Protein AF-A0A3Q4M9V8-F1 (afdb_monomer_lite)

InterPro domains:
  IPR002905 tRNA methyltransferase, Trm1 [PF02005] (132-431)
  IPR002905 tRNA methyltransferase, Trm1 [PS51626] (117-529)
  IPR002905 tRNA methyltransferase, Trm1 [PTHR10631] (99-496)
  IPR013087 Zinc finger C2H2-type [PS00028] (84-104)
  IPR013087 Zinc finger C2H2-type [PS50157] (82-109)
  IPR013087 Zinc finger C2H2-type [SM00355] (17-43)
  IPR013087 Zinc finger C2H2-type [SM00355] (82-104)
  IPR029063 S-adenosyl-L-methionine-dependent methyltransferase superfamily [G3DSA:3.40.50.150] (117-262)
  IPR029063 S-adenosyl-L-methionine-dependent methyltransferase superfamily [G3DSA:3.40.50.150] (263-439)
  IPR029063 S-adenosyl-L-methionine-dependent methyltransferase superfamily [SSF53335] (128-442)

Foldseek 3Di:
DFPVVLVVQLVDDDDFAFAPQADCVVPPGHHSVVSVVVCVPQFVVDWADDPNTTWTKGQDPDDDDDDDPDDDDDPDRRAIWTADPQPRDTHRDNVVSNVVNVVCVVQVSDPPDFDWDWDADLNQTATDGPCQPPHRPQQQHDDPVCNLVLLLVLLLVVLVLVVDWQAEEEQLACRRPRSQLCNQLPVPRSYAYEYEHQDPSSLVRNVVSCVVSQAAEDDDDDDPPDDDDDDDDPPDDRHGYYYYDNDHSVVVCVVALNPLLRPDAQHKDKDKDQPCCLLQVVDQVVVCVAQVKGDDHDPVSQVSSQQSVLLSVLVRNLVNQKAWDWAAWGGDPGITMTMITIHHHNVRSVVRVQQQFKKKAFQPPRQIDTFHDDPDTPSDGPDPCPVVDPDDRIDIIGSTGNDQRHDLVSLVSSLVSCVVSVVVVNNVVSVVRNVVSVVVVVVVVVPDDDDDDDDDDDDDDDDDDDPPPPPDDDDDDDDDDDPPPDDPDDPPPPDPDDDDDDDDDDDDDDDDDDDDDDDDDDDDDDDDD

Sequence (529 aa):
TKLEGLEMLVDLSAGRKSCPLCPEEKFKACYSHKLRRHLQNLHWKVYAEFEGYRMCICHLPCRNVKPSLSGDHASGRHVAHYHCVVCSVTIARKTDMISHLKRHVNKGETEASQAYEIMKELGTNVQLLPNHTTPQKSDTYFNRKMKPNRQLVFCSLAVLAEERNPVECLDAFGATGIMGLQWAKHLLNAVRVTITDISETCVKMIKENCKLNNIRVDGSMRAPRGSDGASDEVEGVPIATVEVVKMDANVIMHLRPFDYINVRNLGIISVTSTDTSSLYAKSPNVTLRHYGCHIVRTEYYKELAARMVVATVARAAARCNKGIEVLLAVALEHFVLVVVRVLRGPVQADESAKKLRKLMHCQWCEERVFLKLGNMVDDTLPCNCHGSLPGKTAVQLGPLWSGPLFNTGFLRRMLSAAVKHSMDDIQPLVKTLIYESECNTLKSLVHGPSALTNQGTNLSSVTWENQRARTFFLSFFSLSFGRVQGCGLMLPVFYCVYECTADRCTCGDVSVPGFTAAVLPVCCINSEI

Secondary structure (DSSP, 8-state):
--HHHHHHHHHS-SS-B--TTS-TTTS--B-HHHHHHHIIIIIISSEEEETTEEEE-B-S-----PPPS------PPPPPBEE-TTT--EES-HHHHHHHHHHHHHTT---S---PEEEEETTEEEEE-TTTTS-SSS-----GGGHHHHHHHHHHHHHHHHHSSSEEEEESS-TT-HHHHHHHHHHGGGEEEEEEES-HHHHHHHHHHHHHTTPEEE-SS-------------TT----EEEEEE--HHHHHHHTTTSTTTPPTT-EEEEEE--HHHHTTS-HHHHHHHHS-B----TTHHHHHHHHHHHHHHHHHHTTTEEEEEEEEEE-SS-EEEEEEEEESHHHHHHHHTTEEEEEEETTT--EEEPPSSS------SS-HHHHSSS--EEEEEEEE-S-SB-HHHHHHHHHHHHHTT-TTTHHHHHHHHHHHHHHHHHHHTTS-------------------------------------S----S--------------------------------------

Organism: Neolamprologus brichardi (NCBI:txid32507)

Structure (mmCIF, N/CA/C/O backbone):
data_AF-A0A3Q4M9V8-F1
#
_entry.id   AF-A0A3Q4M9V8-F1
#
loop_
_atom_site.group_PDB
_atom_site.id
_atom_site.type_symbol
_atom_site.label_atom_id
_atom_site.label_alt_id
_atom_site.label_comp_id
_atom_site.label_asym_id
_atom_site.label_entity_id
_atom_site.label_seq_id
_atom_site.pdbx_PDB_ins_code
_atom_site.Cartn_x
_atom_site.Cartn_y
_atom_site.Cartn_z
_atom_site.occupancy
_atom_site.B_iso_or_equiv
_atom_site.auth_seq_id
_atom_site.auth_comp_id
_atom_site.auth_asym_id
_atom_site.auth_atom_id
_atom_site.pdbx_PDB_model_num
ATOM 1 N N . THR A 1 1 ? 4.285 12.503 47.986 1.00 51.06 1 THR A N 1
ATOM 2 C CA . THR A 1 1 ? 3.135 12.625 48.911 1.00 51.06 1 THR A CA 1
ATOM 3 C C . THR A 1 1 ? 2.125 13.575 48.302 1.00 51.06 1 THR A C 1
ATOM 5 O O . THR A 1 1 ? 2.559 14.609 47.807 1.00 51.06 1 THR A O 1
ATOM 8 N N . LYS A 1 2 ? 0.830 13.229 48.261 1.00 54.66 2 LYS A N 1
ATOM 9 C CA . LYS A 1 2 ? -0.225 14.135 47.760 1.00 54.66 2 LYS A CA 1
ATOM 10 C C . LYS A 1 2 ? -0.392 15.327 48.715 1.00 54.66 2 LYS A C 1
ATOM 12 O O . LYS A 1 2 ? -0.170 15.161 49.914 1.00 54.66 2 LYS A O 1
ATOM 17 N N . LEU A 1 3 ? -0.775 16.497 48.193 1.00 61.47 3 LEU A N 1
ATOM 18 C CA . LEU A 1 3 ? -0.976 17.713 48.996 1.00 61.47 3 LEU A CA 1
ATOM 19 C C . LEU A 1 3 ? -2.019 17.495 50.105 1.00 61.47 3 LEU A C 1
ATOM 21 O O . LEU A 1 3 ? -1.743 17.816 51.253 1.00 61.47 3 LEU A O 1
ATOM 25 N N . GLU A 1 4 ? -3.130 16.835 49.781 1.00 61.03 4 GLU A N 1
ATOM 26 C CA . GLU A 1 4 ? -4.196 16.462 50.726 1.00 61.03 4 GLU A CA 1
ATOM 27 C C . GLU A 1 4 ? -3.652 15.640 51.909 1.00 61.03 4 GLU A C 1
ATOM 29 O O . GLU A 1 4 ? -3.977 15.888 53.066 1.00 61.03 4 GLU A O 1
ATOM 34 N N . GLY A 1 5 ? -2.726 14.711 51.644 1.00 63.19 5 GLY A N 1
ATOM 35 C CA . GLY A 1 5 ? -2.061 13.930 52.690 1.00 63.19 5 GLY A CA 1
ATOM 36 C C . GLY A 1 5 ? -1.124 14.766 53.573 1.00 63.19 5 GLY A C 1
ATOM 37 O O . GLY A 1 5 ? -0.933 14.442 54.743 1.00 63.19 5 GLY A O 1
ATOM 38 N N . LEU A 1 6 ? -0.552 15.855 53.042 1.00 64.25 6 LEU A N 1
ATOM 39 C CA . LEU A 1 6 ? 0.243 16.814 53.821 1.00 64.25 6 LEU A CA 1
ATOM 40 C C . LEU A 1 6 ? -0.635 17.753 54.651 1.00 64.25 6 LEU A C 1
ATOM 42 O O . LEU A 1 6 ? -0.217 18.153 55.733 1.00 64.25 6 LEU A O 1
ATOM 46 N N . GLU A 1 7 ? -1.825 18.095 54.166 1.00 67.12 7 GLU A N 1
ATOM 47 C CA . GLU A 1 7 ? -2.810 18.903 54.890 1.00 67.12 7 GLU A CA 1
ATOM 48 C C . GLU A 1 7 ? -3.396 18.108 56.069 1.00 67.12 7 GLU A C 1
ATOM 50 O O . GLU A 1 7 ? -3.341 18.573 57.209 1.00 67.12 7 GLU A O 1
ATOM 55 N N . MET A 1 8 ? -3.782 16.845 55.846 1.00 67.44 8 MET A N 1
ATOM 56 C CA . MET A 1 8 ? -4.257 15.936 56.902 1.00 67.44 8 MET A CA 1
ATOM 57 C C . MET A 1 8 ? -3.220 15.671 58.006 1.00 67.44 8 MET A C 1
ATOM 59 O O . MET A 1 8 ? -3.572 15.523 59.179 1.00 67.44 8 MET A O 1
ATOM 63 N N . LEU A 1 9 ? -1.924 15.646 57.664 1.00 63.72 9 LEU A N 1
ATOM 64 C CA . LEU A 1 9 ? -0.831 15.478 58.634 1.00 63.72 9 LEU A CA 1
ATOM 65 C C . LEU A 1 9 ? -0.792 16.591 59.683 1.00 63.72 9 LEU A C 1
ATOM 67 O O . LEU A 1 9 ? -0.267 16.387 60.781 1.00 63.72 9 LEU A O 1
ATOM 71 N N . VAL A 1 10 ? -1.331 17.767 59.375 1.00 61.22 10 VAL A N 1
ATOM 72 C CA . VAL A 1 10 ? -1.351 18.901 60.297 1.00 61.22 10 VAL A CA 1
ATOM 73 C C . VAL A 1 10 ? -2.552 18.837 61.247 1.00 61.22 10 VAL A C 1
ATOM 75 O O . VAL A 1 10 ? -2.424 19.277 62.392 1.00 61.22 10 VAL A O 1
ATOM 78 N N . ASP A 1 11 ? -3.646 18.202 60.823 1.00 61.72 11 ASP A N 1
ATOM 79 C CA . ASP A 1 11 ? -4.955 18.260 61.490 1.00 61.72 11 ASP A CA 1
ATOM 80 C C . ASP A 1 11 ? -5.198 17.135 62.514 1.00 61.72 11 ASP A C 1
ATOM 82 O O . ASP A 1 11 ? -6.070 17.254 63.370 1.00 61.72 11 ASP A O 1
ATOM 86 N N . LEU A 1 12 ? -4.383 16.071 62.512 1.00 57.09 12 LEU A N 1
ATOM 87 C CA . LEU A 1 12 ? -4.572 14.901 63.388 1.00 57.09 12 LEU A CA 1
ATOM 88 C C . LEU A 1 12 ? -3.660 14.878 64.637 1.00 57.09 12 LEU A C 1
ATOM 90 O O . LEU A 1 12 ? -2.470 14.595 64.524 1.00 57.09 12 LEU A O 1
ATOM 94 N N . SER A 1 13 ? -4.226 15.057 65.836 1.00 53.44 13 SER A N 1
ATOM 95 C CA . SER A 1 13 ? -3.692 14.674 67.172 1.00 53.44 13 SER A CA 1
ATOM 96 C C . SER A 1 13 ? -2.402 15.339 67.718 1.00 53.44 13 SER A C 1
ATOM 98 O O . SER A 1 13 ? -1.536 15.831 66.988 1.00 53.44 13 SER A O 1
ATOM 100 N N . ALA A 1 14 ? -2.316 15.377 69.056 1.00 61.41 14 ALA A N 1
ATOM 101 C CA . ALA A 1 14 ? -1.270 16.021 69.855 1.00 61.41 14 ALA A CA 1
ATOM 102 C C . ALA A 1 14 ? 0.078 15.272 69.795 1.00 61.41 14 ALA A C 1
ATOM 104 O O . ALA A 1 14 ? 0.127 14.057 69.948 1.00 61.41 14 ALA A O 1
ATOM 105 N N . GLY A 1 15 ? 1.180 16.009 69.602 1.00 67.25 15 GLY A N 1
ATOM 106 C CA . GLY A 1 15 ? 2.546 15.467 69.563 1.00 67.25 15 GLY A CA 1
ATOM 107 C C . GLY A 1 15 ? 3.528 16.345 68.773 1.00 67.25 15 GLY A C 1
ATOM 108 O O . GLY A 1 15 ? 3.122 17.289 68.088 1.00 67.25 15 GLY A O 1
ATOM 109 N N . ARG A 1 16 ? 4.836 16.051 68.865 1.00 76.19 16 ARG A N 1
ATOM 110 C CA . ARG A 1 16 ? 5.862 16.653 67.990 1.00 76.19 16 ARG A CA 1
ATOM 111 C C . ARG A 1 16 ? 5.883 15.908 66.656 1.00 76.19 16 ARG A C 1
ATOM 113 O O . ARG A 1 16 ? 6.036 14.694 66.644 1.00 76.19 16 ARG A O 1
ATOM 120 N N . LYS A 1 17 ? 5.760 16.630 65.543 1.00 79.31 17 LYS A N 1
ATOM 121 C CA . LYS A 1 17 ? 5.708 16.079 64.182 1.00 79.31 17 LYS A CA 1
ATOM 122 C C . LYS A 1 17 ? 6.905 16.549 63.366 1.00 79.31 17 LYS A C 1
ATOM 124 O O . LYS A 1 17 ? 7.252 17.731 63.422 1.00 79.31 17 LYS A O 1
ATOM 129 N N . SER A 1 18 ? 7.527 15.642 62.619 1.00 84.69 18 SER A N 1
ATOM 130 C CA . SER A 1 18 ? 8.569 15.944 61.632 1.00 84.69 18 SER A CA 1
ATOM 131 C C . SER A 1 18 ? 7.956 16.355 60.286 1.00 84.69 18 SER A C 1
ATOM 133 O O . SER A 1 18 ? 6.763 16.168 60.040 1.00 84.69 18 SER A O 1
ATOM 135 N N . CYS A 1 19 ? 8.764 16.962 59.415 1.00 86.25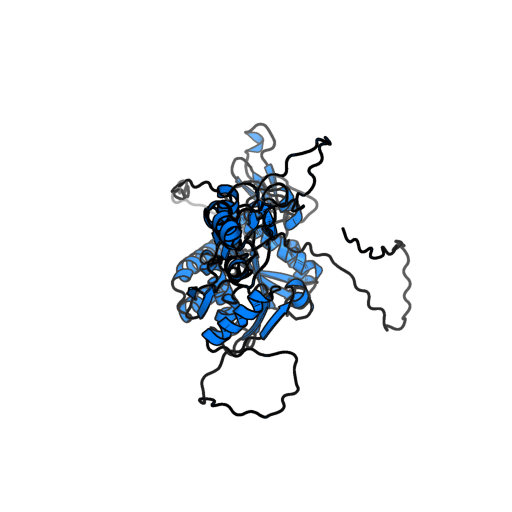 19 CYS A N 1
ATOM 136 C CA . CYS A 1 19 ? 8.356 17.272 58.049 1.00 86.25 19 CYS A CA 1
ATOM 137 C C . CYS A 1 19 ? 8.671 16.064 57.154 1.00 86.25 19 CYS A C 1
ATOM 139 O O . CYS A 1 19 ? 9.831 15.673 57.077 1.00 86.25 19 CYS A O 1
ATOM 141 N N . PRO A 1 20 ? 7.699 15.501 56.418 1.00 83.38 20 PRO A N 1
ATOM 142 C CA . PRO A 1 20 ? 7.922 14.319 55.579 1.00 83.38 20 PRO A CA 1
ATOM 143 C C . PRO A 1 20 ? 8.700 14.620 54.287 1.00 83.38 20 PRO A C 1
ATOM 145 O O . PRO A 1 20 ? 8.891 13.731 53.466 1.00 83.38 20 PRO A O 1
ATOM 148 N N . LEU A 1 21 ? 9.088 15.878 54.060 1.00 85.50 21 LEU A N 1
ATOM 149 C CA . LEU A 1 21 ? 9.797 16.334 52.862 1.00 85.50 21 LEU A CA 1
ATOM 150 C C . LEU A 1 21 ? 11.153 16.970 53.186 1.00 85.50 21 LEU A C 1
ATOM 152 O O . LEU A 1 21 ? 11.844 17.409 52.268 1.00 85.50 21 LEU A O 1
ATOM 156 N N . CYS A 1 22 ? 11.534 17.043 54.461 1.00 86.56 22 CYS A N 1
ATOM 157 C CA . CYS A 1 22 ? 12.805 17.594 54.911 1.00 86.56 22 CYS A CA 1
ATOM 158 C C . CYS A 1 22 ? 13.501 16.605 55.847 1.00 86.56 22 CYS A C 1
ATOM 160 O O . CYS A 1 22 ? 12.823 15.946 56.632 1.00 86.56 22 CYS A O 1
ATOM 162 N N . PRO A 1 23 ? 14.837 16.524 55.811 1.00 85.44 23 PRO A N 1
ATOM 163 C CA . PRO A 1 23 ? 15.577 15.766 56.803 1.00 85.44 23 PRO A CA 1
ATOM 164 C C . PRO A 1 23 ? 15.600 16.540 58.137 1.00 85.44 23 PRO A C 1
ATOM 166 O O . PRO A 1 23 ? 15.270 17.737 58.179 1.00 85.44 23 PRO A O 1
ATOM 169 N N . GLU A 1 24 ? 15.956 15.871 59.235 1.00 83.12 24 GLU A N 1
ATOM 170 C CA . GLU A 1 24 ? 15.861 16.453 60.583 1.00 83.12 24 GLU A CA 1
ATOM 171 C C . GLU A 1 24 ? 16.731 17.702 60.768 1.00 83.12 24 GLU A C 1
ATOM 173 O O . GLU A 1 24 ? 16.350 18.609 61.513 1.00 83.12 24 GLU A O 1
ATOM 178 N N . GLU A 1 25 ? 17.847 17.809 60.042 1.00 83.75 25 GLU A N 1
ATOM 179 C CA . GLU A 1 25 ? 18.736 18.976 60.092 1.00 83.75 25 GLU A CA 1
ATOM 180 C C . GLU A 1 25 ? 18.050 20.234 59.548 1.00 83.75 25 GLU A C 1
ATOM 182 O O . GLU A 1 25 ? 18.385 21.353 59.936 1.00 83.75 25 GLU A O 1
ATOM 187 N N . LYS A 1 26 ? 17.073 20.062 58.648 1.00 82.06 26 LYS A N 1
ATOM 188 C CA . LYS A 1 26 ? 16.333 21.164 58.027 1.00 82.06 26 LYS A CA 1
ATOM 189 C C . LYS A 1 26 ? 15.014 21.466 58.734 1.00 82.06 26 LYS A C 1
ATOM 191 O O . LYS A 1 26 ? 14.569 22.615 58.731 1.00 82.06 26 LYS A O 1
ATOM 196 N N . PHE A 1 27 ? 14.385 20.460 59.337 1.00 86.19 27 PHE A N 1
ATOM 197 C CA . PHE A 1 27 ? 13.200 20.647 60.165 1.00 86.19 27 PHE A CA 1
ATOM 198 C C . PHE A 1 27 ? 13.149 19.622 61.300 1.00 86.19 27 PHE A C 1
ATOM 200 O O . PHE A 1 27 ? 12.773 18.466 61.107 1.00 86.19 27 PHE A O 1
ATOM 207 N N . LYS A 1 28 ? 13.460 20.076 62.516 1.00 85.00 28 LYS A N 1
ATOM 208 C CA . LYS A 1 28 ? 13.335 19.266 63.728 1.00 85.00 28 LYS A CA 1
ATOM 209 C C . LYS A 1 28 ? 11.867 19.115 64.127 1.00 85.00 28 LYS A C 1
ATOM 211 O O . LYS A 1 28 ? 11.111 20.089 64.093 1.00 85.00 28 LYS A O 1
ATOM 216 N N . ALA A 1 29 ? 11.480 17.916 64.562 1.00 82.81 29 ALA A N 1
ATOM 217 C CA . ALA A 1 29 ? 10.105 17.623 64.951 1.00 82.81 29 ALA A CA 1
ATOM 218 C C . ALA A 1 29 ? 9.573 18.616 66.003 1.00 82.81 29 ALA A C 1
ATOM 220 O O . ALA A 1 29 ? 10.163 18.801 67.073 1.00 82.81 29 ALA A O 1
ATOM 221 N N . CYS A 1 30 ? 8.446 19.263 65.701 1.00 82.56 30 CYS A N 1
ATOM 222 C CA . CYS A 1 30 ? 7.877 20.326 66.529 1.00 82.56 30 CYS A CA 1
ATOM 223 C C . CYS A 1 30 ? 6.343 20.284 66.551 1.00 82.56 30 CYS A C 1
ATOM 225 O O . CYS A 1 30 ? 5.726 19.417 65.940 1.00 82.56 30 CYS A O 1
ATOM 227 N N . TYR A 1 31 ? 5.715 21.209 67.277 1.00 82.88 31 TYR A N 1
ATOM 228 C CA . TYR A 1 31 ? 4.257 21.309 67.358 1.00 82.88 31 TYR A CA 1
ATOM 229 C C . TYR A 1 31 ? 3.614 21.540 65.980 1.00 82.88 31 TYR A C 1
ATOM 231 O O . TYR A 1 31 ? 4.186 22.211 65.114 1.00 82.88 31 TYR A O 1
ATOM 239 N N . SER A 1 32 ? 2.391 21.033 65.811 1.00 80.06 32 SER A N 1
ATOM 240 C CA . SER A 1 32 ? 1.627 21.040 64.553 1.00 80.06 32 SER A CA 1
ATOM 241 C C . SER A 1 32 ? 1.536 22.416 63.883 1.00 80.06 32 SER A C 1
ATOM 243 O O . SER A 1 32 ? 1.726 22.515 62.674 1.00 80.06 32 SER A O 1
ATOM 245 N N . HIS A 1 33 ? 1.343 23.498 64.645 1.00 81.75 33 HIS A N 1
ATOM 246 C CA . HIS A 1 33 ? 1.273 24.859 64.096 1.00 81.75 33 HIS A CA 1
ATOM 247 C C . HIS A 1 33 ? 2.592 25.319 63.442 1.00 81.75 33 HIS A C 1
ATOM 249 O O . HIS A 1 33 ? 2.571 26.026 62.432 1.00 81.75 33 HIS A O 1
ATOM 255 N N . LYS A 1 34 ? 3.752 24.897 63.970 1.00 84.31 34 LYS A N 1
ATOM 256 C CA . LYS A 1 34 ? 5.060 25.212 63.368 1.00 84.31 34 LYS A CA 1
ATOM 257 C C . LYS A 1 34 ? 5.311 24.378 62.117 1.00 84.31 34 LYS A C 1
ATOM 259 O O . LYS A 1 34 ? 5.830 24.913 61.140 1.00 84.31 34 LYS A O 1
ATOM 264 N N . LEU A 1 35 ? 4.891 23.109 62.118 1.00 83.38 35 LEU A N 1
ATOM 265 C CA . LEU A 1 35 ? 4.915 22.268 60.919 1.00 83.38 35 LEU A CA 1
ATOM 266 C C . LEU A 1 35 ? 4.023 22.855 59.817 1.00 83.38 35 LEU A C 1
ATOM 268 O O . LEU A 1 35 ? 4.477 22.972 58.683 1.00 83.38 35 LEU A O 1
ATOM 272 N N . ARG A 1 36 ? 2.810 23.322 60.153 1.00 84.06 36 ARG A N 1
ATOM 273 C CA . ARG A 1 36 ? 1.911 24.002 59.204 1.00 84.06 36 ARG A CA 1
ATOM 274 C C . ARG A 1 36 ? 2.598 25.189 58.541 1.00 84.06 36 ARG A C 1
ATOM 276 O O . ARG A 1 36 ? 2.651 25.271 57.318 1.00 84.06 36 ARG A O 1
ATOM 283 N N . ARG A 1 37 ? 3.176 26.082 59.350 1.00 85.62 37 ARG A N 1
ATOM 284 C CA . ARG A 1 37 ? 3.877 27.273 58.856 1.00 85.62 37 ARG A CA 1
ATOM 285 C C . ARG A 1 37 ? 5.090 26.903 57.996 1.00 85.62 37 ARG A C 1
ATOM 287 O O . ARG A 1 37 ? 5.370 27.595 57.021 1.00 85.62 37 ARG A O 1
ATOM 294 N N . HIS A 1 38 ? 5.804 25.830 58.329 1.00 88.06 38 HIS A N 1
ATOM 295 C CA . HIS A 1 38 ? 6.920 25.326 57.529 1.00 88.06 38 HIS A CA 1
ATOM 296 C C . HIS A 1 38 ? 6.460 24.779 56.170 1.00 88.06 38 HIS A C 1
ATOM 298 O O . HIS A 1 38 ? 6.982 25.201 55.138 1.00 88.06 38 HIS A O 1
ATOM 304 N N . LEU A 1 39 ? 5.446 23.906 56.153 1.00 85.81 39 LEU A N 1
ATOM 305 C CA . LEU A 1 39 ? 4.875 23.353 54.923 1.00 85.81 39 LEU A CA 1
ATOM 306 C C . LEU A 1 39 ? 4.321 24.462 54.020 1.00 85.81 39 LEU A C 1
ATOM 308 O O . LEU A 1 39 ? 4.675 24.501 52.845 1.00 85.81 39 LEU A O 1
ATOM 312 N N . GLN A 1 40 ? 3.569 25.419 54.576 1.00 85.62 40 GLN A N 1
ATOM 313 C CA . GLN A 1 40 ? 3.033 26.578 53.848 1.00 85.62 40 GLN A CA 1
ATOM 314 C C . GLN A 1 40 ? 4.125 27.398 53.159 1.00 85.62 40 GLN A C 1
ATOM 316 O O . GLN A 1 40 ? 4.029 27.692 51.970 1.00 85.62 40 GLN A O 1
ATOM 321 N N . ASN A 1 41 ? 5.176 27.759 53.897 1.00 86.88 41 ASN A N 1
ATOM 322 C CA . ASN A 1 41 ? 6.169 28.714 53.408 1.00 86.88 41 ASN A CA 1
ATOM 323 C C . ASN A 1 41 ? 7.240 28.092 52.509 1.00 86.88 41 ASN A C 1
ATOM 325 O O . ASN A 1 41 ? 7.792 28.802 51.669 1.00 86.88 41 ASN A O 1
ATOM 329 N N . LEU A 1 42 ? 7.536 26.799 52.673 1.00 86.88 42 LEU A N 1
ATOM 330 C CA . LEU A 1 42 ? 8.592 26.123 51.917 1.00 86.88 42 LEU A CA 1
ATOM 331 C C . LEU A 1 42 ? 8.039 25.212 50.815 1.00 86.88 42 LEU A C 1
ATOM 333 O O . LEU A 1 42 ? 8.461 25.315 49.666 1.00 86.88 42 LEU A O 1
ATOM 337 N N . HIS A 1 43 ? 7.090 24.337 51.150 1.00 86.81 43 HIS A N 1
ATOM 338 C CA . HIS A 1 43 ? 6.654 23.252 50.268 1.00 86.81 43 HIS A CA 1
ATOM 339 C C . HIS A 1 43 ? 5.401 23.603 49.454 1.00 86.81 43 HIS A C 1
ATOM 341 O O . HIS A 1 43 ? 5.345 23.314 48.260 1.00 86.81 43 HIS A O 1
ATOM 347 N N . TRP A 1 44 ? 4.408 24.256 50.063 1.00 84.00 44 TRP A N 1
ATOM 348 C CA . TRP A 1 44 ? 3.153 24.636 49.400 1.00 84.00 44 TRP A CA 1
ATOM 349 C C . TRP A 1 44 ? 3.261 25.945 48.624 1.00 84.00 44 TRP A C 1
ATOM 351 O O . TRP A 1 44 ? 2.523 26.147 47.668 1.00 84.00 44 TRP A O 1
ATOM 361 N N . LYS A 1 45 ? 4.203 26.827 48.977 1.00 81.31 45 LYS A N 1
ATOM 362 C CA . LYS A 1 45 ? 4.495 28.021 48.172 1.00 81.31 45 LYS A CA 1
ATOM 363 C C . LYS A 1 45 ? 5.172 27.669 46.843 1.00 81.31 45 LYS A C 1
ATOM 365 O O . LYS A 1 45 ? 5.042 28.405 45.867 1.00 81.31 45 LYS A O 1
ATOM 370 N N . VAL A 1 46 ? 5.900 26.550 46.798 1.00 80.19 46 VAL A N 1
ATOM 371 C CA . VAL A 1 46 ? 6.717 26.152 45.648 1.00 80.19 46 VAL A CA 1
ATOM 372 C C . VAL A 1 46 ? 6.357 24.732 45.197 1.00 80.19 46 VAL A C 1
ATOM 374 O O . VAL A 1 46 ? 6.974 23.748 45.602 1.00 80.19 46 VAL A O 1
ATOM 377 N N . TYR A 1 47 ? 5.358 24.642 44.317 1.00 85.88 47 TYR A N 1
ATOM 378 C CA . TYR A 1 47 ? 4.938 23.401 43.658 1.00 85.88 47 TYR A CA 1
ATOM 379 C C . TYR A 1 47 ? 4.935 23.534 42.133 1.00 85.88 47 TYR A C 1
ATOM 381 O O . TYR A 1 47 ? 4.828 24.640 41.589 1.00 85.88 47 TYR A O 1
ATOM 389 N N . ALA A 1 48 ? 5.054 22.400 41.447 1.00 84.81 48 ALA A N 1
ATOM 390 C CA . ALA A 1 48 ? 4.645 22.241 40.054 1.00 84.81 48 ALA A CA 1
ATOM 391 C C . ALA A 1 48 ? 3.261 21.577 40.024 1.00 84.81 48 ALA A C 1
ATOM 393 O O . ALA A 1 48 ? 3.001 20.692 40.835 1.00 84.81 48 ALA A O 1
ATOM 394 N N . GLU A 1 49 ? 2.382 22.020 39.130 1.00 83.56 49 GLU A N 1
ATOM 395 C CA . GLU A 1 49 ? 1.018 21.500 39.012 1.00 83.56 49 GLU A CA 1
ATOM 396 C C . GLU A 1 49 ? 0.840 20.745 37.701 1.00 83.56 49 GLU A C 1
ATOM 398 O O . GLU A 1 49 ? 1.368 21.161 36.665 1.00 83.56 49 GLU A O 1
ATOM 403 N N . PHE A 1 50 ? 0.118 19.630 37.767 1.00 79.31 50 PHE A N 1
ATOM 404 C CA . PHE A 1 50 ? -0.166 18.782 36.624 1.00 79.31 50 PHE A CA 1
ATOM 405 C C . PHE A 1 50 ? -1.433 17.957 36.847 1.00 79.31 50 PHE A C 1
ATOM 407 O O . PHE A 1 50 ? -1.473 17.181 37.794 1.00 79.31 50 PHE A O 1
ATOM 414 N N . GLU A 1 51 ? -2.452 18.126 35.998 1.00 72.62 51 GLU A N 1
ATOM 415 C CA . GLU A 1 51 ? -3.716 17.360 36.050 1.00 72.62 51 GLU A CA 1
ATOM 416 C C . GLU A 1 51 ? -4.336 17.294 37.467 1.00 72.62 51 GLU A C 1
ATOM 418 O O . GLU A 1 51 ? -4.771 16.247 37.933 1.00 72.62 51 GLU A O 1
ATOM 423 N N . GLY A 1 52 ? -4.323 18.418 38.198 1.00 71.38 52 GLY A N 1
ATOM 424 C CA . GLY A 1 52 ? -4.828 18.512 39.577 1.00 71.38 52 GLY A CA 1
ATOM 425 C C . GLY A 1 52 ? -3.860 18.020 40.665 1.00 71.38 52 GLY A C 1
ATOM 426 O O . GLY A 1 52 ? -4.077 18.276 41.849 1.00 71.38 52 GLY A O 1
ATOM 427 N N . TYR A 1 53 ? -2.743 17.386 40.300 1.00 75.56 53 TYR A N 1
ATOM 428 C CA . TYR A 1 53 ? -1.680 17.018 41.233 1.00 75.56 53 TYR A CA 1
ATOM 429 C C . TYR A 1 53 ? -0.707 18.175 41.456 1.00 75.56 53 TYR A C 1
ATOM 431 O O . TYR A 1 53 ? -0.228 18.809 40.516 1.00 75.56 53 TYR A O 1
ATOM 439 N N . ARG A 1 54 ? -0.350 18.415 42.722 1.00 82.81 54 ARG A N 1
ATOM 440 C CA . ARG A 1 54 ? 0.677 19.386 43.120 1.00 82.81 54 ARG A CA 1
ATOM 441 C C . ARG A 1 54 ? 1.920 18.672 43.635 1.00 82.81 54 ARG A C 1
ATOM 443 O O . ARG A 1 54 ? 1.907 18.055 44.700 1.00 82.81 54 ARG A O 1
ATOM 450 N N . MET A 1 55 ? 3.012 18.785 42.890 1.00 85.19 55 MET A N 1
ATOM 451 C CA . MET A 1 55 ? 4.319 18.248 43.253 1.00 85.19 55 MET A CA 1
ATOM 452 C C . MET A 1 55 ? 5.105 19.304 44.023 1.00 85.19 55 MET A C 1
ATOM 454 O O . MET A 1 55 ? 5.666 20.232 43.437 1.00 85.19 55 MET A O 1
ATOM 458 N N . CYS A 1 56 ? 5.131 19.169 45.347 1.00 87.62 56 CYS A N 1
ATOM 459 C CA . CYS A 1 56 ? 5.934 20.010 46.228 1.00 87.62 56 CYS A CA 1
ATOM 460 C C . CYS A 1 56 ? 7.429 19.694 46.108 1.00 87.62 56 CYS A C 1
ATOM 462 O O . CYS A 1 56 ? 7.825 18.565 45.809 1.00 87.62 56 CYS A O 1
ATOM 464 N N . ILE A 1 57 ? 8.261 20.693 46.398 1.00 88.00 57 ILE A N 1
ATOM 465 C CA . ILE A 1 57 ? 9.709 20.510 46.511 1.00 88.00 57 ILE A CA 1
ATOM 466 C C . ILE A 1 57 ? 10.054 19.544 47.659 1.00 88.00 57 ILE A C 1
ATOM 468 O O . ILE A 1 57 ? 9.431 19.584 48.716 1.00 88.00 57 ILE A O 1
ATOM 472 N N . CYS A 1 58 ? 11.043 18.680 47.466 1.00 87.12 58 CYS A N 1
ATOM 473 C CA . CYS A 1 58 ? 11.557 17.716 48.433 1.00 87.12 58 CYS A CA 1
ATOM 474 C C . CYS A 1 58 ? 13.026 18.026 48.750 1.00 87.12 58 CYS A C 1
ATOM 476 O O . CYS A 1 58 ? 13.799 18.405 47.869 1.00 87.12 58 CYS A O 1
ATOM 478 N N . HIS A 1 59 ? 13.409 17.877 50.016 1.00 86.88 59 HIS A N 1
ATOM 479 C CA . HIS A 1 59 ? 14.772 18.059 50.521 1.00 86.88 59 HIS A CA 1
ATOM 480 C C . HIS A 1 59 ? 15.371 16.778 51.112 1.00 86.88 59 HIS A C 1
ATOM 482 O O . HIS A 1 59 ? 16.489 16.820 51.621 1.00 86.88 59 HIS A O 1
ATOM 488 N N . LEU A 1 60 ? 14.643 15.662 51.072 1.00 85.12 60 LEU A N 1
ATOM 489 C CA . LEU A 1 60 ? 15.159 14.368 51.506 1.00 85.12 60 LEU A CA 1
ATOM 490 C C . LEU A 1 60 ? 16.238 13.850 50.540 1.00 85.12 60 LEU A C 1
ATOM 492 O O . LEU A 1 60 ? 16.268 14.250 49.377 1.00 85.12 60 LEU A O 1
ATOM 496 N N . PRO A 1 61 ? 17.116 12.937 50.982 1.00 79.44 61 PRO A N 1
ATOM 497 C CA . PRO A 1 61 ? 18.096 12.282 50.121 1.00 79.44 61 PRO A CA 1
ATOM 498 C C . PRO A 1 61 ? 17.445 11.185 49.251 1.00 79.44 61 PRO A C 1
ATOM 500 O O . PRO A 1 61 ? 17.721 9.996 49.399 1.00 79.44 61 PRO A O 1
ATOM 503 N N . CYS A 1 62 ? 16.555 11.566 48.332 1.00 75.75 62 CYS A N 1
ATOM 504 C CA . CYS A 1 62 ? 15.902 10.632 47.412 1.00 75.75 62 CYS A CA 1
ATOM 505 C C . CYS A 1 62 ? 16.874 10.232 46.285 1.00 75.75 62 CYS A C 1
ATOM 507 O O . CYS A 1 62 ? 17.109 10.998 45.351 1.00 75.75 62 CYS A O 1
ATOM 509 N N . ARG A 1 63 ? 17.472 9.037 46.359 1.00 58.19 63 ARG A N 1
ATOM 510 C CA . ARG A 1 63 ? 18.328 8.495 45.288 1.00 58.19 63 ARG A CA 1
ATOM 511 C C . ARG A 1 63 ? 17.487 8.143 44.056 1.00 58.19 63 ARG A C 1
ATOM 513 O O . ARG A 1 63 ? 16.706 7.208 44.122 1.00 58.19 63 ARG A O 1
ATOM 520 N N . ASN A 1 64 ? 17.689 8.851 42.941 1.00 54.72 64 ASN A N 1
ATOM 521 C CA . ASN A 1 64 ? 17.359 8.387 41.582 1.00 54.72 64 ASN A CA 1
ATOM 522 C C . ASN A 1 64 ? 18.161 9.168 40.519 1.00 54.72 64 ASN A C 1
ATOM 524 O O . ASN A 1 64 ? 17.612 9.799 39.617 1.00 54.72 64 ASN A O 1
ATOM 528 N N . VAL A 1 65 ? 19.492 9.130 40.624 1.00 44.91 65 VAL A N 1
ATOM 529 C CA . VAL A 1 65 ? 20.392 9.593 39.557 1.00 44.91 65 VAL A CA 1
ATOM 530 C C . VAL A 1 65 ? 20.997 8.352 38.904 1.00 44.91 65 VAL A C 1
ATOM 532 O O . VAL A 1 65 ? 21.713 7.605 39.567 1.00 44.91 65 VAL A O 1
ATOM 535 N N . LYS A 1 66 ? 20.704 8.111 37.616 1.00 35.03 66 LYS A N 1
ATOM 536 C CA . LYS A 1 66 ? 21.496 7.173 36.801 1.00 35.03 66 LYS A CA 1
ATOM 537 C C . LYS A 1 66 ? 22.954 7.658 36.839 1.00 35.03 66 LYS A C 1
ATOM 539 O O . LYS A 1 66 ? 23.171 8.821 36.499 1.00 35.03 66 LYS A O 1
ATOM 544 N N . PRO A 1 67 ? 23.933 6.833 37.243 1.00 32.41 67 PRO A N 1
ATOM 545 C CA . PRO A 1 67 ? 25.317 7.276 37.319 1.00 32.41 67 PRO A CA 1
ATOM 546 C C . PRO A 1 67 ? 25.830 7.573 35.906 1.00 32.41 67 PRO A C 1
ATOM 548 O O . PRO A 1 67 ? 25.873 6.693 35.049 1.00 32.41 67 PRO A O 1
ATOM 551 N N . SER A 1 68 ? 26.195 8.827 35.649 1.00 30.36 68 SER A N 1
ATOM 552 C CA . SER A 1 68 ? 27.059 9.176 34.526 1.00 30.36 68 SER A CA 1
ATOM 553 C C . SER A 1 68 ? 28.484 8.747 34.869 1.00 30.36 68 SER A C 1
ATOM 555 O O . SER A 1 68 ? 28.993 9.095 35.933 1.00 30.36 68 SER A O 1
ATOM 557 N N . LEU A 1 69 ? 29.113 7.988 33.973 1.00 39.66 69 LEU A N 1
ATOM 558 C CA . LEU A 1 69 ? 30.521 7.595 34.033 1.00 39.66 69 LEU A CA 1
ATOM 559 C C . LEU A 1 69 ? 31.427 8.832 33.957 1.00 39.66 69 LEU A C 1
ATOM 561 O O . LEU A 1 69 ? 31.794 9.273 32.874 1.00 39.66 69 LEU A O 1
ATOM 565 N N . SER A 1 70 ? 31.772 9.385 35.114 1.00 33.72 70 SER A N 1
ATOM 566 C CA . SER A 1 70 ? 32.926 10.265 35.325 1.00 33.72 70 SER A CA 1
ATOM 567 C C . SER A 1 70 ? 33.062 10.481 36.830 1.00 33.72 70 SER A C 1
ATOM 569 O O . SER A 1 70 ? 32.159 11.038 37.456 1.00 33.72 70 SER A O 1
ATOM 571 N N . GLY A 1 71 ? 34.138 9.945 37.406 1.00 34.72 71 GLY A N 1
ATOM 572 C CA . GLY A 1 71 ? 34.390 9.941 38.841 1.00 34.72 71 GLY A CA 1
ATOM 573 C C . GLY A 1 71 ? 34.570 11.339 39.427 1.00 34.72 71 GLY A C 1
ATOM 574 O O . GLY A 1 71 ? 35.182 12.198 38.807 1.00 34.72 71 GLY A O 1
ATOM 575 N N . ASP A 1 72 ? 34.014 11.539 40.619 1.00 30.97 72 ASP A N 1
ATOM 576 C CA . ASP A 1 72 ? 34.771 11.983 41.790 1.00 30.97 72 ASP A CA 1
ATOM 577 C C . ASP A 1 72 ? 33.877 11.890 43.033 1.00 30.97 72 ASP A C 1
ATOM 579 O O . ASP A 1 72 ? 32.766 12.426 43.085 1.00 30.97 72 ASP A O 1
ATOM 583 N N . HIS A 1 73 ? 34.353 11.164 44.045 1.00 44.25 73 HIS A N 1
ATOM 584 C CA . HIS A 1 73 ? 33.713 11.074 45.353 1.00 44.25 73 HIS A CA 1
ATOM 585 C C . HIS A 1 73 ? 33.970 12.370 46.130 1.00 44.25 73 HIS A C 1
ATOM 587 O O . HIS A 1 73 ? 34.914 12.471 46.908 1.00 44.25 73 HIS A O 1
ATOM 593 N N . ALA A 1 74 ? 33.089 13.352 45.952 1.00 36.28 74 ALA A N 1
ATOM 594 C CA . ALA A 1 74 ? 32.978 14.502 46.839 1.00 36.28 74 ALA A CA 1
ATOM 595 C C . ALA A 1 74 ? 31.632 14.456 47.575 1.00 36.28 74 ALA A C 1
ATOM 597 O O . ALA A 1 74 ? 30.584 14.233 46.969 1.00 36.28 74 ALA A O 1
ATOM 598 N N . SER A 1 75 ? 31.672 14.663 48.893 1.00 44.72 75 SER A N 1
ATOM 599 C CA . SER A 1 75 ? 30.520 14.816 49.791 1.00 44.72 75 SER A CA 1
ATOM 600 C C . SER A 1 75 ? 29.582 15.929 49.289 1.00 44.72 75 SER A C 1
ATOM 602 O O . SER A 1 75 ? 29.748 17.111 49.593 1.00 44.72 75 SER A O 1
ATOM 604 N N . GLY A 1 76 ? 28.640 15.560 48.420 1.00 43.94 76 GLY A N 1
ATOM 605 C CA . GLY A 1 76 ? 27.770 16.485 47.703 1.00 43.94 76 GLY A CA 1
ATOM 606 C C . GLY A 1 76 ? 26.569 16.894 48.547 1.00 43.94 76 GLY A C 1
ATOM 607 O O . GLY A 1 76 ? 25.775 16.053 48.966 1.00 43.94 76 GLY A O 1
ATOM 608 N N . ARG A 1 77 ? 26.398 18.202 48.773 1.00 53.28 77 ARG A N 1
ATOM 609 C CA . ARG A 1 77 ? 25.172 18.765 49.359 1.00 53.28 77 ARG A CA 1
ATOM 610 C C . ARG A 1 77 ? 23.956 18.293 48.556 1.00 53.28 77 ARG A C 1
ATOM 612 O O . ARG A 1 77 ? 23.842 18.600 47.372 1.00 53.28 77 ARG A O 1
ATOM 619 N N . HIS A 1 78 ? 23.038 17.586 49.211 1.00 63.91 78 HIS A N 1
ATOM 620 C CA . HIS A 1 78 ? 21.777 17.154 48.611 1.00 63.91 78 HIS A CA 1
ATOM 621 C C . HIS A 1 78 ? 20.983 18.370 48.112 1.00 63.91 78 HIS A C 1
ATOM 623 O O . HIS A 1 78 ? 20.649 19.276 48.880 1.00 63.91 78 HIS A O 1
ATOM 629 N N . VAL A 1 79 ? 20.698 18.398 46.809 1.00 78.12 79 VAL A N 1
ATOM 630 C CA . VAL A 1 79 ? 19.948 19.483 46.171 1.00 78.12 79 VAL A CA 1
ATOM 631 C C . VAL A 1 79 ? 18.454 19.172 46.234 1.00 78.12 79 VAL A C 1
ATOM 633 O O . VAL A 1 79 ? 18.014 18.041 46.018 1.00 78.12 79 VAL A O 1
ATOM 636 N N . ALA A 1 80 ? 17.671 20.203 46.539 1.00 86.25 80 ALA A N 1
ATOM 637 C CA . ALA A 1 80 ? 16.220 20.136 46.529 1.00 86.25 80 ALA A CA 1
ATOM 638 C C . ALA A 1 80 ? 15.686 19.718 45.151 1.00 86.25 80 ALA A C 1
ATOM 640 O O . ALA A 1 80 ? 16.206 20.171 44.132 1.00 86.25 80 ALA A O 1
ATOM 641 N N . HIS A 1 81 ? 14.644 18.893 45.108 1.00 89.12 81 HIS A N 1
ATOM 642 C CA . HIS A 1 81 ? 14.110 18.360 43.854 1.00 89.12 81 HIS A CA 1
ATOM 643 C C . HIS A 1 81 ? 12.598 18.125 43.905 1.00 89.12 81 HIS A C 1
ATOM 645 O O . HIS A 1 81 ? 11.980 18.132 44.961 1.00 89.12 81 HIS A O 1
ATOM 651 N N . TYR A 1 82 ? 11.997 17.908 42.742 1.00 88.75 82 TYR A N 1
ATOM 652 C CA . TYR A 1 82 ? 10.600 17.543 42.539 1.00 88.75 82 TYR A CA 1
ATOM 653 C C . TYR A 1 82 ? 10.530 16.103 42.052 1.00 88.75 82 TYR A C 1
ATOM 655 O O . TYR A 1 82 ? 11.360 15.697 41.241 1.00 88.75 82 TYR A O 1
ATOM 663 N N . HIS A 1 83 ? 9.516 15.361 42.480 1.00 85.12 83 HIS A N 1
ATOM 664 C CA . HIS A 1 83 ? 9.228 14.028 41.958 1.00 85.12 83 HIS A CA 1
ATOM 665 C C . HIS A 1 83 ? 8.172 14.128 40.864 1.00 85.12 83 HIS A C 1
ATOM 667 O O . HIS A 1 83 ? 7.112 14.715 41.087 1.00 85.12 83 HIS A O 1
ATOM 673 N N . CYS A 1 84 ? 8.452 13.569 39.690 1.00 82.06 84 CYS A N 1
ATOM 674 C CA . CYS A 1 84 ? 7.445 13.467 38.644 1.00 82.06 84 CYS A CA 1
ATOM 675 C C . CYS A 1 84 ? 6.411 12.404 39.030 1.00 82.06 84 CYS A C 1
ATOM 677 O O . CYS A 1 84 ? 6.781 11.278 39.344 1.00 82.06 84 CYS A O 1
ATOM 679 N N . VAL A 1 85 ? 5.122 12.744 38.979 1.00 77.44 85 VAL A N 1
ATOM 680 C CA . VAL A 1 85 ? 4.032 11.793 39.267 1.00 77.44 85 VAL A CA 1
ATOM 681 C C . VAL A 1 85 ? 3.838 10.750 38.166 1.00 77.44 85 VAL A C 1
ATOM 683 O O . VAL A 1 85 ? 3.299 9.689 38.442 1.00 77.44 85 VAL A O 1
ATOM 686 N N . VAL A 1 86 ? 4.305 11.035 36.944 1.00 75.88 86 VAL A N 1
ATOM 687 C CA . VAL A 1 86 ? 4.130 10.155 35.778 1.00 75.88 86 VAL A CA 1
ATOM 688 C C . VAL A 1 86 ? 5.248 9.112 35.680 1.00 75.88 86 VAL A C 1
ATOM 690 O O . VAL A 1 86 ? 4.977 7.944 35.440 1.00 75.88 86 VAL A O 1
ATOM 693 N N . CYS A 1 87 ? 6.513 9.504 35.882 1.00 76.94 87 CYS A N 1
ATOM 694 C CA . CYS A 1 87 ? 7.660 8.594 35.716 1.00 76.94 87 CYS A CA 1
ATOM 695 C C . CYS A 1 87 ? 8.600 8.488 36.926 1.00 76.94 87 CYS A C 1
ATOM 697 O O . CYS A 1 87 ? 9.669 7.890 36.819 1.00 76.94 87 CYS A O 1
ATOM 699 N N . SER A 1 88 ? 8.247 9.085 38.067 1.00 78.81 88 SER A N 1
ATOM 700 C CA . SER A 1 88 ? 9.004 9.009 39.330 1.00 78.81 88 SER A CA 1
ATOM 701 C C . SER A 1 88 ? 10.431 9.584 39.309 1.00 78.81 88 SER A C 1
ATOM 703 O O . SER A 1 88 ? 11.142 9.494 40.314 1.00 78.81 88 SER A O 1
ATOM 705 N N . VAL A 1 89 ? 10.861 10.223 38.212 1.00 80.75 89 VAL A N 1
ATOM 706 C CA . VAL A 1 89 ? 12.171 10.888 38.134 1.00 80.75 89 VAL A CA 1
ATOM 707 C C . VAL A 1 89 ? 12.228 12.112 39.051 1.00 80.75 89 VAL A C 1
ATOM 709 O O . VAL A 1 89 ? 11.237 12.829 39.227 1.00 80.75 89 VAL A O 1
ATOM 712 N N . THR A 1 90 ? 13.408 12.376 39.609 1.00 83.31 90 THR A N 1
ATOM 713 C CA . THR A 1 90 ? 13.685 13.567 40.417 1.00 83.31 90 THR A CA 1
ATOM 714 C C . THR A 1 90 ? 14.282 14.683 39.562 1.00 83.31 90 THR A C 1
ATOM 716 O O . THR A 1 90 ? 15.259 14.458 38.850 1.00 83.31 90 THR A O 1
ATOM 719 N N . ILE A 1 91 ? 13.739 15.899 39.647 1.00 86.31 91 ILE A N 1
ATOM 720 C CA . ILE A 1 91 ? 14.204 17.066 38.874 1.00 86.31 91 ILE A CA 1
ATOM 721 C C . ILE A 1 91 ? 14.466 18.234 39.819 1.00 86.31 91 ILE A C 1
ATOM 723 O O . ILE A 1 91 ? 13.607 18.572 40.620 1.00 86.31 91 ILE A O 1
ATOM 727 N N . ALA A 1 92 ? 15.624 18.885 39.723 1.00 86.94 92 ALA A N 1
ATOM 728 C CA . ALA A 1 92 ? 16.018 19.928 40.676 1.00 86.94 92 ALA A CA 1
ATOM 729 C C . ALA A 1 92 ? 15.232 21.249 40.526 1.00 86.94 92 ALA A C 1
ATOM 731 O O . ALA A 1 92 ? 14.910 21.908 41.513 1.00 86.94 92 ALA A O 1
ATOM 732 N N . ARG A 1 93 ? 14.916 21.663 39.290 1.00 88.62 93 ARG A N 1
ATOM 733 C CA . ARG A 1 93 ? 14.307 22.974 39.002 1.00 88.62 93 ARG A CA 1
ATOM 734 C C . ARG A 1 93 ? 12.838 22.850 38.601 1.00 88.62 93 ARG A C 1
ATOM 736 O O . ARG A 1 93 ? 12.464 21.975 37.824 1.00 88.62 93 ARG A O 1
ATOM 743 N N . LYS A 1 94 ? 12.009 23.796 39.061 1.00 88.06 94 LYS A N 1
ATOM 744 C CA . LYS A 1 94 ? 10.571 23.856 38.732 1.00 88.06 94 LYS A CA 1
ATOM 745 C C . LYS A 1 94 ? 10.324 24.030 37.230 1.00 88.06 94 LYS A C 1
ATOM 747 O O . LYS A 1 94 ? 9.444 23.375 36.685 1.00 88.06 94 LYS A O 1
ATOM 752 N N . THR A 1 95 ? 11.098 24.883 36.558 1.00 89.56 95 THR A N 1
ATOM 753 C CA . THR A 1 95 ? 11.002 25.108 35.103 1.00 89.56 95 THR A CA 1
ATOM 754 C C . THR A 1 95 ? 11.227 23.821 34.317 1.00 89.56 95 THR A C 1
ATOM 756 O O . THR A 1 95 ? 10.484 23.521 33.383 1.00 89.56 95 THR A O 1
ATOM 759 N N . ASP A 1 96 ? 12.204 23.025 34.745 1.00 88.75 96 ASP A N 1
ATOM 760 C CA . ASP A 1 96 ? 12.576 21.772 34.094 1.00 88.75 96 ASP A CA 1
ATOM 761 C C . ASP A 1 96 ? 11.523 20.696 34.360 1.00 88.75 96 ASP A C 1
ATOM 763 O O . ASP A 1 96 ? 11.204 19.925 33.459 1.00 88.75 96 ASP A O 1
ATOM 767 N N . MET A 1 97 ? 10.923 20.692 35.558 1.00 88.50 97 MET A N 1
ATOM 768 C CA . MET A 1 97 ? 9.775 19.844 35.879 1.00 88.50 97 MET A CA 1
ATOM 769 C C . MET A 1 97 ? 8.563 20.206 35.010 1.00 88.50 97 MET A C 1
ATOM 771 O O . MET A 1 97 ? 7.975 19.323 34.400 1.00 88.50 97 MET A O 1
ATOM 775 N N . ILE A 1 98 ? 8.237 21.491 34.841 1.00 87.69 98 ILE A N 1
ATOM 776 C CA . ILE A 1 98 ? 7.152 21.929 33.942 1.00 87.69 98 ILE A CA 1
ATOM 777 C C . ILE A 1 98 ? 7.431 21.501 32.492 1.00 87.69 98 ILE A C 1
ATOM 779 O O . ILE A 1 98 ? 6.554 20.956 31.826 1.00 87.69 98 ILE A O 1
ATOM 783 N N . SER A 1 99 ? 8.657 21.698 31.999 1.00 85.81 99 SER A N 1
ATOM 784 C CA . SER A 1 99 ? 9.065 21.242 30.661 1.00 85.81 99 SER A CA 1
ATOM 785 C C . SER A 1 99 ? 9.002 19.713 30.522 1.00 85.81 99 SER A C 1
ATOM 787 O O . SER A 1 99 ? 8.578 19.175 29.501 1.00 85.81 99 SER A O 1
ATOM 789 N N . HIS A 1 100 ? 9.375 18.981 31.568 1.00 85.06 100 HIS A N 1
ATOM 790 C CA . HIS A 1 100 ? 9.275 17.529 31.631 1.00 85.06 100 HIS A CA 1
ATOM 791 C C . HIS A 1 100 ? 7.825 17.025 31.614 1.00 85.06 100 HIS A C 1
ATOM 793 O O . HIS A 1 100 ? 7.524 16.105 30.863 1.00 85.06 100 HIS A O 1
ATOM 799 N N . LEU A 1 101 ? 6.913 17.678 32.329 1.00 83.25 101 LEU A N 1
ATOM 800 C CA . LEU A 1 101 ? 5.482 17.357 32.305 1.00 83.25 101 LEU A CA 1
ATOM 801 C C . LEU A 1 101 ? 4.857 17.657 30.943 1.00 83.25 101 LEU A C 1
ATOM 803 O O . LEU A 1 101 ? 4.122 16.833 30.413 1.00 83.25 101 LEU A O 1
ATOM 807 N N . LYS A 1 102 ? 5.238 18.770 30.300 1.00 81.38 102 LYS A N 1
ATOM 808 C CA . LYS A 1 102 ? 4.862 19.028 28.899 1.00 81.38 102 LYS A CA 1
ATOM 809 C C . LYS A 1 102 ? 5.337 17.911 27.969 1.00 81.38 102 LYS A C 1
ATOM 811 O O . LYS A 1 102 ? 4.633 17.565 27.028 1.00 81.38 102 LYS A O 1
ATOM 816 N N . ARG A 1 103 ? 6.502 17.308 28.238 1.00 78.75 103 ARG A N 1
ATOM 817 C CA . ARG A 1 103 ? 6.951 16.118 27.499 1.00 78.75 103 ARG A CA 1
ATOM 818 C C . ARG A 1 103 ? 6.078 14.895 27.784 1.00 78.75 103 ARG A C 1
ATOM 820 O O . ARG A 1 103 ? 5.878 14.147 26.844 1.00 78.75 103 ARG A O 1
ATOM 827 N N . HIS A 1 104 ? 5.547 14.701 28.991 1.00 72.38 104 HIS A N 1
ATOM 828 C CA . HIS A 1 104 ? 4.579 13.628 29.266 1.00 72.38 104 HIS A CA 1
ATOM 829 C C . HIS A 1 104 ? 3.269 13.816 28.492 1.00 72.38 104 HIS A C 1
ATOM 831 O O . HIS A 1 104 ? 2.819 12.875 27.847 1.00 72.38 104 HIS A O 1
ATOM 837 N N . VAL A 1 105 ? 2.731 15.041 28.458 1.00 67.44 105 VAL A N 1
ATOM 838 C CA . VAL A 1 105 ? 1.525 15.382 27.673 1.00 67.44 105 VAL A CA 1
ATOM 839 C C . VAL A 1 105 ? 1.762 15.159 26.184 1.00 67.44 105 VAL A C 1
ATOM 841 O O . VAL A 1 105 ? 1.008 14.454 25.523 1.00 67.44 105 VAL A O 1
ATOM 844 N N . ASN A 1 106 ? 2.862 15.695 25.653 1.00 60.75 106 ASN A N 1
ATOM 845 C CA . ASN A 1 106 ? 3.190 15.566 24.232 1.00 60.75 106 ASN A CA 1
ATOM 846 C C . ASN A 1 106 ? 3.520 14.120 23.823 1.00 60.75 106 ASN A C 1
ATOM 848 O O . ASN A 1 106 ? 3.455 13.795 22.641 1.00 60.75 106 ASN A O 1
ATOM 852 N N . LYS A 1 107 ? 3.900 13.266 24.781 1.00 54.53 107 LYS A N 1
ATOM 853 C CA . LYS A 1 107 ? 4.173 11.838 24.576 1.00 54.53 107 LYS A CA 1
ATOM 854 C C . LYS A 1 107 ? 2.980 10.936 24.912 1.00 54.53 107 LYS A C 1
ATOM 856 O O . LYS A 1 107 ? 3.148 9.725 24.868 1.00 54.53 107 LYS A O 1
ATOM 861 N N . GLY A 1 108 ? 1.819 11.493 25.273 1.00 53.28 108 GLY A N 1
ATOM 862 C CA . GLY A 1 108 ? 0.617 10.713 25.590 1.00 53.28 108 GLY A CA 1
ATOM 863 C C . GLY A 1 108 ? 0.775 9.766 26.784 1.00 53.28 108 GLY A C 1
ATOM 864 O O . GLY A 1 108 ? 0.108 8.742 26.837 1.00 53.28 108 GLY A O 1
ATOM 865 N N . GLU A 1 109 ? 1.672 10.074 27.726 1.00 47.41 109 GLU A N 1
ATOM 866 C CA . GLU A 1 109 ? 1.984 9.212 28.880 1.00 47.41 109 GLU A CA 1
ATOM 867 C C . GLU A 1 109 ? 1.009 9.412 30.062 1.00 47.41 109 GLU A C 1
ATOM 869 O O . GLU A 1 109 ? 1.299 8.966 31.169 1.00 47.41 109 GLU A O 1
ATOM 874 N N . THR A 1 110 ? -0.129 10.090 29.855 1.00 47.44 110 THR A N 1
ATOM 875 C CA . THR A 1 110 ? -1.169 10.291 30.877 1.00 47.44 110 THR A CA 1
ATOM 876 C C . THR A 1 110 ? -2.488 9.616 30.515 1.00 47.44 110 THR A C 1
ATOM 878 O O . THR A 1 110 ? -2.988 9.735 29.397 1.00 47.44 110 THR A O 1
ATOM 881 N N . GLU A 1 111 ? -3.071 8.917 31.494 1.00 43.00 111 GLU A N 1
ATOM 882 C CA . GLU A 1 111 ? -4.365 8.221 31.405 1.00 43.00 111 GLU A CA 1
ATOM 883 C C . GLU A 1 111 ? -5.573 9.143 31.692 1.00 43.00 111 GLU A C 1
ATOM 885 O O . GLU A 1 111 ? -6.630 8.690 32.127 1.00 43.00 111 GLU A O 1
ATOM 890 N N . ALA A 1 112 ? -5.454 10.455 31.473 1.00 38.09 112 ALA A N 1
ATOM 891 C CA . ALA A 1 112 ? -6.558 11.384 31.700 1.00 38.09 112 ALA A CA 1
ATOM 892 C C . ALA A 1 112 ? -7.472 11.459 30.462 1.00 38.09 112 ALA A C 1
ATOM 894 O O . ALA A 1 112 ? -7.059 11.947 29.412 1.00 38.09 112 ALA A O 1
ATOM 895 N N . SER A 1 113 ? -8.706 10.948 30.603 1.00 44.56 113 SER A N 1
ATOM 896 C CA . SER A 1 113 ? -9.905 11.190 29.772 1.00 44.56 113 SER A CA 1
ATOM 897 C C . SER A 1 113 ? -9.639 11.846 28.405 1.00 44.56 113 SER A C 1
ATOM 899 O O . SER A 1 113 ? -9.850 13.047 28.222 1.00 44.56 113 SER A O 1
ATOM 901 N N . GLN A 1 114 ? -9.147 11.063 27.445 1.00 54.31 114 GLN A N 1
ATOM 902 C CA . GLN A 1 114 ? -8.805 11.569 26.118 1.00 54.31 114 GLN A CA 1
ATOM 903 C C . GLN A 1 114 ? -10.092 11.889 25.347 1.00 54.31 114 GLN A C 1
ATOM 905 O O . GLN A 1 114 ? -10.894 11.004 25.055 1.00 54.31 114 GLN A O 1
ATOM 910 N N . ALA A 1 115 ? -10.313 13.168 25.037 1.00 60.97 115 ALA A N 1
ATOM 911 C CA . ALA A 1 115 ? -11.393 13.581 24.149 1.00 60.97 115 ALA A CA 1
ATOM 912 C C . ALA A 1 115 ? -11.117 13.032 22.739 1.00 60.97 115 ALA A C 1
ATOM 914 O O . ALA A 1 115 ? -10.118 13.392 22.114 1.00 60.97 115 ALA A O 1
ATOM 915 N N . TYR A 1 116 ? -11.986 12.146 22.254 1.00 75.75 116 TYR A N 1
ATOM 916 C CA . TYR A 1 116 ? -11.904 11.596 20.903 1.00 75.75 116 TYR A CA 1
ATOM 917 C C . TYR A 1 116 ? -12.442 12.600 19.878 1.00 75.75 116 TYR A C 1
ATOM 919 O O . TYR A 1 116 ? -13.508 13.184 20.074 1.00 75.75 116 TYR A O 1
ATOM 927 N N . GLU A 1 117 ? -11.745 12.760 18.752 1.00 85.94 117 GLU A N 1
ATOM 928 C CA . GLU A 1 117 ? -12.296 13.421 17.562 1.00 85.94 117 GLU A CA 1
ATOM 929 C C . GLU A 1 117 ? -12.980 12.362 16.687 1.00 85.94 117 GLU A C 1
ATOM 931 O O . GLU A 1 117 ? -12.386 11.325 16.396 1.00 85.94 117 GLU A O 1
ATOM 936 N N . ILE A 1 118 ? -14.216 12.604 16.240 1.00 90.62 118 ILE A N 1
ATOM 937 C CA . ILE A 1 118 ? -14.863 11.745 15.240 1.00 90.62 118 ILE A CA 1
ATOM 938 C C . ILE A 1 118 ? -14.541 12.287 13.852 1.00 90.62 118 ILE A C 1
ATOM 940 O O . ILE A 1 118 ? -14.917 13.404 13.499 1.00 90.62 118 ILE A O 1
ATOM 944 N N . MET A 1 119 ? -13.889 11.462 13.041 1.00 91.88 119 MET A N 1
ATOM 945 C CA . MET A 1 119 ? -13.598 11.749 11.642 1.00 91.88 119 MET A CA 1
ATOM 946 C C . MET A 1 119 ? -14.501 10.907 10.747 1.00 91.88 119 MET A C 1
ATOM 948 O O . MET A 1 119 ? -14.681 9.713 10.984 1.00 91.88 119 MET A O 1
ATOM 952 N N . LYS A 1 120 ? -15.062 11.524 9.705 1.00 94.38 120 LYS A N 1
ATOM 953 C CA . LYS A 1 120 ? -15.926 10.857 8.728 1.00 94.38 120 LYS A CA 1
ATOM 954 C C . LYS A 1 120 ? -15.254 10.817 7.361 1.00 94.38 120 LYS A C 1
ATOM 956 O O . LYS A 1 120 ? -14.965 11.861 6.780 1.00 94.38 120 LYS A O 1
ATOM 961 N N . GLU A 1 121 ? -15.085 9.620 6.810 1.00 93.56 121 GLU A N 1
ATOM 962 C CA . GLU A 1 121 ? -14.572 9.413 5.455 1.00 93.56 121 GLU A CA 1
ATOM 963 C C . GLU A 1 121 ? -15.413 8.373 4.717 1.00 93.56 121 GLU A C 1
ATOM 965 O O . GLU A 1 121 ? -15.626 7.271 5.219 1.00 93.56 121 GLU A O 1
ATOM 970 N N . LEU A 1 122 ? -15.902 8.731 3.524 1.00 92.12 122 LEU A N 1
ATOM 971 C CA . LEU A 1 122 ? -16.812 7.900 2.724 1.00 92.12 122 LEU A CA 1
ATOM 972 C C . LEU A 1 122 ? -18.063 7.469 3.515 1.00 92.12 122 LEU A C 1
ATOM 974 O O . LEU A 1 122 ? -18.552 6.361 3.403 1.00 92.12 122 LEU A O 1
ATOM 978 N N . GLY A 1 123 ? -18.573 8.316 4.409 1.00 91.75 123 GLY A N 1
ATOM 979 C CA . GLY A 1 123 ? -19.699 7.925 5.260 1.00 91.75 123 GLY A CA 1
ATOM 980 C C . GLY A 1 123 ? -19.348 6.951 6.391 1.00 91.75 123 GLY A C 1
ATOM 981 O O . GLY A 1 123 ? -20.249 6.583 7.142 1.00 91.75 123 GLY A O 1
ATOM 982 N N . THR A 1 124 ? -18.081 6.562 6.554 1.00 95.81 124 THR A N 1
ATOM 983 C CA . THR A 1 124 ? -17.580 5.745 7.669 1.00 95.81 124 THR A CA 1
ATOM 984 C C . THR A 1 124 ? -17.006 6.651 8.756 1.00 95.81 124 THR A C 1
ATOM 986 O O . THR A 1 124 ? -16.164 7.500 8.467 1.00 95.81 124 THR A O 1
ATOM 989 N N . ASN A 1 125 ? -17.470 6.488 9.994 1.00 95.88 125 ASN A N 1
ATOM 990 C CA . ASN A 1 125 ? -17.024 7.277 11.144 1.00 95.88 125 ASN A CA 1
ATOM 991 C C . ASN A 1 125 ? -15.930 6.525 11.909 1.00 95.88 125 ASN A C 1
ATOM 993 O O . ASN A 1 125 ? -16.107 5.351 12.212 1.00 95.88 125 ASN A O 1
ATOM 997 N N . VAL A 1 126 ? -14.834 7.178 12.276 1.00 94.31 126 VAL A N 1
ATOM 998 C CA . VAL A 1 126 ? -13.822 6.600 13.172 1.00 94.31 126 VAL A CA 1
ATOM 999 C C . VAL A 1 126 ? -13.439 7.597 14.252 1.00 94.31 126 VAL A C 1
ATOM 1001 O O . VAL A 1 126 ? -13.312 8.794 13.992 1.00 94.31 126 VAL A O 1
ATOM 1004 N N . GLN A 1 127 ? -13.263 7.098 15.469 1.00 90.81 127 GLN A N 1
ATOM 1005 C CA . GLN A 1 127 ? -12.670 7.839 16.570 1.00 90.81 127 GLN A CA 1
ATOM 1006 C C . GLN A 1 127 ? -11.164 7.952 16.372 1.00 90.81 127 GLN A C 1
ATOM 1008 O O . GLN A 1 127 ? -10.495 6.981 16.017 1.00 90.81 127 GLN A O 1
ATOM 1013 N N . LEU A 1 128 ? -10.643 9.146 16.626 1.00 86.50 128 LEU A N 1
ATOM 1014 C CA . LEU A 1 128 ? -9.231 9.473 16.566 1.00 86.50 128 LEU A CA 1
ATOM 1015 C C . LEU A 1 128 ? -8.768 9.991 17.922 1.00 86.50 128 LEU A C 1
ATOM 1017 O O . LEU A 1 128 ? -9.440 10.817 18.547 1.00 86.50 128 LEU A O 1
ATOM 1021 N N . LEU A 1 129 ? -7.584 9.550 18.344 1.00 79.38 129 LEU A N 1
ATOM 1022 C CA . LEU A 1 129 ? -6.888 10.177 19.460 1.00 79.38 129 LEU A CA 1
ATOM 1023 C C . LEU A 1 129 ? -6.319 11.546 19.048 1.00 79.38 129 LEU A C 1
ATOM 1025 O O . LEU A 1 129 ? -5.970 11.743 17.876 1.00 79.38 129 LEU A O 1
ATOM 1029 N N . PRO A 1 130 ? -6.154 12.491 19.993 1.00 74.38 130 PRO A N 1
ATOM 1030 C CA . PRO A 1 130 ? -5.609 13.819 19.702 1.00 74.38 130 PRO A CA 1
ATOM 1031 C C . PRO A 1 130 ? -4.251 13.814 18.981 1.00 74.38 130 PRO A C 1
ATOM 1033 O O . PRO A 1 130 ? -3.944 14.734 18.230 1.00 74.38 130 PRO A O 1
ATOM 1036 N N . ASN A 1 131 ? -3.436 12.772 19.163 1.00 69.69 131 ASN A N 1
ATOM 1037 C CA . ASN A 1 131 ? -2.104 12.641 18.569 1.00 69.69 131 ASN A CA 1
ATOM 1038 C C . ASN A 1 131 ? -2.045 11.722 17.331 1.00 69.69 131 ASN A C 1
ATOM 1040 O O . ASN A 1 131 ? -0.953 11.324 16.922 1.00 69.69 131 ASN A O 1
ATOM 1044 N N . HIS A 1 132 ? -3.187 11.418 16.705 1.00 72.12 132 HIS A N 1
ATOM 1045 C CA . HIS A 1 132 ? -3.290 10.479 15.580 1.00 72.12 132 HIS A CA 1
ATOM 1046 C C . HIS A 1 132 ? -2.343 10.768 14.395 1.00 72.12 132 HIS A C 1
ATOM 1048 O O . HIS A 1 132 ? -1.983 9.846 13.661 1.00 72.12 132 HIS A O 1
ATOM 1054 N N . THR A 1 133 ? -1.913 12.023 14.203 1.00 65.31 133 THR A N 1
ATOM 1055 C CA . THR A 1 133 ? -0.987 12.439 13.130 1.00 65.31 133 THR A CA 1
ATOM 1056 C C . THR A 1 133 ? 0.488 12.176 13.429 1.00 65.31 133 THR A C 1
ATOM 1058 O O . THR A 1 133 ? 1.296 12.055 12.508 1.00 65.31 133 THR A O 1
ATOM 1061 N N . THR A 1 134 ? 0.858 12.127 14.705 1.00 65.00 134 THR A N 1
ATOM 1062 C CA . THR A 1 134 ? 2.234 11.951 15.184 1.00 65.00 134 THR A CA 1
ATOM 1063 C C . THR A 1 134 ? 2.202 10.998 16.373 1.00 65.00 134 THR A C 1
ATOM 1065 O O . THR A 1 134 ? 2.386 11.448 17.507 1.00 65.00 134 THR A O 1
ATOM 1068 N N . PRO A 1 135 ? 1.932 9.700 16.140 1.00 55.69 135 PRO A N 1
ATOM 1069 C CA . PRO A 1 135 ? 1.855 8.724 17.2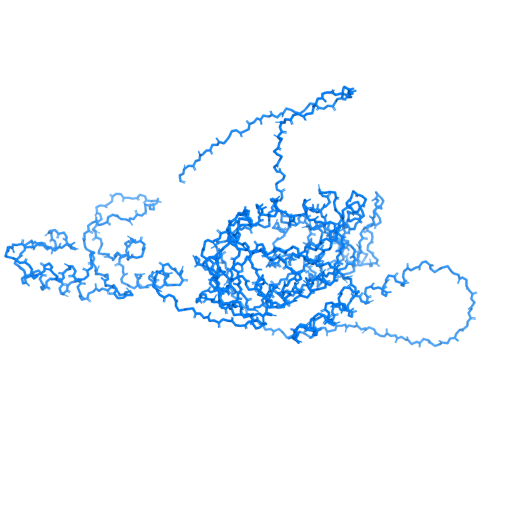12 1.00 55.69 135 PRO A CA 1
ATOM 1070 C C . PRO A 1 135 ? 3.248 8.596 17.826 1.00 55.69 135 PRO A C 1
ATOM 1072 O O . PRO A 1 135 ? 4.148 7.956 17.288 1.00 55.69 135 PRO A O 1
ATOM 1075 N N . GLN A 1 136 ? 3.460 9.277 18.943 1.00 48.84 136 GLN A N 1
ATOM 1076 C CA . GLN A 1 136 ? 4.538 8.958 19.856 1.00 48.84 136 GLN A CA 1
ATOM 1077 C C . GLN A 1 136 ? 3.853 8.335 21.065 1.00 48.84 136 GLN A C 1
ATOM 1079 O O . GLN A 1 136 ? 3.249 9.044 21.860 1.00 48.84 136 GLN A O 1
ATOM 1084 N N . LYS A 1 137 ? 3.936 7.000 21.141 1.00 44.03 137 LYS A N 1
ATOM 1085 C CA . LYS A 1 137 ? 3.520 6.121 22.249 1.00 44.03 137 LYS A CA 1
ATOM 1086 C C . LYS A 1 137 ? 2.034 5.789 22.462 1.00 44.03 137 LYS A C 1
ATOM 1088 O O . LYS A 1 137 ? 1.795 4.887 23.254 1.00 44.03 137 LYS A O 1
ATOM 1093 N N . SER A 1 138 ? 1.060 6.405 21.787 1.00 47.00 138 SER A N 1
ATOM 1094 C CA . SER A 1 138 ? -0.312 5.856 21.751 1.00 47.00 138 SER A CA 1
ATOM 1095 C C . SER A 1 138 ? -0.640 5.344 20.352 1.00 47.00 138 SER A C 1
ATOM 1097 O O . SER A 1 138 ? -0.430 6.032 19.353 1.00 47.00 138 SER A O 1
ATOM 1099 N N . ASP A 1 139 ? -1.112 4.105 20.291 1.00 61.38 139 ASP A N 1
ATOM 1100 C CA . ASP A 1 139 ? -0.957 3.244 19.116 1.00 61.38 139 ASP A CA 1
ATOM 1101 C C . ASP A 1 139 ? -1.894 3.553 17.938 1.00 61.38 139 ASP A C 1
ATOM 1103 O O . ASP A 1 139 ? -1.799 2.928 16.889 1.00 61.38 139 ASP A O 1
ATOM 1107 N N . THR A 1 140 ? -2.788 4.533 18.044 1.00 68.00 140 THR A N 1
ATOM 1108 C CA . THR A 1 140 ? -3.831 4.737 17.030 1.00 68.00 140 THR A CA 1
ATOM 1109 C C . THR A 1 140 ? -3.382 5.746 15.970 1.00 68.00 140 THR A C 1
ATOM 1111 O O . THR A 1 140 ? -3.549 6.959 16.127 1.00 68.00 140 THR A O 1
ATOM 1114 N N . TYR A 1 141 ? -2.794 5.252 14.878 1.00 80.25 141 TYR A N 1
ATOM 1115 C CA . TYR A 1 141 ? -2.349 6.081 13.753 1.00 80.25 141 TYR A CA 1
ATOM 1116 C C . TYR A 1 141 ? -3.483 6.392 12.769 1.00 80.25 141 TYR A C 1
ATOM 1118 O O . TYR A 1 141 ? -4.205 5.500 12.319 1.00 80.25 141 TYR A O 1
ATOM 1126 N N . PHE A 1 142 ? -3.594 7.654 12.351 1.00 85.69 142 PHE A N 1
ATOM 1127 C CA . PHE A 1 142 ? -4.448 8.037 11.231 1.00 85.69 142 PHE A CA 1
ATOM 1128 C C . PHE A 1 142 ? -3.839 9.186 10.432 1.00 85.69 142 PHE A C 1
ATOM 1130 O O . PHE A 1 142 ? -3.431 10.210 10.974 1.00 85.69 142 PHE A O 1
ATOM 1137 N N . ASN A 1 143 ? -3.831 9.045 9.107 1.00 86.12 143 ASN A N 1
ATOM 1138 C CA . ASN A 1 143 ? -3.328 10.075 8.210 1.00 86.12 143 ASN A CA 1
ATOM 1139 C C . ASN A 1 143 ? -4.367 10.432 7.141 1.00 86.12 143 ASN A C 1
ATOM 1141 O O . ASN A 1 143 ? -4.698 9.621 6.267 1.00 86.12 143 ASN A O 1
ATOM 1145 N N . ARG A 1 144 ? -4.845 11.684 7.183 1.00 89.44 144 ARG A N 1
ATOM 1146 C CA . ARG A 1 144 ? -5.794 12.253 6.206 1.00 89.44 144 ARG A CA 1
ATOM 1147 C C . ARG A 1 144 ? -5.224 12.256 4.787 1.00 89.44 144 ARG A C 1
ATOM 1149 O O . ARG A 1 144 ? -5.956 12.024 3.832 1.00 89.44 144 ARG A O 1
ATOM 1156 N N . LYS A 1 145 ? -3.905 12.417 4.642 1.00 88.88 145 LYS A N 1
ATOM 1157 C CA . LYS A 1 145 ? -3.217 12.428 3.341 1.00 88.88 145 LYS A CA 1
ATOM 1158 C C . LYS A 1 145 ? -3.223 11.067 2.632 1.00 88.88 145 LYS A C 1
ATOM 1160 O O . LYS A 1 145 ? -2.953 11.003 1.439 1.00 88.88 145 LYS A O 1
ATOM 1165 N N . MET A 1 146 ? -3.556 9.987 3.346 1.00 90.06 146 MET A N 1
ATOM 1166 C CA . MET A 1 146 ? -3.690 8.636 2.787 1.00 90.06 146 MET A CA 1
ATOM 1167 C C . MET A 1 146 ? -5.086 8.357 2.206 1.00 90.06 146 MET A C 1
ATOM 1169 O O . MET A 1 146 ? -5.336 7.244 1.752 1.00 90.06 146 MET A O 1
ATOM 1173 N N . LYS A 1 147 ? -5.994 9.344 2.171 1.00 94.38 147 LYS A N 1
ATOM 1174 C CA . LYS A 1 147 ? -7.326 9.185 1.565 1.00 94.38 147 LYS A CA 1
ATOM 1175 C C . LYS A 1 147 ? -7.270 8.678 0.109 1.00 94.38 147 LYS A C 1
ATOM 1177 O O . LYS A 1 147 ? -7.925 7.672 -0.160 1.00 94.38 147 LYS A O 1
ATOM 1182 N N . PRO A 1 148 ? -6.432 9.232 -0.799 1.00 96.06 148 PRO A N 1
ATOM 1183 C CA . PRO A 1 148 ? -6.321 8.701 -2.160 1.00 96.06 148 PRO A CA 1
ATOM 1184 C C . PRO A 1 148 ? -5.843 7.244 -2.202 1.00 96.06 148 PRO A C 1
ATOM 1186 O O . PRO A 1 148 ? -6.292 6.475 -3.043 1.00 96.06 148 PRO A O 1
ATOM 1189 N N . ASN A 1 149 ? -4.961 6.840 -1.277 1.00 95.69 149 ASN A N 1
ATOM 1190 C CA . ASN A 1 149 ? -4.518 5.449 -1.160 1.00 95.69 149 ASN A CA 1
ATOM 1191 C C . ASN A 1 149 ? -5.704 4.532 -0.838 1.00 95.69 149 ASN A C 1
ATOM 1193 O O . ASN A 1 149 ? -5.974 3.601 -1.592 1.00 95.69 149 ASN A O 1
ATOM 1197 N N . ARG A 1 150 ? -6.453 4.848 0.229 1.00 95.56 150 ARG A N 1
ATOM 1198 C CA . ARG A 1 150 ? -7.618 4.063 0.664 1.00 95.56 150 ARG A CA 1
ATOM 1199 C C . ARG A 1 150 ? -8.672 3.946 -0.435 1.00 95.56 150 ARG A C 1
ATOM 1201 O O . ARG A 1 150 ? -9.186 2.856 -0.661 1.00 95.56 150 ARG A O 1
ATOM 1208 N N . GLN A 1 151 ? -8.933 5.026 -1.171 1.00 97.19 151 GLN A N 1
ATOM 1209 C CA . GLN A 1 151 ? -9.888 5.025 -2.284 1.00 97.19 151 GLN A CA 1
ATOM 1210 C C . GLN A 1 151 ? -9.427 4.173 -3.474 1.00 97.19 151 GLN A C 1
ATOM 1212 O O . GLN A 1 151 ? -10.230 3.430 -4.034 1.00 97.19 151 GLN A O 1
ATOM 1217 N N . LEU A 1 152 ? -8.143 4.220 -3.847 1.00 97.31 152 LEU A N 1
ATOM 1218 C CA . LEU A 1 152 ? -7.600 3.365 -4.913 1.00 97.31 152 LEU A CA 1
ATOM 1219 C C . LEU A 1 152 ? -7.647 1.879 -4.533 1.00 97.31 152 LEU A C 1
ATOM 1221 O O . LEU A 1 152 ? -8.002 1.041 -5.368 1.00 97.31 152 LEU A O 1
ATOM 1225 N N . VAL A 1 153 ? -7.334 1.552 -3.276 1.00 97.06 153 VAL A N 1
ATOM 1226 C CA . VAL A 1 153 ? -7.434 0.182 -2.752 1.00 97.06 153 VAL A CA 1
ATOM 1227 C C . VAL A 1 153 ? -8.890 -0.278 -2.715 1.00 97.06 153 VAL A C 1
ATOM 1229 O O . VAL A 1 153 ? -9.189 -1.369 -3.197 1.00 97.06 153 VAL A O 1
ATOM 1232 N N . PHE A 1 154 ? -9.808 0.569 -2.238 1.00 97.50 154 PHE A N 1
ATOM 1233 C CA . PHE A 1 154 ? -11.244 0.297 -2.265 1.00 97.50 154 PHE A CA 1
ATOM 1234 C C . PHE A 1 154 ? -11.733 0.003 -3.687 1.00 97.50 154 PHE A C 1
ATOM 1236 O O . PHE A 1 154 ? -12.371 -1.020 -3.912 1.00 97.50 154 PHE A O 1
ATOM 1243 N N . CYS A 1 155 ? -11.408 0.863 -4.658 1.00 98.06 155 CYS A N 1
ATOM 1244 C CA . CYS A 1 155 ? -11.828 0.674 -6.048 1.00 98.06 155 CYS A CA 1
ATOM 1245 C C . CYS A 1 155 ? -11.257 -0.623 -6.632 1.00 98.06 155 CYS A C 1
ATOM 1247 O O . CYS A 1 155 ? -11.962 -1.338 -7.336 1.00 98.06 155 CYS A O 1
ATOM 1249 N N . SER A 1 156 ? -10.009 -0.966 -6.304 1.00 96.75 156 SER A N 1
ATOM 1250 C CA . SER A 1 156 ? -9.396 -2.231 -6.730 1.00 96.75 156 SER A CA 1
ATOM 1251 C C . SER A 1 156 ? -10.132 -3.447 -6.157 1.00 96.75 156 SER A C 1
ATOM 1253 O O . SER A 1 156 ? -10.381 -4.416 -6.874 1.00 96.75 156 SER A O 1
ATOM 1255 N N . LEU A 1 157 ? -10.510 -3.390 -4.876 1.00 95.94 157 LEU A N 1
ATOM 1256 C CA . LEU A 1 157 ? -11.280 -4.445 -4.222 1.00 95.94 157 LEU A CA 1
ATOM 1257 C C . LEU A 1 157 ? -12.701 -4.549 -4.788 1.00 95.94 157 LEU A C 1
ATOM 1259 O O . LEU A 1 157 ? -13.167 -5.656 -5.034 1.00 95.94 157 LEU A O 1
ATOM 1263 N N . ALA A 1 158 ? -13.366 -3.420 -5.041 1.00 96.25 158 ALA A N 1
ATOM 1264 C CA . ALA A 1 158 ? -14.697 -3.388 -5.641 1.00 96.25 158 ALA A CA 1
ATOM 1265 C C . ALA A 1 158 ? -14.711 -4.077 -7.016 1.00 96.25 158 ALA A C 1
ATOM 1267 O O . ALA A 1 158 ? -15.591 -4.891 -7.279 1.00 96.25 158 ALA A O 1
ATOM 1268 N N . VAL A 1 159 ? -13.692 -3.835 -7.852 1.00 96.19 159 VAL A N 1
ATOM 1269 C CA . VAL A 1 159 ? -13.544 -4.531 -9.142 1.00 96.19 159 VAL A CA 1
ATOM 1270 C C . VAL A 1 159 ? -13.352 -6.040 -8.952 1.00 96.19 159 VAL A C 1
ATOM 1272 O O . VAL A 1 159 ? -13.951 -6.828 -9.678 1.00 96.19 159 VAL A O 1
ATOM 1275 N N . LEU A 1 160 ? -12.549 -6.471 -7.973 1.00 92.75 160 LEU A N 1
ATOM 1276 C CA . LEU A 1 160 ? -12.369 -7.900 -7.688 1.00 92.75 160 LEU A CA 1
ATOM 1277 C C . LEU A 1 160 ? -13.650 -8.559 -7.158 1.00 92.75 160 LEU A C 1
ATOM 1279 O O . LEU A 1 160 ? -13.923 -9.712 -7.487 1.00 92.75 160 LEU A O 1
ATOM 1283 N N . ALA A 1 161 ? -14.431 -7.834 -6.359 1.00 92.00 161 ALA A N 1
ATOM 1284 C CA . ALA A 1 161 ? -15.692 -8.305 -5.797 1.00 92.00 161 ALA A CA 1
ATOM 1285 C C . ALA A 1 161 ? -16.788 -8.503 -6.863 1.00 92.00 161 ALA A C 1
ATOM 1287 O O . ALA A 1 161 ? -17.697 -9.310 -6.674 1.00 92.00 161 ALA A O 1
ATOM 1288 N N . GLU A 1 162 ? -16.688 -7.812 -8.002 1.00 91.56 162 GLU A N 1
ATOM 1289 C CA . GLU A 1 162 ? -17.533 -8.061 -9.180 1.00 91.56 162 GLU A CA 1
ATOM 1290 C C . GLU A 1 162 ? -17.098 -9.320 -9.950 1.00 91.56 162 GLU A C 1
ATOM 1292 O O . GLU A 1 162 ? -17.929 -9.994 -10.552 1.00 91.56 162 GLU A O 1
ATOM 1297 N N . GLU A 1 163 ? -15.810 -9.679 -9.903 1.00 87.94 163 GLU A N 1
ATOM 1298 C CA . GLU A 1 163 ? -15.289 -10.907 -10.519 1.00 87.94 163 GLU A CA 1
ATOM 1299 C C . GLU A 1 163 ? -15.566 -12.153 -9.656 1.00 87.94 163 GLU A C 1
ATOM 1301 O O . GLU A 1 163 ? -15.691 -13.262 -10.184 1.00 87.94 163 GLU A O 1
ATOM 1306 N N . ARG A 1 164 ? -15.618 -11.999 -8.324 1.00 84.88 164 ARG A N 1
ATOM 1307 C CA . ARG A 1 164 ? -15.797 -13.088 -7.350 1.00 84.88 164 ARG A CA 1
ATOM 1308 C C . ARG A 1 164 ? -16.533 -12.598 -6.109 1.00 84.88 164 ARG A C 1
ATOM 1310 O O . ARG A 1 164 ? -16.137 -11.601 -5.529 1.00 84.88 164 ARG A O 1
ATOM 1317 N N . ASN A 1 165 ? -17.517 -13.355 -5.630 1.00 84.44 165 ASN A N 1
ATOM 1318 C CA . ASN A 1 165 ? -18.262 -13.023 -4.416 1.00 84.44 165 ASN A CA 1
ATOM 1319 C C . ASN A 1 165 ? -18.606 -14.304 -3.616 1.00 84.44 165 ASN A C 1
ATOM 1321 O O . ASN A 1 165 ? -19.178 -15.223 -4.208 1.00 84.44 165 ASN A O 1
ATOM 1325 N N . PRO A 1 166 ? -18.279 -14.395 -2.306 1.00 83.75 166 PRO A N 1
ATOM 1326 C CA . PRO A 1 166 ? -17.602 -13.377 -1.492 1.00 83.75 166 PRO A CA 1
ATOM 1327 C C . PRO A 1 166 ? -16.071 -13.429 -1.608 1.00 83.75 166 PRO A C 1
ATOM 1329 O O . PRO A 1 166 ? -15.471 -14.508 -1.659 1.00 83.75 166 PRO A O 1
ATOM 1332 N N . VAL A 1 167 ? -15.424 -12.260 -1.587 1.00 88.12 167 VAL A N 1
ATOM 1333 C CA . VAL A 1 167 ? -13.957 -12.131 -1.501 1.00 88.12 167 VAL A CA 1
ATOM 1334 C C . VAL A 1 167 ? -13.519 -12.154 -0.038 1.00 88.12 167 VAL A C 1
ATOM 1336 O O . VAL A 1 167 ? -14.064 -11.428 0.784 1.00 88.12 167 VAL A O 1
ATOM 1339 N N . GLU A 1 168 ? -12.523 -12.968 0.308 1.00 89.31 168 GLU A N 1
ATOM 1340 C CA . GLU A 1 168 ? -11.861 -12.888 1.618 1.00 89.31 168 GLU A CA 1
ATOM 1341 C C . GLU A 1 168 ? -10.819 -11.765 1.600 1.00 89.31 168 GLU A C 1
ATOM 1343 O O . GLU A 1 168 ? -9.905 -11.783 0.774 1.00 89.31 168 GLU A O 1
ATOM 1348 N N . CYS A 1 169 ? -10.956 -10.805 2.512 1.00 90.69 169 CYS A N 1
ATOM 1349 C CA . CYS A 1 169 ? -10.166 -9.579 2.554 1.00 90.69 169 CYS A CA 1
ATOM 1350 C C . CYS A 1 169 ? -9.457 -9.444 3.900 1.00 90.69 169 CYS A C 1
ATOM 1352 O O . CYS A 1 169 ? -10.078 -9.625 4.947 1.00 90.69 169 CYS A O 1
ATOM 1354 N N . LEU A 1 170 ? -8.187 -9.044 3.870 1.00 91.75 170 LEU A N 1
ATOM 1355 C CA . LEU A 1 170 ? -7.401 -8.738 5.060 1.00 91.75 170 LEU A CA 1
ATOM 1356 C C . LEU A 1 170 ? -6.961 -7.273 5.036 1.00 91.75 170 LEU A C 1
ATOM 1358 O O . LEU A 1 170 ? -6.238 -6.853 4.132 1.00 91.75 170 LEU A O 1
ATOM 1362 N N . ASP A 1 171 ? -7.354 -6.520 6.060 1.00 93.19 171 ASP A N 1
ATOM 1363 C CA . ASP A 1 171 ? -6.702 -5.268 6.434 1.00 93.19 171 ASP A CA 1
ATOM 1364 C C . ASP A 1 171 ? -5.596 -5.602 7.444 1.00 93.19 171 ASP A C 1
ATOM 1366 O O . ASP A 1 171 ? -5.853 -5.817 8.631 1.00 93.19 171 ASP A O 1
ATOM 1370 N N . ALA A 1 172 ? -4.372 -5.750 6.931 1.00 88.25 172 ALA A N 1
ATOM 1371 C CA . ALA A 1 172 ? -3.233 -6.298 7.668 1.00 88.25 172 ALA A CA 1
ATOM 1372 C C . ALA A 1 172 ? -2.658 -5.344 8.734 1.00 88.25 172 ALA A C 1
ATOM 1374 O O . ALA A 1 172 ? -1.928 -5.788 9.615 1.00 88.25 172 ALA A O 1
ATOM 1375 N N . PHE A 1 173 ? -2.962 -4.047 8.643 1.00 88.00 173 PHE A N 1
ATOM 1376 C CA . PHE A 1 173 ? -2.476 -3.014 9.559 1.00 88.00 173 PHE A CA 1
ATOM 1377 C C . PHE A 1 173 ? -3.611 -2.030 9.850 1.00 88.00 173 PHE A C 1
ATOM 1379 O O . PHE A 1 173 ? -3.646 -0.922 9.312 1.00 88.00 173 PHE A O 1
ATOM 1386 N N . GLY A 1 174 ? -4.563 -2.462 10.677 1.00 87.88 174 GLY A N 1
ATOM 1387 C CA . GLY A 1 174 ? -5.831 -1.768 10.864 1.00 87.88 174 GLY A CA 1
ATOM 1388 C C . GLY A 1 174 ? -5.695 -0.367 11.458 1.00 87.88 174 GLY A C 1
ATOM 1389 O O . GLY A 1 174 ? -6.352 0.559 10.981 1.00 87.88 174 GLY A O 1
ATOM 1390 N N . ALA A 1 175 ? -4.863 -0.177 12.485 1.00 90.62 175 ALA A N 1
ATOM 1391 C CA . ALA A 1 175 ? -4.798 1.035 13.301 1.00 90.62 175 ALA A CA 1
ATOM 1392 C C . ALA A 1 175 ? -6.190 1.484 13.800 1.00 90.62 175 ALA A C 1
ATOM 1394 O O . ALA A 1 175 ? -6.709 0.959 14.779 1.00 90.62 175 ALA A O 1
ATOM 1395 N N . THR A 1 176 ? -6.833 2.429 13.108 1.00 92.94 176 THR A N 1
ATOM 1396 C CA . THR A 1 176 ? -8.222 2.859 13.392 1.00 92.94 176 THR A CA 1
ATOM 1397 C C . THR A 1 176 ? -9.290 1.953 12.768 1.00 92.94 176 THR A C 1
ATOM 1399 O O . THR A 1 176 ? -10.467 2.047 13.114 1.00 92.94 176 THR A O 1
ATOM 1402 N N . GLY A 1 177 ? -8.905 1.096 11.823 1.00 94.38 177 GLY A N 1
ATOM 1403 C CA . GLY A 1 177 ? -9.771 0.199 11.059 1.00 94.38 177 GLY A CA 1
ATOM 1404 C C . GLY A 1 177 ? -10.463 0.852 9.865 1.00 94.38 177 GLY A C 1
ATOM 1405 O O . GLY A 1 177 ? -11.246 0.190 9.193 1.00 94.38 177 GLY A O 1
ATOM 1406 N N . ILE A 1 178 ? -10.208 2.136 9.577 1.00 95.81 178 ILE A N 1
ATOM 1407 C CA . ILE A 1 178 ? -10.963 2.911 8.576 1.00 95.81 178 ILE A CA 1
ATOM 1408 C C . ILE A 1 178 ? -11.080 2.212 7.212 1.00 95.81 178 ILE A C 1
ATOM 1410 O O . ILE A 1 178 ? -12.139 2.264 6.592 1.00 95.81 178 ILE A O 1
ATOM 1414 N N . MET A 1 179 ? -10.021 1.543 6.753 1.00 94.75 179 MET A N 1
ATOM 1415 C CA . MET A 1 179 ? -9.985 0.912 5.437 1.00 94.75 179 MET A CA 1
ATOM 1416 C C . MET A 1 179 ? -10.853 -0.355 5.406 1.00 94.75 179 MET A C 1
ATOM 1418 O O . MET A 1 179 ? -11.786 -0.428 4.604 1.00 94.75 179 MET A O 1
ATOM 1422 N N . GLY A 1 180 ? -10.628 -1.304 6.321 1.00 95.00 180 GLY A N 1
ATOM 1423 C CA . GLY A 1 180 ? -11.478 -2.491 6.445 1.00 95.00 180 GLY A CA 1
ATOM 1424 C C . GLY A 1 180 ? -12.951 -2.177 6.745 1.00 95.00 180 GLY A C 1
ATOM 1425 O O . GLY A 1 180 ? -13.845 -2.814 6.184 1.00 95.00 180 GLY A O 1
ATOM 1426 N N . LEU A 1 181 ? -13.227 -1.153 7.560 1.00 97.19 181 LEU A N 1
ATOM 1427 C CA . LEU A 1 181 ? -14.596 -0.708 7.854 1.00 97.19 181 LEU A CA 1
ATOM 1428 C C . LEU A 1 181 ? -15.305 -0.174 6.602 1.00 97.19 181 LEU A C 1
ATOM 1430 O O . LEU A 1 181 ? -16.464 -0.516 6.376 1.00 97.19 181 LEU A O 1
ATOM 1434 N N . GLN A 1 182 ? -14.616 0.611 5.764 1.00 96.69 182 GLN A N 1
ATOM 1435 C CA . GLN A 1 182 ? -15.158 1.065 4.479 1.00 96.69 182 GLN A CA 1
ATOM 1436 C C . GLN A 1 182 ? -15.477 -0.123 3.562 1.00 96.69 182 GLN A C 1
ATOM 1438 O O . GLN A 1 182 ? -16.551 -0.160 2.959 1.00 96.69 182 GLN A O 1
ATOM 1443 N N . TRP A 1 183 ? -14.592 -1.122 3.475 1.00 96.50 183 TRP A N 1
ATOM 1444 C CA . TRP A 1 183 ? -14.851 -2.321 2.671 1.00 96.50 183 TRP A CA 1
ATOM 1445 C C . TRP A 1 183 ? -16.121 -3.036 3.129 1.00 96.50 183 TRP A C 1
ATOM 1447 O O . TRP A 1 183 ? -17.020 -3.258 2.321 1.00 96.50 183 TRP A O 1
ATOM 1457 N N . ALA A 1 184 ? -16.231 -3.333 4.425 1.00 95.56 184 ALA A N 1
ATOM 1458 C CA . ALA A 1 184 ? -17.384 -4.034 4.980 1.00 95.56 184 ALA A CA 1
ATOM 1459 C C . ALA A 1 184 ? -18.684 -3.239 4.788 1.00 95.56 184 ALA A C 1
ATOM 1461 O O . ALA A 1 184 ? -19.698 -3.791 4.366 1.00 95.56 184 ALA A O 1
ATOM 1462 N N . LYS A 1 185 ? -18.646 -1.926 5.041 1.00 95.38 185 LYS A N 1
ATOM 1463 C CA . LYS A 1 185 ? -19.819 -1.048 4.967 1.00 95.38 185 LYS A CA 1
ATOM 1464 C C . LYS A 1 185 ? -20.374 -0.892 3.554 1.00 95.38 185 LYS A C 1
ATOM 1466 O O . LYS A 1 185 ? -21.588 -0.859 3.384 1.00 95.38 185 LYS A O 1
ATOM 1471 N N . HIS A 1 186 ? -19.508 -0.749 2.553 1.00 95.38 186 HIS A N 1
ATOM 1472 C CA . HIS A 1 186 ? -19.941 -0.401 1.195 1.00 95.38 186 HIS A CA 1
ATOM 1473 C C . HIS A 1 186 ? -20.003 -1.588 0.237 1.00 95.38 186 HIS A C 1
ATOM 1475 O O . HIS A 1 186 ? -20.692 -1.492 -0.777 1.00 95.38 186 HIS A O 1
ATOM 1481 N N . LEU A 1 187 ? -19.292 -2.680 0.530 1.00 94.00 187 LEU A N 1
ATOM 1482 C CA . LEU A 1 187 ? -19.315 -3.896 -0.287 1.00 94.00 187 LEU A CA 1
ATOM 1483 C C . LEU A 1 187 ? -20.165 -5.013 0.343 1.00 94.00 187 LEU A C 1
ATOM 1485 O O . LEU A 1 187 ? -20.529 -5.953 -0.361 1.00 94.00 187 LEU A O 1
ATOM 1489 N N . LEU A 1 188 ? -20.554 -4.885 1.620 1.00 93.06 188 LEU A N 1
ATOM 1490 C CA . LEU A 1 188 ? -21.492 -5.777 2.315 1.00 93.06 188 LEU A CA 1
ATOM 1491 C C . LEU A 1 188 ? -21.134 -7.260 2.094 1.00 93.06 188 LEU A C 1
ATOM 1493 O O . LEU A 1 188 ? -19.982 -7.658 2.251 1.00 93.06 188 LEU A O 1
ATOM 1497 N N . ASN A 1 189 ? -22.107 -8.070 1.672 1.00 91.00 189 ASN A N 1
ATOM 1498 C CA . ASN A 1 189 ? -21.963 -9.509 1.454 1.00 91.00 189 ASN A CA 1
ATOM 1499 C C . ASN A 1 189 ? -20.969 -9.875 0.339 1.00 91.00 189 ASN A C 1
ATOM 1501 O O . ASN A 1 189 ? -20.624 -11.047 0.220 1.00 91.00 189 ASN A O 1
ATOM 1505 N N . ALA A 1 190 ? -20.502 -8.908 -0.464 1.00 91.81 190 ALA A N 1
ATOM 1506 C CA . ALA A 1 190 ? -19.494 -9.154 -1.491 1.00 91.81 190 ALA A CA 1
ATOM 1507 C C . ALA A 1 190 ? -18.099 -9.442 -0.913 1.00 91.81 190 ALA A C 1
ATOM 1509 O O . ALA A 1 190 ? -17.236 -9.980 -1.611 1.00 91.81 190 ALA A O 1
ATOM 1510 N N . VAL A 1 191 ? -17.872 -9.108 0.363 1.00 91.38 191 VAL A N 1
ATOM 1511 C CA . VAL A 1 191 ? -16.585 -9.268 1.042 1.00 91.38 191 VAL A CA 1
ATOM 1512 C C . VAL A 1 191 ? -16.742 -9.888 2.429 1.00 91.38 191 VAL A C 1
ATOM 1514 O O . VAL A 1 191 ? -17.714 -9.659 3.141 1.00 91.38 191 VAL A O 1
ATOM 1517 N N . ARG A 1 192 ? -15.735 -10.652 2.847 1.00 90.94 192 ARG A N 1
ATOM 1518 C CA . ARG A 1 192 ? -15.522 -11.084 4.230 1.00 90.94 192 ARG A CA 1
ATOM 1519 C C . ARG A 1 192 ? -14.260 -10.413 4.734 1.00 90.94 192 ARG A C 1
ATOM 1521 O O . ARG A 1 192 ? -13.174 -10.752 4.272 1.00 90.94 192 ARG A O 1
ATOM 1528 N N . VAL A 1 193 ? -14.409 -9.445 5.631 1.00 92.81 193 VAL A N 1
ATOM 1529 C CA . VAL A 1 193 ? -13.305 -8.589 6.074 1.00 92.81 193 VAL A CA 1
ATOM 1530 C C . VAL A 1 193 ? -12.757 -9.066 7.413 1.00 92.81 193 VAL A C 1
ATOM 1532 O O . VAL A 1 193 ? -13.489 -9.134 8.399 1.00 92.81 193 VAL A O 1
ATOM 1535 N N . THR A 1 194 ? -11.453 -9.315 7.448 1.00 93.06 194 THR A N 1
ATOM 1536 C CA . THR A 1 194 ? -10.667 -9.444 8.674 1.00 93.06 194 THR A CA 1
ATOM 1537 C C . THR A 1 194 ? -9.806 -8.190 8.829 1.00 93.06 194 THR A C 1
ATOM 1539 O O . THR A 1 194 ? -9.054 -7.846 7.919 1.00 93.06 194 THR A O 1
ATOM 1542 N N . ILE A 1 195 ? -9.899 -7.504 9.967 1.00 93.94 195 ILE A N 1
ATOM 1543 C CA . ILE A 1 195 ? -9.019 -6.386 10.337 1.00 93.94 195 ILE A CA 1
ATOM 1544 C C . ILE A 1 195 ? -8.111 -6.860 11.465 1.00 93.94 195 ILE A C 1
ATOM 1546 O O . ILE A 1 195 ? -8.596 -7.378 12.473 1.00 93.94 195 ILE A O 1
ATOM 1550 N N . THR A 1 196 ? -6.803 -6.679 11.309 1.00 89.94 196 THR A N 1
ATOM 1551 C CA . THR A 1 196 ? -5.826 -7.064 12.331 1.00 89.94 196 THR A CA 1
ATOM 1552 C C . THR A 1 196 ? -4.959 -5.893 12.762 1.00 89.94 196 THR A C 1
ATOM 1554 O O . THR A 1 196 ? -4.668 -4.990 11.980 1.00 89.94 196 THR A O 1
ATOM 1557 N N . ASP A 1 197 ? -4.529 -5.925 14.017 1.00 88.38 197 ASP A N 1
ATOM 1558 C CA . ASP A 1 197 ? -3.483 -5.051 14.536 1.00 88.38 197 ASP A CA 1
ATOM 1559 C C . ASP A 1 197 ? -2.729 -5.765 15.667 1.00 88.38 197 ASP A C 1
ATOM 1561 O O . ASP A 1 197 ? -3.278 -6.648 16.332 1.00 88.38 197 ASP A O 1
ATOM 1565 N N . ILE A 1 198 ? -1.467 -5.401 15.891 1.00 86.69 198 ILE A N 1
ATOM 1566 C CA . ILE A 1 198 ? -0.667 -5.955 16.990 1.00 86.69 198 ILE A CA 1
ATOM 1567 C C . ILE A 1 198 ? -0.971 -5.245 18.317 1.00 86.69 198 ILE A C 1
ATOM 1569 O O . ILE A 1 198 ? -0.862 -5.852 19.388 1.00 86.69 198 ILE A O 1
ATOM 1573 N N . SER A 1 199 ? -1.381 -3.972 18.260 1.00 85.62 199 SER A N 1
ATOM 1574 C CA . SER A 1 199 ? -1.724 -3.188 19.442 1.00 85.62 199 SER A CA 1
ATOM 1575 C C . SER A 1 199 ? -3.126 -3.525 19.948 1.00 85.62 199 SER A C 1
ATOM 1577 O O . SER A 1 199 ? -4.120 -3.441 19.226 1.00 85.62 199 SER A O 1
ATOM 1579 N N . GLU A 1 200 ? -3.218 -3.819 21.247 1.00 88.81 200 GLU A N 1
ATOM 1580 C CA . GLU A 1 200 ? -4.501 -3.976 21.941 1.00 88.81 200 GLU A CA 1
ATOM 1581 C C . GLU A 1 200 ? -5.344 -2.693 21.876 1.00 88.81 200 GLU A C 1
ATOM 1583 O O . GLU A 1 200 ? -6.563 -2.752 21.720 1.00 88.81 200 GLU A O 1
ATOM 1588 N N . THR A 1 201 ? -4.694 -1.528 21.944 1.00 86.81 201 THR A N 1
ATOM 1589 C CA . THR A 1 201 ? -5.352 -0.218 21.870 1.00 86.81 201 THR A CA 1
ATOM 1590 C C . THR A 1 201 ? -6.039 -0.036 20.517 1.00 86.81 201 THR A C 1
ATOM 1592 O O . THR A 1 201 ? -7.208 0.351 20.470 1.00 86.81 201 THR A O 1
ATOM 1595 N N . CYS A 1 202 ? -5.353 -0.382 19.422 1.00 89.56 202 CYS A N 1
ATOM 1596 C CA . CYS A 1 202 ? -5.929 -0.378 18.076 1.00 89.56 202 CYS A CA 1
ATOM 1597 C C . CYS A 1 202 ? -7.089 -1.363 17.961 1.00 89.56 202 CYS A C 1
ATOM 1599 O O . CYS A 1 202 ? -8.165 -0.991 17.508 1.00 89.56 202 CYS A O 1
ATOM 1601 N N . VAL A 1 203 ? -6.918 -2.604 18.424 1.00 92.12 203 VAL A N 1
ATOM 1602 C CA . VAL A 1 203 ? -7.968 -3.637 18.373 1.00 92.12 203 VAL A CA 1
ATOM 1603 C C . VAL A 1 203 ? -9.228 -3.196 19.123 1.00 92.12 203 VAL A C 1
ATOM 1605 O O . VAL A 1 203 ? -10.341 -3.368 18.616 1.00 92.12 203 VAL A O 1
ATOM 1608 N N . LYS A 1 204 ? -9.076 -2.593 20.307 1.00 91.88 204 LYS A N 1
ATOM 1609 C CA . LYS A 1 204 ? -10.195 -2.028 21.071 1.00 91.88 204 LYS A CA 1
ATOM 1610 C C . LYS A 1 204 ? -10.877 -0.894 20.301 1.00 91.88 204 LYS A C 1
ATOM 1612 O O . LYS A 1 204 ? -12.096 -0.931 20.135 1.00 91.88 204 LYS A O 1
ATOM 1617 N N . MET A 1 205 ? -10.099 0.045 19.764 1.00 91.69 205 MET A N 1
ATOM 1618 C CA . MET A 1 205 ? -10.615 1.153 18.956 1.00 91.69 205 MET A CA 1
ATOM 1619 C C . MET A 1 205 ? -11.335 0.668 17.690 1.00 91.69 205 MET A C 1
ATOM 1621 O O . MET A 1 205 ? -12.395 1.183 17.354 1.00 91.69 205 MET A O 1
ATOM 1625 N N . ILE A 1 206 ? -10.816 -0.346 16.996 1.00 94.69 206 ILE A N 1
ATOM 1626 C CA . ILE A 1 206 ? -11.459 -0.932 15.813 1.00 94.69 206 ILE A CA 1
ATOM 1627 C C . ILE A 1 206 ? -12.832 -1.497 16.192 1.00 94.69 206 ILE A C 1
ATOM 1629 O O . ILE A 1 206 ? -13.810 -1.247 15.489 1.00 94.69 206 ILE A O 1
ATOM 1633 N N . LYS A 1 207 ? -12.942 -2.206 17.324 1.00 95.44 207 LYS A N 1
ATOM 1634 C CA . LYS A 1 207 ? -14.228 -2.728 17.826 1.00 95.44 207 LYS A CA 1
ATOM 1635 C C . LYS A 1 207 ? -15.206 -1.605 18.186 1.00 95.44 207 LYS A C 1
ATOM 1637 O O . LYS A 1 207 ? -16.399 -1.727 17.914 1.00 95.44 207 LYS A O 1
ATOM 1642 N N . GLU A 1 208 ? -14.727 -0.513 18.775 1.00 94.31 208 GLU A N 1
ATOM 1643 C CA . GLU A 1 208 ? -15.539 0.682 19.051 1.00 94.31 208 GLU A CA 1
ATOM 1644 C C . GLU A 1 208 ? -16.000 1.354 17.748 1.00 94.31 208 GLU A C 1
ATOM 1646 O O . GLU A 1 208 ? -17.190 1.623 17.579 1.00 94.31 208 GLU A O 1
ATOM 1651 N N . ASN A 1 209 ? -15.111 1.499 16.765 1.00 95.88 209 ASN A N 1
ATOM 1652 C CA . ASN A 1 209 ? -15.433 2.024 15.439 1.00 95.88 209 ASN A CA 1
ATOM 1653 C C . ASN A 1 209 ? -16.402 1.123 14.659 1.00 95.88 209 ASN A C 1
ATOM 1655 O O . ASN A 1 209 ? -17.233 1.637 13.909 1.00 95.88 209 ASN A O 1
ATOM 1659 N N . CYS A 1 210 ? -16.377 -0.199 14.861 1.00 96.12 210 CYS A N 1
ATOM 1660 C CA . CYS A 1 210 ? -17.403 -1.096 14.319 1.00 96.12 210 CYS A CA 1
ATOM 1661 C C . CYS A 1 210 ? -18.791 -0.714 14.856 1.00 96.12 210 CYS A C 1
ATOM 1663 O O . CYS A 1 210 ? -19.720 -0.511 14.071 1.00 96.12 210 CYS A O 1
ATOM 1665 N N . LYS A 1 211 ? -18.916 -0.515 16.178 1.00 94.69 211 LYS A N 1
ATOM 1666 C CA . LYS A 1 211 ? -20.176 -0.097 16.820 1.00 94.69 211 LYS A CA 1
ATOM 1667 C C . LYS A 1 211 ? -20.662 1.255 16.291 1.00 94.69 211 LYS A C 1
ATOM 1669 O O . LYS A 1 211 ? -21.833 1.382 15.957 1.00 94.69 211 LYS A O 1
ATOM 1674 N N . LEU A 1 212 ? -19.764 2.233 16.121 1.00 94.75 212 LEU A N 1
ATOM 1675 C CA . LEU A 1 212 ? -20.098 3.560 15.567 1.00 94.75 212 LEU A CA 1
ATOM 1676 C C . LEU A 1 212 ? -20.648 3.528 14.134 1.00 94.75 212 LEU A C 1
ATOM 1678 O O . LEU A 1 212 ? -21.253 4.502 13.683 1.00 94.75 212 LEU A O 1
ATOM 1682 N N . ASN A 1 213 ? -20.401 2.444 13.399 1.00 95.44 213 ASN A N 1
ATOM 1683 C CA . ASN A 1 213 ? -20.855 2.267 12.023 1.00 95.44 213 ASN A CA 1
ATOM 1684 C C . ASN A 1 213 ? -21.955 1.215 11.875 1.00 95.44 213 ASN A C 1
ATOM 1686 O O . ASN A 1 213 ? -22.303 0.904 10.737 1.00 95.44 213 ASN A O 1
ATOM 1690 N N . ASN A 1 214 ? -22.499 0.693 12.980 1.00 94.38 214 ASN A N 1
ATOM 1691 C CA . ASN A 1 214 ? -23.467 -0.408 12.984 1.00 94.38 214 ASN A CA 1
ATOM 1692 C C . ASN A 1 214 ? -22.939 -1.670 12.269 1.00 94.38 214 ASN A C 1
ATOM 1694 O O . ASN A 1 214 ? -23.664 -2.331 11.530 1.00 94.38 214 ASN A O 1
ATOM 1698 N N . ILE A 1 215 ? -21.657 -1.990 12.473 1.00 95.25 215 ILE A N 1
ATOM 1699 C CA . ILE A 1 215 ? -20.992 -3.181 11.931 1.00 95.25 215 ILE A CA 1
ATOM 1700 C C . ILE A 1 215 ? -20.887 -4.230 13.043 1.00 95.25 215 ILE A C 1
ATOM 1702 O O . ILE A 1 215 ? -20.367 -3.945 14.126 1.00 95.25 215 ILE A O 1
ATOM 1706 N N . ARG A 1 216 ? -21.366 -5.452 12.779 1.00 93.81 216 ARG A N 1
ATOM 1707 C CA . ARG A 1 216 ? -21.273 -6.587 13.714 1.00 93.81 216 ARG A CA 1
ATOM 1708 C C . ARG A 1 216 ? -19.829 -7.107 13.744 1.00 93.81 216 ARG A C 1
ATOM 1710 O O . ARG A 1 216 ? -19.233 -7.343 12.695 1.00 93.81 216 ARG A O 1
ATOM 1717 N N . VAL A 1 217 ? -19.271 -7.294 14.940 1.00 90.44 217 VAL A N 1
ATOM 1718 C CA . VAL A 1 217 ? -17.942 -7.902 15.120 1.00 90.44 217 VAL A CA 1
ATOM 1719 C C . VAL A 1 217 ? -18.112 -9.400 15.334 1.00 90.44 217 VAL A C 1
ATOM 1721 O O . VAL A 1 217 ? -18.778 -9.794 16.289 1.00 90.44 217 VAL A O 1
ATOM 1724 N N . ASP A 1 218 ? -17.510 -10.220 14.473 1.00 84.00 218 ASP A N 1
ATOM 1725 C CA . ASP A 1 218 ? -17.512 -11.675 14.643 1.00 84.00 218 ASP A CA 1
ATOM 1726 C C . ASP A 1 218 ? -16.482 -12.065 15.716 1.00 84.00 218 ASP A C 1
ATOM 1728 O O . ASP A 1 218 ? -15.297 -11.719 15.631 1.00 84.00 218 ASP A O 1
ATOM 1732 N N . GLY A 1 219 ? -16.952 -12.692 16.792 1.00 54.50 219 GLY A N 1
ATOM 1733 C CA . GLY A 1 219 ? -16.165 -12.968 17.989 1.00 54.50 219 GLY A CA 1
ATOM 1734 C C . GLY A 1 219 ? -15.648 -14.402 18.017 1.00 54.50 219 GLY A C 1
ATOM 1735 O O . GLY A 1 219 ? -16.430 -15.312 18.226 1.00 54.50 219 GLY A O 1
ATOM 1736 N N . SER A 1 220 ? -14.326 -14.569 17.895 1.00 38.72 220 SER A N 1
ATOM 1737 C CA . SER A 1 220 ? -13.513 -15.687 18.414 1.00 38.72 220 SER A CA 1
ATOM 1738 C C . SER A 1 220 ? -13.991 -17.125 18.144 1.00 38.72 220 SER A C 1
ATOM 1740 O O . SER A 1 220 ? -14.883 -17.615 18.818 1.00 38.72 220 SER A O 1
ATOM 1742 N N . MET A 1 221 ? -13.240 -17.836 17.284 1.00 35.44 221 MET A N 1
ATOM 1743 C CA . MET A 1 221 ? -13.279 -19.288 17.019 1.00 35.44 221 MET A CA 1
ATOM 1744 C C . MET A 1 221 ? -14.665 -19.861 16.724 1.00 35.44 221 MET A C 1
ATOM 1746 O O . MET A 1 221 ? -15.476 -19.979 17.625 1.00 35.44 221 MET A O 1
ATOM 1750 N N . ARG A 1 222 ? -14.871 -20.331 15.483 1.00 36.47 222 ARG A N 1
ATOM 1751 C CA . ARG A 1 222 ? -15.992 -21.187 15.044 1.00 36.47 222 ARG A CA 1
ATOM 1752 C C . ARG A 1 222 ? -16.530 -22.087 16.173 1.00 36.47 222 ARG A C 1
ATOM 1754 O O . ARG A 1 222 ? -16.129 -23.243 16.289 1.00 36.47 222 ARG A O 1
ATOM 1761 N N . ALA A 1 223 ? -17.468 -21.578 16.964 1.00 27.61 223 ALA A N 1
ATOM 1762 C CA . ALA A 1 223 ? -18.399 -22.414 17.681 1.00 27.61 223 ALA A CA 1
ATOM 1763 C C . ALA A 1 223 ? -19.302 -23.028 16.600 1.00 27.61 223 ALA A C 1
ATOM 1765 O O . ALA A 1 223 ? -19.641 -22.338 15.626 1.00 27.61 223 ALA A O 1
ATOM 1766 N N . PRO A 1 224 ? -19.656 -24.321 16.693 1.00 35.34 224 PRO A N 1
ATOM 1767 C CA . PRO A 1 224 ? -20.672 -24.888 15.820 1.00 35.34 224 PRO A CA 1
ATOM 1768 C C . PRO A 1 224 ? -21.905 -23.994 15.914 1.00 35.34 224 PRO A C 1
ATOM 1770 O O . PRO A 1 224 ? -22.254 -23.568 17.012 1.00 35.34 224 PRO A O 1
ATOM 1773 N N . ARG A 1 225 ? -22.524 -23.675 14.773 1.00 38.47 225 ARG A N 1
ATOM 1774 C CA . ARG A 1 225 ? -23.778 -22.918 14.713 1.00 38.47 225 ARG A CA 1
ATOM 1775 C C . ARG A 1 225 ? -24.839 -23.638 15.555 1.00 38.47 225 ARG A C 1
ATOM 1777 O O . ARG A 1 225 ? -25.532 -24.511 15.047 1.00 38.47 225 ARG A O 1
ATOM 1784 N N . GLY A 1 226 ? -24.916 -23.297 16.834 1.00 33.22 226 GLY A N 1
ATOM 1785 C CA . GLY A 1 226 ? -26.029 -23.582 17.718 1.00 33.22 226 GLY A CA 1
ATOM 1786 C C . GLY A 1 226 ? -26.930 -22.364 17.682 1.00 33.22 226 GLY A C 1
ATOM 1787 O O . GLY A 1 226 ? -26.485 -21.256 17.981 1.00 33.22 226 GLY A O 1
ATOM 1788 N N . SER A 1 227 ? -28.158 -22.569 17.223 1.00 42.81 227 SER A N 1
ATOM 1789 C CA . SER A 1 227 ? -29.246 -21.624 17.417 1.00 42.81 227 SER A CA 1
ATOM 1790 C C . SER A 1 227 ? -29.363 -21.313 18.904 1.00 42.81 227 SER A C 1
ATOM 1792 O O . SER A 1 227 ? -29.389 -22.247 19.699 1.00 42.81 227 SER A O 1
ATOM 1794 N N . ASP A 1 228 ? -29.368 -20.033 19.263 1.00 39.09 228 ASP A N 1
ATOM 1795 C CA . ASP A 1 228 ? -30.371 -19.430 20.149 1.00 39.09 228 ASP A CA 1
ATOM 1796 C C . ASP A 1 228 ? -29.938 -18.018 20.557 1.00 39.09 228 ASP A C 1
ATOM 1798 O O . ASP A 1 228 ? -28.809 -17.789 20.990 1.00 39.09 228 ASP A O 1
ATOM 1802 N N . GLY A 1 229 ? -30.861 -17.061 20.431 1.00 34.56 229 GLY A N 1
ATOM 1803 C CA . GLY A 1 229 ? -30.702 -15.726 21.006 1.00 34.56 229 GLY A CA 1
ATOM 1804 C C . GLY A 1 229 ? -31.310 -14.612 20.167 1.00 34.56 229 GLY A C 1
ATOM 1805 O O . GLY A 1 229 ? -30.600 -13.906 19.458 1.00 34.56 229 GLY A O 1
ATOM 1806 N N . ALA A 1 230 ? -32.628 -14.456 20.270 1.00 44.84 230 ALA A N 1
ATOM 1807 C CA . ALA A 1 230 ? -33.406 -13.374 19.687 1.00 44.84 230 ALA A CA 1
ATOM 1808 C C . ALA A 1 230 ? -32.891 -11.977 20.090 1.00 44.84 230 ALA A C 1
ATOM 1810 O O . ALA A 1 230 ? -32.726 -11.678 21.272 1.00 44.84 230 ALA A O 1
ATOM 1811 N N . SER A 1 231 ? -32.714 -11.101 19.102 1.00 37.88 231 SER A N 1
ATOM 1812 C CA . SER A 1 231 ? -32.760 -9.647 19.280 1.00 37.88 231 SER A CA 1
ATOM 1813 C C . SER A 1 231 ? -33.244 -9.027 17.973 1.00 37.88 231 SER A C 1
ATOM 1815 O O . SER A 1 231 ? -32.750 -9.419 16.920 1.00 37.88 231 SER A O 1
ATOM 1817 N N . ASP A 1 232 ? -34.237 -8.140 18.075 1.00 40.72 232 ASP A N 1
ATOM 1818 C CA . ASP A 1 232 ? -34.926 -7.391 17.013 1.00 40.72 232 ASP A CA 1
ATOM 1819 C C . ASP A 1 232 ? -34.142 -7.266 15.696 1.00 40.72 232 ASP A C 1
ATOM 1821 O O . ASP A 1 232 ? -33.399 -6.307 15.463 1.00 40.72 232 ASP A O 1
ATOM 1825 N N . GLU A 1 233 ? -34.325 -8.236 14.801 1.00 44.38 233 GLU A N 1
ATOM 1826 C CA . GLU A 1 233 ? -33.915 -8.092 13.413 1.00 44.38 233 GLU A CA 1
ATOM 1827 C C . GLU A 1 233 ? -35.050 -7.375 12.691 1.00 44.38 233 GLU A C 1
ATOM 1829 O O . GLU A 1 233 ? -36.083 -7.957 12.370 1.00 44.38 233 GLU A O 1
ATOM 1834 N N . VAL A 1 234 ? -34.861 -6.076 12.456 1.00 46.97 234 VAL A N 1
ATOM 1835 C CA . VAL A 1 234 ? -35.602 -5.368 11.413 1.00 46.97 234 VAL A CA 1
ATOM 1836 C C . VAL A 1 234 ? -35.317 -6.117 10.113 1.00 46.97 234 VAL A C 1
ATOM 1838 O O . VAL A 1 234 ? -34.209 -6.039 9.574 1.00 46.97 234 VAL A O 1
ATOM 1841 N N . GLU A 1 235 ? -36.289 -6.909 9.665 1.00 42.53 235 GLU A N 1
ATOM 1842 C CA . GLU A 1 235 ? -36.190 -7.732 8.465 1.00 42.53 235 GLU A CA 1
ATOM 1843 C C . GLU A 1 235 ? -35.710 -6.887 7.272 1.00 42.53 235 GLU A C 1
ATOM 1845 O O . GLU A 1 235 ? -36.321 -5.883 6.904 1.00 42.53 235 GLU A O 1
ATOM 1850 N N . GLY A 1 236 ? -34.601 -7.304 6.651 1.00 54.59 236 GLY A N 1
ATOM 1851 C CA . GLY A 1 236 ? -34.252 -6.908 5.283 1.00 54.59 236 GLY A CA 1
ATOM 1852 C C . GLY A 1 236 ? -33.037 -5.996 5.074 1.00 54.59 236 GLY A C 1
ATOM 1853 O O . GLY A 1 236 ? -32.655 -5.811 3.919 1.00 54.59 236 GLY A O 1
ATOM 1854 N N . VAL A 1 237 ? -32.377 -5.458 6.110 1.00 59.91 237 VAL A N 1
ATOM 1855 C CA . VAL A 1 237 ? -31.137 -4.668 5.913 1.00 59.91 237 VAL A CA 1
ATOM 1856 C C . VAL A 1 237 ? -29.900 -5.560 6.090 1.00 59.91 237 VAL A C 1
ATOM 1858 O O . VAL A 1 237 ? -29.693 -6.083 7.184 1.00 59.91 237 VAL A O 1
ATOM 1861 N N . PRO A 1 238 ? -29.038 -5.735 5.065 1.00 68.62 238 PRO A N 1
ATOM 1862 C CA . PRO A 1 238 ? -27.799 -6.492 5.216 1.00 68.62 238 PRO A CA 1
ATOM 1863 C C . PRO A 1 238 ? -26.889 -5.802 6.235 1.00 68.62 238 PRO A C 1
ATOM 1865 O O . PRO A 1 238 ? -26.426 -4.682 6.008 1.00 68.62 238 PRO A O 1
ATOM 1868 N N . ILE A 1 239 ? -26.622 -6.466 7.357 1.00 81.12 239 ILE A N 1
ATOM 1869 C CA . ILE A 1 239 ? -25.707 -5.949 8.373 1.00 81.12 239 ILE A CA 1
ATOM 1870 C C . ILE A 1 239 ? -24.292 -6.395 8.018 1.00 81.12 239 ILE A C 1
ATOM 1872 O O . ILE A 1 239 ? -24.006 -7.588 7.929 1.00 81.12 239 ILE A O 1
ATOM 1876 N N . ALA A 1 240 ? -23.397 -5.427 7.824 1.00 88.38 240 ALA A N 1
ATOM 1877 C CA . ALA A 1 240 ? -21.990 -5.699 7.573 1.00 88.38 240 ALA A CA 1
ATOM 1878 C C . ALA A 1 240 ? -21.339 -6.390 8.783 1.00 88.38 240 ALA A C 1
ATOM 1880 O O . ALA A 1 240 ? -21.571 -6.009 9.935 1.00 88.38 240 ALA A O 1
ATOM 1881 N N . THR A 1 241 ? -20.485 -7.376 8.511 1.00 90.19 241 THR A N 1
ATOM 1882 C CA . THR A 1 241 ? -19.748 -8.141 9.524 1.00 90.19 241 THR A CA 1
ATOM 1883 C C . THR A 1 241 ? -18.244 -7.999 9.325 1.00 90.19 241 THR A C 1
ATOM 1885 O O . THR A 1 241 ? -17.764 -8.086 8.192 1.00 90.19 241 THR A O 1
ATOM 1888 N N . VAL A 1 242 ? -17.498 -7.836 10.417 1.00 92.31 242 VAL A N 1
ATOM 1889 C CA . VAL A 1 242 ? -16.030 -7.760 10.414 1.00 92.31 242 VAL A CA 1
ATOM 1890 C C . VAL A 1 242 ? -15.461 -8.672 11.494 1.00 92.31 242 VAL A C 1
ATOM 1892 O O . VAL A 1 242 ? -15.901 -8.639 12.640 1.00 92.31 242 VAL A O 1
ATOM 1895 N N . GLU A 1 243 ? -14.439 -9.448 11.154 1.00 93.62 243 GLU A N 1
ATOM 1896 C CA . GLU A 1 243 ? -13.617 -10.146 12.140 1.00 93.62 243 GLU A CA 1
ATOM 1897 C C . GLU A 1 243 ? -12.472 -9.226 12.579 1.00 93.62 243 GLU A C 1
ATOM 1899 O O . GLU A 1 243 ? -11.738 -8.703 11.740 1.00 93.62 243 GLU A O 1
ATOM 1904 N N . VAL A 1 244 ? -12.299 -9.028 13.887 1.00 93.19 244 VAL A N 1
ATOM 1905 C CA . VAL A 1 244 ? -11.211 -8.202 14.433 1.00 93.19 244 VAL A CA 1
ATOM 1906 C C . VAL A 1 244 ? -10.257 -9.082 15.228 1.00 93.19 244 VAL A C 1
ATOM 1908 O O . VAL A 1 244 ? -10.647 -9.657 16.247 1.00 93.19 244 VAL A O 1
ATOM 1911 N N . VAL A 1 245 ? -9.004 -9.162 14.783 1.00 89.94 245 VAL A N 1
ATOM 1912 C CA . VAL A 1 245 ? -7.993 -10.068 15.343 1.00 89.94 245 VAL A CA 1
ATOM 1913 C C . VAL A 1 245 ? -6.819 -9.271 15.901 1.00 89.94 245 VAL A C 1
ATOM 1915 O O . VAL A 1 245 ? -6.334 -8.337 15.272 1.00 89.94 245 VAL A O 1
ATOM 1918 N N . LYS A 1 246 ? -6.333 -9.653 17.085 1.00 91.50 246 LYS A N 1
ATOM 1919 C CA . LYS A 1 246 ? -5.041 -9.178 17.581 1.00 91.50 246 LYS A CA 1
ATOM 1920 C C . LYS A 1 246 ? -3.949 -10.129 17.118 1.00 91.50 246 LYS A C 1
ATOM 1922 O O . LYS A 1 246 ? -3.807 -11.212 17.684 1.00 91.50 246 LYS A O 1
ATOM 1927 N N . MET A 1 247 ? -3.200 -9.748 16.094 1.00 85.31 247 MET A N 1
ATOM 1928 C CA . MET A 1 247 ? -2.122 -10.576 15.564 1.00 85.31 247 MET A CA 1
ATOM 1929 C C . MET A 1 247 ? -1.138 -9.730 14.760 1.00 85.31 247 MET A C 1
ATOM 1931 O O . MET A 1 247 ? -1.519 -8.751 14.116 1.00 85.31 247 MET A O 1
ATOM 1935 N N . ASP A 1 248 ? 0.134 -10.126 14.783 1.00 84.00 248 ASP A N 1
ATOM 1936 C CA . ASP A 1 248 ? 1.125 -9.564 13.872 1.00 84.00 248 ASP A CA 1
ATOM 1937 C C . ASP A 1 248 ? 0.745 -9.889 12.421 1.00 84.00 248 ASP A C 1
ATOM 1939 O O . ASP A 1 248 ? 0.347 -11.015 12.099 1.00 84.00 248 ASP A O 1
ATOM 1943 N N . ALA A 1 249 ? 0.882 -8.898 11.542 1.00 77.88 249 ALA A N 1
ATOM 1944 C CA . ALA A 1 249 ? 0.525 -9.025 10.138 1.00 77.88 249 ALA A CA 1
ATOM 1945 C C . ALA A 1 249 ? 1.252 -10.204 9.470 1.00 77.88 249 ALA A C 1
ATOM 1947 O O . ALA A 1 249 ? 0.632 -10.958 8.722 1.00 77.88 249 ALA A O 1
ATOM 1948 N N . ASN A 1 250 ? 2.541 -10.411 9.764 1.00 76.75 250 ASN A N 1
ATOM 1949 C CA . ASN A 1 250 ? 3.314 -11.504 9.174 1.00 76.75 250 ASN A CA 1
ATOM 1950 C C . ASN A 1 250 ? 2.740 -12.859 9.590 1.00 76.75 250 ASN A C 1
ATOM 1952 O O . ASN A 1 250 ? 2.601 -13.756 8.764 1.00 76.75 250 ASN A O 1
ATOM 1956 N N . VAL A 1 251 ? 2.320 -12.990 10.850 1.00 79.44 251 VAL A N 1
ATOM 1957 C CA . VAL A 1 251 ? 1.742 -14.234 11.366 1.00 79.44 251 VAL A CA 1
ATOM 1958 C C . VAL A 1 251 ? 0.405 -14.538 10.687 1.00 79.44 251 VAL A C 1
ATOM 1960 O O . VAL A 1 251 ? 0.237 -15.621 10.127 1.00 79.44 251 VAL A O 1
ATOM 1963 N N . ILE A 1 252 ? -0.544 -13.593 10.666 1.00 74.44 252 ILE A N 1
ATOM 1964 C CA . ILE A 1 252 ? -1.866 -13.858 10.070 1.00 74.44 252 ILE A CA 1
ATOM 1965 C C . ILE A 1 252 ? -1.786 -14.090 8.558 1.00 74.44 252 ILE A C 1
ATOM 1967 O O . ILE A 1 252 ? -2.535 -14.911 8.023 1.00 74.44 252 ILE A O 1
ATOM 1971 N N . MET A 1 253 ? -0.863 -13.406 7.873 1.00 71.00 253 MET A N 1
ATOM 1972 C CA . MET A 1 253 ? -0.647 -13.592 6.442 1.00 71.00 253 MET A CA 1
ATOM 1973 C C . MET A 1 253 ? -0.207 -15.036 6.138 1.00 71.00 253 MET A C 1
ATOM 1975 O O . MET A 1 253 ? -0.698 -15.622 5.172 1.00 71.00 253 MET A O 1
ATOM 1979 N N . HIS A 1 254 ? 0.615 -15.659 6.991 1.00 69.81 254 HIS A N 1
ATOM 1980 C CA . HIS A 1 254 ? 1.029 -17.061 6.840 1.00 69.81 254 HIS A CA 1
ATOM 1981 C C . HIS A 1 254 ? -0.013 -18.091 7.312 1.00 69.81 254 HIS A C 1
ATOM 1983 O O . HIS A 1 254 ? -0.078 -19.184 6.751 1.00 69.81 254 HIS A O 1
ATOM 1989 N N . LEU A 1 255 ? -0.844 -17.773 8.311 1.00 68.56 255 LEU A N 1
ATOM 1990 C CA . LEU A 1 255 ? -1.853 -18.708 8.844 1.00 68.56 255 LEU A CA 1
ATOM 1991 C C . LEU A 1 255 ? -3.112 -18.831 7.974 1.00 68.56 255 LEU A C 1
ATOM 1993 O O . LEU A 1 255 ? -3.864 -19.800 8.084 1.00 68.56 255 LEU A O 1
ATOM 1997 N N . ARG A 1 256 ? -3.386 -17.825 7.143 1.00 66.50 256 ARG A N 1
ATOM 1998 C CA . ARG A 1 256 ? -4.614 -17.694 6.346 1.00 66.50 256 ARG A CA 1
ATOM 1999 C C . ARG A 1 256 ? -4.280 -17.408 4.876 1.00 66.50 256 ARG A C 1
ATOM 2001 O O . ARG A 1 256 ? -3.110 -17.198 4.556 1.00 66.50 256 ARG A O 1
ATOM 2008 N N . PRO A 1 257 ? -5.254 -17.419 3.942 1.00 58.47 257 PRO A N 1
ATOM 2009 C CA . PRO A 1 257 ? -5.000 -17.213 2.511 1.00 58.47 257 PRO A CA 1
ATOM 2010 C C . PRO A 1 257 ? -4.637 -15.769 2.110 1.00 58.47 257 PRO A C 1
ATOM 2012 O O . PRO A 1 257 ? -5.171 -15.254 1.130 1.00 58.47 257 PRO A O 1
ATOM 2015 N N . PHE A 1 258 ? -3.725 -15.120 2.844 1.00 55.00 258 PHE A N 1
ATOM 2016 C CA . PHE A 1 258 ? -3.406 -13.696 2.697 1.00 55.00 258 PHE A CA 1
ATOM 2017 C C . PHE A 1 258 ? -1.929 -13.384 2.389 1.00 55.00 258 PHE A C 1
ATOM 2019 O O . PHE A 1 258 ? -1.655 -12.310 1.863 1.00 55.00 258 PHE A O 1
ATOM 2026 N N . ASP A 1 259 ? -0.986 -14.302 2.629 1.00 57.25 259 ASP A N 1
ATOM 2027 C CA . ASP A 1 259 ? 0.395 -14.193 2.122 1.00 57.25 259 ASP A CA 1
ATOM 2028 C C . ASP A 1 259 ? 0.528 -14.754 0.699 1.00 57.25 259 ASP A C 1
ATOM 2030 O O . ASP A 1 259 ? -0.239 -15.626 0.302 1.00 57.25 259 ASP A O 1
ATOM 2034 N N . TYR A 1 260 ? 1.561 -14.359 -0.051 1.00 51.56 260 TYR A N 1
ATOM 2035 C CA . TYR A 1 260 ? 1.929 -14.959 -1.335 1.00 51.56 260 TYR A CA 1
ATOM 2036 C C . TYR A 1 260 ? 1.959 -16.483 -1.290 1.00 51.56 260 TYR A C 1
ATOM 2038 O O . TYR A 1 260 ? 1.669 -17.102 -2.307 1.00 51.56 260 TYR A O 1
ATOM 2046 N N . ILE A 1 261 ? 2.279 -17.118 -0.159 1.00 56.62 261 ILE A N 1
ATOM 2047 C CA . ILE A 1 261 ? 2.212 -18.578 -0.010 1.00 56.62 261 ILE A CA 1
ATOM 2048 C C . ILE A 1 261 ? 0.779 -19.089 -0.231 1.00 56.62 261 ILE A C 1
ATOM 2050 O O . ILE A 1 261 ? 0.581 -20.010 -1.031 1.00 56.62 261 ILE A O 1
ATOM 2054 N N . ASN A 1 262 ? -0.212 -18.432 0.374 1.00 59.16 262 ASN A N 1
ATOM 2055 C CA . ASN A 1 262 ? -1.585 -18.920 0.491 1.00 59.16 262 ASN A CA 1
ATOM 2056 C C . ASN A 1 262 ? -2.627 -18.123 -0.320 1.00 59.16 262 ASN A C 1
ATOM 2058 O O . ASN A 1 262 ? -3.778 -18.557 -0.422 1.00 59.16 262 ASN A O 1
ATOM 2062 N N . VAL A 1 263 ? -2.258 -16.981 -0.910 1.00 70.06 263 VAL A N 1
ATOM 2063 C CA . VAL A 1 263 ? -3.146 -16.178 -1.760 1.00 70.06 263 VAL A CA 1
ATOM 2064 C C . VAL A 1 263 ? -3.607 -17.042 -2.924 1.00 70.06 263 VAL A C 1
ATOM 2066 O O . VAL A 1 263 ? -2.814 -17.647 -3.658 1.00 70.06 263 VAL A O 1
ATOM 2069 N N . ARG A 1 264 ? -4.932 -17.121 -3.073 1.00 75.44 264 ARG A N 1
ATOM 2070 C CA . ARG A 1 264 ? -5.578 -17.916 -4.118 1.00 75.44 264 ARG A CA 1
ATOM 2071 C C . ARG A 1 264 ? -5.173 -17.404 -5.498 1.00 75.44 264 ARG A C 1
ATOM 2073 O O . ARG A 1 264 ? -4.890 -16.223 -5.687 1.00 75.44 264 ARG A O 1
ATOM 2080 N N . ASN A 1 265 ? -5.198 -18.291 -6.491 1.00 85.69 265 ASN A N 1
ATOM 2081 C CA . ASN A 1 265 ? -4.934 -17.900 -7.874 1.00 85.69 265 ASN A CA 1
ATOM 2082 C C . ASN A 1 265 ? -5.899 -16.783 -8.311 1.00 85.69 265 ASN A C 1
ATOM 2084 O O . ASN A 1 265 ? -7.109 -16.885 -8.075 1.00 85.69 265 ASN A O 1
ATOM 2088 N N . LEU A 1 266 ? -5.367 -15.748 -8.963 1.00 89.38 266 LEU A N 1
ATOM 2089 C CA . LEU A 1 266 ? -6.064 -14.515 -9.348 1.00 89.38 266 LEU A CA 1
ATOM 2090 C C . LEU A 1 266 ? -6.535 -13.644 -8.166 1.00 89.38 266 LEU A C 1
ATOM 2092 O O . LEU A 1 266 ? -7.358 -12.753 -8.356 1.00 89.38 266 LEU A O 1
ATOM 2096 N N . GLY A 1 267 ? -6.034 -13.886 -6.951 1.00 89.00 267 GLY A N 1
ATOM 2097 C CA . GLY A 1 267 ? -6.169 -12.945 -5.838 1.00 89.00 267 GLY A CA 1
ATOM 2098 C C . GLY A 1 267 ? -5.357 -11.671 -6.081 1.00 89.00 267 GLY A C 1
ATOM 2099 O O . GLY A 1 267 ? -4.427 -11.670 -6.891 1.00 89.00 267 GLY A O 1
ATOM 2100 N N . ILE A 1 268 ? -5.706 -10.589 -5.385 1.00 91.75 268 ILE A N 1
ATOM 2101 C CA . ILE A 1 268 ? -5.011 -9.302 -5.484 1.00 91.75 268 ILE A CA 1
ATOM 2102 C C . ILE A 1 268 ? -4.247 -9.021 -4.193 1.00 91.75 268 ILE A C 1
ATOM 2104 O O . ILE A 1 268 ? -4.756 -9.264 -3.103 1.00 91.75 268 ILE A O 1
ATOM 2108 N N . ILE A 1 269 ? -3.044 -8.466 -4.332 1.00 91.81 269 ILE A N 1
ATOM 2109 C CA . ILE A 1 269 ? -2.248 -7.927 -3.231 1.00 91.81 269 ILE A CA 1
ATOM 2110 C C . ILE A 1 269 ? -2.011 -6.443 -3.500 1.00 91.81 269 ILE A C 1
ATOM 2112 O O . ILE A 1 269 ? -1.579 -6.056 -4.587 1.00 91.81 269 ILE A O 1
ATOM 2116 N N . SER A 1 270 ? -2.291 -5.620 -2.493 1.00 92.94 270 SER A N 1
ATOM 2117 C CA . SER A 1 270 ? -2.044 -4.182 -2.504 1.00 92.94 270 SER A CA 1
ATOM 2118 C C . SER A 1 270 ? -0.914 -3.850 -1.535 1.00 92.94 270 SER A C 1
ATOM 2120 O O . SER A 1 270 ? -1.050 -4.053 -0.331 1.00 92.94 270 SER A O 1
ATOM 2122 N N . VAL A 1 271 ? 0.195 -3.325 -2.052 1.00 92.31 271 VAL A N 1
ATOM 2123 C CA . VAL A 1 271 ? 1.383 -2.951 -1.277 1.00 92.31 271 VAL A CA 1
ATOM 2124 C C . VAL A 1 271 ? 1.560 -1.441 -1.317 1.00 92.31 271 VAL A C 1
ATOM 2126 O O . VAL A 1 271 ? 1.721 -0.853 -2.386 1.00 92.31 271 VAL A O 1
ATOM 2129 N N . THR A 1 272 ? 1.588 -0.821 -0.141 1.00 92.06 272 THR A N 1
ATOM 2130 C CA . THR A 1 272 ? 1.852 0.610 0.023 1.00 92.06 272 THR A CA 1
ATOM 2131 C C . THR A 1 272 ? 3.195 0.801 0.713 1.00 92.06 272 THR A C 1
ATOM 2133 O O . THR A 1 272 ? 3.402 0.290 1.810 1.00 92.06 272 THR A O 1
ATOM 2136 N N . SER A 1 273 ? 4.096 1.570 0.104 1.00 90.94 273 SER A N 1
ATOM 2137 C CA . SER A 1 273 ? 5.349 1.992 0.731 1.00 90.94 273 SER A CA 1
ATOM 2138 C C . SER A 1 273 ? 5.374 3.503 0.943 1.00 90.94 273 SER A C 1
ATOM 2140 O O . SER A 1 273 ? 5.143 4.281 0.017 1.00 90.94 273 SER A O 1
ATOM 2142 N N . THR A 1 274 ? 5.678 3.915 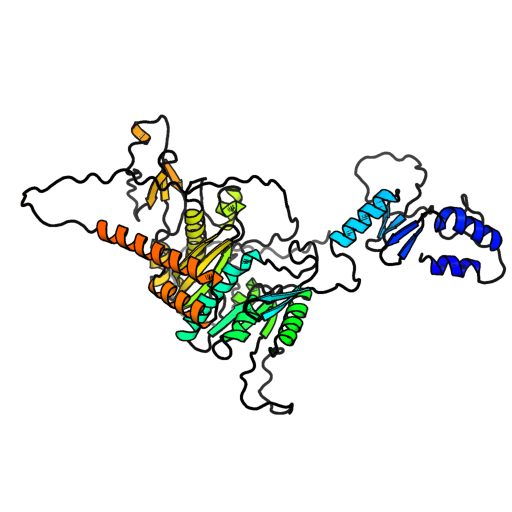2.172 1.00 86.81 274 THR A N 1
ATOM 2143 C CA . THR A 1 274 ? 5.855 5.316 2.590 1.00 86.81 274 THR A CA 1
ATOM 2144 C C . THR A 1 274 ? 7.329 5.675 2.820 1.00 86.81 274 THR A C 1
ATOM 2146 O O . THR A 1 274 ? 7.644 6.807 3.193 1.00 86.81 274 THR A O 1
ATOM 2149 N N . ASP A 1 275 ? 8.258 4.746 2.553 1.00 85.00 275 ASP A N 1
ATOM 2150 C CA . ASP A 1 275 ? 9.709 4.933 2.701 1.00 85.00 275 ASP A CA 1
ATOM 2151 C C . ASP A 1 275 ? 10.291 5.761 1.541 1.00 85.00 275 ASP A C 1
ATOM 2153 O O . ASP A 1 275 ? 11.110 5.306 0.740 1.00 85.00 275 ASP A O 1
ATOM 2157 N N . THR A 1 276 ? 9.858 7.018 1.436 1.00 83.31 276 THR A N 1
ATOM 2158 C CA . THR A 1 276 ? 10.315 7.950 0.391 1.00 83.31 276 THR A CA 1
ATOM 2159 C C . THR A 1 276 ? 11.822 8.215 0.448 1.00 83.31 276 THR A C 1
ATOM 2161 O O . THR A 1 276 ? 12.413 8.611 -0.556 1.00 83.31 276 THR A O 1
ATOM 2164 N N . SER A 1 277 ? 12.475 7.978 1.592 1.00 86.31 277 SER A N 1
ATOM 2165 C CA . SER A 1 277 ? 13.928 8.123 1.719 1.00 86.31 277 SER A CA 1
ATOM 2166 C C . SER A 1 277 ? 14.672 7.071 0.901 1.00 86.31 277 SER A C 1
ATOM 2168 O O . SER A 1 277 ? 15.573 7.411 0.127 1.00 86.31 277 SER A O 1
ATOM 2170 N N . SER A 1 278 ? 14.283 5.803 1.032 1.00 89.12 278 SER A N 1
ATOM 2171 C CA . SER A 1 278 ? 14.865 4.734 0.220 1.00 89.12 278 SER A CA 1
ATOM 2172 C C . SER A 1 278 ? 14.379 4.816 -1.223 1.00 89.12 278 SER A C 1
ATOM 2174 O O . SER A 1 278 ? 15.183 4.831 -2.149 1.00 89.12 278 SER A O 1
ATOM 2176 N N . LEU A 1 279 ? 13.067 4.959 -1.427 1.00 89.12 279 LEU A N 1
ATOM 2177 C CA . LEU A 1 279 ? 12.461 4.961 -2.761 1.00 89.12 279 LEU A CA 1
ATOM 2178 C C . LEU A 1 279 ? 13.020 6.052 -3.688 1.00 89.12 279 LEU A C 1
ATOM 2180 O O . LEU A 1 279 ? 13.147 5.818 -4.886 1.00 89.12 279 LEU A O 1
ATOM 2184 N N . TYR A 1 280 ? 13.379 7.224 -3.151 1.00 91.94 280 TYR A N 1
ATOM 2185 C CA . TYR A 1 280 ? 13.861 8.373 -3.932 1.00 91.94 280 TYR A CA 1
ATOM 2186 C C . TYR A 1 280 ? 15.378 8.592 -3.806 1.00 91.94 280 TYR A C 1
ATOM 2188 O O . TYR A 1 280 ? 15.863 9.724 -3.870 1.00 91.94 280 TYR A O 1
ATOM 2196 N N . ALA A 1 281 ? 16.132 7.506 -3.596 1.00 89.75 281 ALA A N 1
ATOM 2197 C CA . ALA A 1 281 ? 17.598 7.483 -3.584 1.00 89.75 281 ALA A CA 1
ATOM 2198 C C . ALA A 1 281 ? 18.261 8.437 -2.563 1.00 89.75 281 ALA A C 1
ATOM 2200 O O . ALA A 1 281 ? 19.407 8.853 -2.745 1.00 89.75 281 ALA A O 1
ATOM 2201 N N . LYS A 1 282 ? 17.577 8.795 -1.463 1.00 90.12 282 LYS A N 1
ATOM 2202 C CA . LYS A 1 282 ? 18.187 9.573 -0.364 1.00 90.12 282 LYS A CA 1
ATOM 2203 C C . LYS A 1 282 ? 19.052 8.693 0.536 1.00 90.12 282 LYS A C 1
ATOM 2205 O O . LYS A 1 282 ? 20.011 9.180 1.127 1.00 90.12 282 LYS A O 1
ATOM 2210 N N . SER A 1 283 ? 18.732 7.403 0.640 1.00 91.06 283 SER A N 1
ATOM 2211 C CA . SER A 1 283 ? 19.483 6.429 1.444 1.00 91.06 283 SER A CA 1
ATOM 2212 C C . SER A 1 283 ? 19.784 5.149 0.645 1.00 91.06 283 SER A C 1
ATOM 2214 O O . SER A 1 283 ? 19.126 4.126 0.850 1.00 91.06 283 SER A O 1
ATOM 2216 N N . PRO A 1 284 ? 20.787 5.160 -0.257 1.00 89.69 284 PRO A N 1
ATOM 2217 C CA . PRO A 1 284 ? 21.076 4.033 -1.153 1.00 89.69 284 PRO A CA 1
ATOM 2218 C C . PRO A 1 284 ? 21.356 2.711 -0.425 1.00 89.69 284 PRO A C 1
ATOM 2220 O O . PRO A 1 284 ? 20.860 1.666 -0.831 1.00 89.69 284 PRO A O 1
ATOM 2223 N N . ASN A 1 285 ? 22.061 2.753 0.710 1.00 91.62 285 ASN A N 1
ATOM 2224 C CA . ASN A 1 285 ? 22.335 1.555 1.515 1.00 91.62 285 ASN A CA 1
ATOM 2225 C C . ASN A 1 285 ? 21.057 0.931 2.100 1.00 91.62 285 ASN A C 1
ATOM 2227 O O . ASN A 1 285 ? 20.948 -0.288 2.185 1.00 91.62 285 ASN A O 1
ATOM 2231 N N . VAL A 1 286 ? 20.081 1.756 2.498 1.00 89.50 286 VAL A N 1
ATOM 2232 C CA . VAL A 1 286 ? 18.773 1.270 2.973 1.00 89.50 286 VAL A CA 1
ATOM 2233 C C . VAL A 1 286 ? 17.982 0.701 1.799 1.00 89.50 286 VAL A C 1
ATOM 2235 O O . VAL A 1 286 ? 17.409 -0.377 1.909 1.00 89.50 286 VAL A O 1
ATOM 2238 N N . THR A 1 287 ? 18.044 1.370 0.649 1.00 90.44 287 THR A N 1
ATOM 2239 C CA . THR A 1 287 ? 17.397 0.927 -0.592 1.00 90.44 287 THR A CA 1
ATOM 2240 C C . THR A 1 287 ? 17.873 -0.458 -1.016 1.00 90.44 287 THR A C 1
ATOM 2242 O O . THR A 1 287 ? 17.055 -1.337 -1.283 1.00 90.44 287 THR A O 1
ATOM 2245 N N . LEU A 1 288 ? 19.189 -0.686 -0.991 1.00 90.69 288 LEU A N 1
ATOM 2246 C CA . LEU A 1 288 ? 19.776 -1.983 -1.303 1.00 90.69 288 LEU A CA 1
ATOM 2247 C C . LEU A 1 288 ? 19.324 -3.064 -0.311 1.00 90.69 288 LEU A C 1
ATOM 2249 O O . LEU A 1 288 ? 18.954 -4.152 -0.737 1.00 90.69 288 LEU A O 1
ATOM 2253 N N . ARG A 1 289 ? 19.300 -2.772 0.996 1.00 87.62 289 ARG A N 1
ATOM 2254 C CA . ARG A 1 289 ? 18.869 -3.746 2.015 1.00 87.62 289 ARG A CA 1
ATOM 2255 C C . ARG A 1 289 ? 17.381 -4.086 1.935 1.00 87.62 289 ARG A C 1
ATOM 2257 O O . ARG A 1 289 ? 17.025 -5.250 2.053 1.00 87.62 289 ARG A O 1
ATOM 2264 N N . HIS A 1 290 ? 16.520 -3.086 1.757 1.00 84.94 290 HIS A N 1
ATOM 2265 C CA . HIS A 1 290 ? 15.065 -3.260 1.797 1.00 84.94 290 HIS A CA 1
ATOM 2266 C C . HIS A 1 290 ? 14.490 -3.754 0.465 1.00 84.94 290 HIS A C 1
ATOM 2268 O O . HIS A 1 290 ? 13.556 -4.551 0.448 1.00 84.94 290 HIS A O 1
ATOM 2274 N N . TYR A 1 291 ? 15.042 -3.289 -0.659 1.00 89.62 291 TYR A N 1
ATOM 2275 C CA . TYR A 1 291 ? 14.500 -3.552 -1.992 1.00 89.62 291 TYR A CA 1
ATOM 2276 C C . TYR A 1 291 ? 15.466 -4.308 -2.904 1.00 89.62 291 TYR A C 1
ATOM 2278 O O . TYR A 1 291 ? 15.114 -4.554 -4.053 1.00 89.62 291 TYR A O 1
ATOM 2286 N N . GLY A 1 292 ? 16.674 -4.669 -2.457 1.00 90.31 292 GLY A N 1
ATOM 2287 C CA . GLY A 1 292 ? 17.637 -5.412 -3.280 1.00 90.31 292 GLY A CA 1
ATOM 2288 C C . GLY A 1 292 ? 17.991 -4.708 -4.593 1.00 90.31 292 GLY A C 1
ATOM 2289 O O . GLY A 1 292 ? 18.241 -5.376 -5.592 1.00 90.31 292 GLY A O 1
ATOM 2290 N N . CYS A 1 293 ? 17.924 -3.374 -4.620 1.00 90.75 293 CYS A N 1
ATOM 2291 C CA . CYS A 1 293 ? 17.989 -2.579 -5.839 1.00 90.75 293 CYS A CA 1
ATOM 2292 C C . CYS A 1 293 ? 18.996 -1.437 -5.691 1.00 90.75 293 CYS A C 1
ATOM 2294 O O . CYS A 1 293 ? 19.026 -0.750 -4.668 1.00 90.75 293 CYS A O 1
ATOM 2296 N N . HIS A 1 294 ? 19.793 -1.214 -6.736 1.00 93.88 294 HIS A N 1
ATOM 2297 C CA . HIS A 1 294 ? 20.665 -0.051 -6.849 1.00 93.88 294 HIS A CA 1
ATOM 2298 C C . HIS A 1 294 ? 19.977 1.034 -7.685 1.00 93.88 294 HIS A C 1
ATOM 2300 O O . HIS A 1 294 ? 19.556 0.774 -8.812 1.00 93.88 294 HIS A O 1
ATOM 2306 N N . ILE A 1 295 ? 19.846 2.240 -7.136 1.00 93.94 295 ILE A N 1
ATOM 2307 C CA . ILE A 1 295 ? 19.240 3.392 -7.812 1.00 93.94 295 ILE A CA 1
ATOM 2308 C C . ILE A 1 295 ? 20.060 4.656 -7.561 1.00 93.94 295 ILE A C 1
ATOM 2310 O O . ILE A 1 295 ? 20.768 4.765 -6.558 1.00 93.94 295 ILE A O 1
ATOM 2314 N N . VAL A 1 296 ? 19.905 5.631 -8.453 1.00 92.62 296 VAL A N 1
ATOM 2315 C CA . VAL A 1 296 ? 20.477 6.978 -8.343 1.00 92.62 296 VAL A CA 1
ATOM 2316 C C . VAL A 1 296 ? 19.365 8.021 -8.462 1.00 92.62 296 VAL A C 1
ATOM 2318 O O . VAL A 1 296 ? 18.223 7.689 -8.788 1.00 92.62 296 VAL A O 1
ATOM 2321 N N . ARG A 1 297 ? 19.683 9.289 -8.185 1.00 91.19 297 ARG A N 1
ATOM 2322 C CA . ARG A 1 297 ? 18.746 10.395 -8.428 1.00 91.19 297 ARG A CA 1
ATOM 2323 C C . ARG A 1 297 ? 18.552 10.584 -9.930 1.00 91.19 297 ARG A C 1
ATOM 2325 O O . ARG A 1 297 ? 19.530 10.621 -10.665 1.00 91.19 297 ARG A O 1
ATOM 2332 N N . THR A 1 298 ? 17.297 10.682 -10.342 1.00 91.75 298 THR A N 1
ATOM 2333 C CA . THR A 1 298 ? 16.839 10.818 -11.732 1.00 91.75 298 THR A CA 1
ATOM 2334 C C . THR A 1 298 ? 15.595 11.704 -11.740 1.00 91.75 298 THR A C 1
ATOM 2336 O O . THR A 1 298 ? 14.915 11.768 -10.713 1.00 91.75 298 THR A O 1
ATOM 2339 N N . GLU A 1 299 ? 15.242 12.346 -12.853 1.00 92.19 299 GLU A N 1
ATOM 2340 C CA . GLU A 1 299 ? 14.001 13.140 -12.923 1.00 92.19 299 GLU A CA 1
ATOM 2341 C C . GLU A 1 299 ? 12.743 12.252 -12.865 1.00 92.19 299 GLU A C 1
ATOM 2343 O O . GLU A 1 299 ? 11.699 12.640 -12.340 1.00 92.19 299 GLU A O 1
ATOM 2348 N N . TYR A 1 300 ? 12.851 11.000 -13.313 1.00 92.94 300 TYR A N 1
ATOM 2349 C CA . TYR A 1 300 ? 11.777 9.997 -13.309 1.00 92.94 300 TYR A CA 1
ATOM 2350 C C . TYR A 1 300 ? 11.775 9.110 -12.048 1.00 92.94 300 TYR A C 1
ATOM 2352 O O . TYR A 1 300 ? 11.261 7.986 -12.053 1.00 92.94 300 TYR A O 1
ATOM 2360 N N . TYR A 1 301 ? 12.318 9.608 -10.932 1.00 93.62 301 TYR A N 1
ATOM 2361 C CA . TYR A 1 301 ? 12.480 8.850 -9.684 1.00 93.62 301 TYR A CA 1
ATOM 2362 C C . TYR A 1 301 ? 11.173 8.240 -9.137 1.00 93.62 301 TYR A C 1
ATOM 2364 O O . TYR A 1 301 ? 11.209 7.202 -8.478 1.00 93.62 301 TYR A O 1
ATOM 2372 N N . LYS A 1 302 ? 10.013 8.853 -9.414 1.00 94.44 302 LYS A N 1
ATOM 2373 C CA . LYS A 1 302 ? 8.692 8.323 -9.028 1.00 94.44 302 LYS A CA 1
ATOM 2374 C C . LYS A 1 302 ? 8.361 7.015 -9.751 1.00 94.44 302 LYS A C 1
ATOM 2376 O O . LYS A 1 302 ? 7.926 6.055 -9.117 1.00 94.44 302 LYS A O 1
ATOM 2381 N N . GLU A 1 303 ? 8.619 6.952 -11.057 1.00 94.81 303 GLU A N 1
ATOM 2382 C CA . GLU A 1 303 ? 8.454 5.728 -11.850 1.00 94.81 303 GLU A CA 1
ATOM 2383 C C . GLU A 1 303 ? 9.483 4.673 -11.426 1.00 94.81 303 GLU A C 1
ATOM 2385 O O . GLU A 1 303 ? 9.146 3.501 -11.244 1.00 94.81 303 GLU A O 1
ATOM 2390 N N . LEU A 1 304 ? 10.732 5.097 -11.199 1.00 95.25 304 LEU A N 1
ATOM 2391 C CA . LEU A 1 304 ? 11.805 4.227 -10.721 1.00 95.25 304 LEU A CA 1
ATOM 2392 C C . LEU A 1 304 ? 11.432 3.552 -9.390 1.00 95.25 304 LEU A C 1
ATOM 2394 O O . LEU A 1 304 ? 11.594 2.339 -9.243 1.00 95.25 304 LEU A O 1
ATOM 2398 N N . ALA A 1 305 ? 10.858 4.316 -8.455 1.00 95.62 305 ALA A N 1
ATOM 2399 C CA . ALA A 1 305 ? 10.346 3.812 -7.186 1.00 95.62 305 ALA A CA 1
ATOM 2400 C C . ALA A 1 305 ? 9.218 2.787 -7.377 1.00 95.62 305 ALA A C 1
ATOM 2402 O O . ALA A 1 305 ? 9.270 1.709 -6.784 1.00 95.62 305 ALA A O 1
ATOM 2403 N N . ALA A 1 306 ? 8.234 3.077 -8.236 1.00 96.44 306 ALA A N 1
ATOM 2404 C CA . ALA A 1 306 ? 7.148 2.144 -8.542 1.00 96.44 306 ALA A CA 1
ATOM 2405 C C . ALA A 1 306 ? 7.683 0.819 -9.110 1.00 96.44 306 ALA A C 1
ATOM 2407 O O . ALA A 1 306 ? 7.363 -0.256 -8.599 1.00 96.44 306 ALA A O 1
ATOM 2408 N N . ARG A 1 307 ? 8.579 0.881 -10.104 1.00 97.62 307 ARG A N 1
ATOM 2409 C CA . ARG A 1 307 ? 9.207 -0.308 -10.706 1.00 97.62 307 ARG A CA 1
ATOM 2410 C C . ARG A 1 307 ? 10.049 -1.105 -9.715 1.00 97.62 307 ARG A C 1
ATOM 2412 O O . ARG A 1 307 ? 10.109 -2.328 -9.825 1.00 97.62 307 ARG A O 1
ATOM 2419 N N . MET A 1 308 ? 10.694 -0.438 -8.761 1.00 95.75 308 MET A N 1
ATOM 2420 C CA . MET A 1 308 ? 11.464 -1.086 -7.701 1.00 95.75 308 MET A CA 1
ATOM 2421 C C . MET A 1 308 ? 10.559 -1.840 -6.720 1.00 95.75 308 MET A C 1
ATOM 2423 O O . MET A 1 308 ? 10.850 -2.990 -6.393 1.00 95.75 308 MET A O 1
ATOM 2427 N N . VAL A 1 309 ? 9.440 -1.240 -6.297 1.00 95.69 309 VAL A N 1
ATOM 2428 C CA . VAL A 1 309 ? 8.453 -1.915 -5.434 1.00 95.69 309 VAL A CA 1
ATOM 2429 C C . VAL A 1 309 ? 7.869 -3.136 -6.147 1.00 95.69 309 VAL A C 1
ATOM 2431 O O . VAL A 1 309 ? 7.862 -4.226 -5.575 1.00 95.69 309 VAL A O 1
ATOM 2434 N N . VAL A 1 310 ? 7.471 -2.996 -7.419 1.00 97.62 310 VAL A N 1
ATOM 2435 C CA . VAL A 1 310 ? 6.984 -4.127 -8.230 1.00 97.62 310 VAL A CA 1
ATOM 2436 C C . VAL A 1 310 ? 8.049 -5.221 -8.352 1.00 97.62 310 VAL A C 1
ATOM 2438 O O . VAL A 1 310 ? 7.732 -6.399 -8.215 1.00 97.62 310 VAL A O 1
ATOM 2441 N N . ALA A 1 311 ? 9.320 -4.862 -8.563 1.00 96.94 311 ALA A N 1
ATOM 2442 C CA . ALA A 1 311 ? 10.410 -5.834 -8.654 1.00 96.94 311 ALA A CA 1
ATOM 2443 C C . ALA A 1 311 ? 10.588 -6.636 -7.357 1.00 96.94 311 ALA A C 1
ATOM 2445 O O . ALA A 1 311 ? 10.798 -7.849 -7.403 1.00 96.94 311 ALA A O 1
ATOM 2446 N N . THR A 1 312 ? 10.479 -5.977 -6.202 1.00 94.69 312 THR A N 1
ATOM 2447 C CA . THR A 1 312 ? 10.516 -6.643 -4.894 1.00 94.69 312 THR A CA 1
ATOM 2448 C C . THR A 1 312 ? 9.348 -7.609 -4.727 1.00 94.69 312 THR A C 1
ATOM 2450 O O . THR A 1 312 ? 9.569 -8.755 -4.338 1.00 94.69 312 THR A O 1
ATOM 2453 N N . VAL A 1 313 ? 8.138 -7.189 -5.099 1.00 93.69 313 VAL A N 1
ATOM 2454 C CA . VAL A 1 313 ? 6.930 -8.028 -5.067 1.00 93.69 313 VAL A CA 1
ATOM 2455 C C . VAL A 1 313 ? 7.057 -9.244 -5.993 1.00 93.69 313 VAL A C 1
ATOM 2457 O O . VAL A 1 313 ? 6.813 -10.368 -5.562 1.00 93.69 313 VAL A O 1
ATOM 2460 N N . ALA A 1 314 ? 7.518 -9.056 -7.232 1.00 95.19 314 ALA A N 1
ATOM 2461 C CA . ALA A 1 314 ? 7.750 -10.146 -8.182 1.00 95.19 314 ALA A CA 1
ATOM 2462 C C . ALA A 1 314 ? 8.768 -11.170 -7.660 1.00 95.19 314 ALA A C 1
ATOM 2464 O O . ALA A 1 314 ? 8.533 -12.372 -7.768 1.00 95.19 314 ALA A O 1
ATOM 2465 N N . ARG A 1 315 ? 9.883 -10.719 -7.065 1.00 93.00 315 ARG A N 1
ATOM 2466 C CA . ARG A 1 315 ? 10.877 -11.630 -6.469 1.00 93.00 315 ARG A CA 1
ATOM 2467 C C . ARG A 1 315 ? 10.312 -12.412 -5.290 1.00 93.00 315 ARG A C 1
ATOM 2469 O O . ARG A 1 315 ? 10.623 -13.592 -5.160 1.00 93.00 315 ARG A O 1
ATOM 2476 N N . ALA A 1 316 ? 9.510 -11.770 -4.442 1.00 89.25 316 ALA A N 1
ATOM 2477 C CA . ALA A 1 316 ? 8.857 -12.438 -3.322 1.00 89.25 316 ALA A CA 1
ATOM 2478 C C . ALA A 1 316 ? 7.874 -13.513 -3.815 1.00 89.25 316 ALA A C 1
ATOM 2480 O O . ALA A 1 316 ? 7.975 -14.663 -3.400 1.00 89.25 316 ALA A O 1
ATOM 2481 N N . ALA A 1 317 ? 7.004 -13.175 -4.773 1.00 89.00 317 ALA A N 1
ATOM 2482 C CA . ALA A 1 317 ? 6.049 -14.113 -5.361 1.00 89.00 317 ALA A CA 1
ATOM 2483 C C . ALA A 1 317 ? 6.736 -15.311 -6.046 1.00 89.00 317 ALA A C 1
ATOM 2485 O O . ALA A 1 317 ? 6.304 -16.456 -5.875 1.00 89.00 317 ALA A O 1
ATOM 2486 N N . ALA A 1 318 ? 7.835 -15.065 -6.768 1.00 91.38 318 ALA A N 1
ATOM 2487 C CA . ALA A 1 318 ? 8.562 -16.100 -7.500 1.00 91.38 318 ALA A CA 1
ATOM 2488 C C . ALA A 1 318 ? 9.126 -17.195 -6.581 1.00 91.38 318 ALA A C 1
ATOM 2490 O O . ALA A 1 318 ? 9.057 -18.371 -6.930 1.00 91.38 318 ALA A O 1
ATOM 2491 N N . ARG A 1 319 ? 9.585 -16.841 -5.368 1.00 90.00 319 ARG A N 1
ATOM 2492 C CA . ARG A 1 319 ? 10.039 -17.818 -4.353 1.00 90.00 319 ARG A CA 1
ATOM 2493 C C . ARG A 1 319 ? 8.947 -18.808 -3.943 1.00 90.00 319 ARG A C 1
ATOM 2495 O O . ARG A 1 319 ? 9.256 -19.886 -3.452 1.00 90.00 319 ARG A O 1
ATOM 2502 N N . CYS A 1 320 ? 7.682 -18.458 -4.160 1.00 88.12 320 CYS A N 1
ATOM 2503 C CA . CYS A 1 320 ? 6.523 -19.285 -3.843 1.00 88.12 320 CYS A CA 1
ATOM 2504 C C . CYS A 1 320 ? 5.903 -19.959 -5.083 1.00 88.12 320 CYS A C 1
ATOM 2506 O O . CYS A 1 320 ? 4.735 -20.361 -5.020 1.00 88.12 320 CYS A O 1
ATOM 2508 N N . ASN A 1 321 ? 6.639 -20.053 -6.203 1.00 91.94 321 ASN A N 1
ATOM 2509 C CA . ASN A 1 321 ? 6.153 -20.531 -7.507 1.00 91.94 321 ASN A CA 1
ATOM 2510 C C . ASN A 1 321 ? 4.910 -19.765 -7.996 1.00 91.94 321 ASN A C 1
ATOM 2512 O O . ASN A 1 321 ? 3.930 -20.362 -8.460 1.00 91.94 321 ASN A O 1
ATOM 2516 N N . LYS A 1 322 ? 4.923 -18.434 -7.845 1.00 92.56 322 LYS A N 1
ATOM 2517 C CA . LYS A 1 322 ? 3.859 -17.547 -8.328 1.00 92.56 322 LYS A CA 1
ATOM 2518 C C . LYS A 1 322 ? 4.424 -16.387 -9.143 1.00 92.56 322 LYS A C 1
ATOM 2520 O O . LYS A 1 322 ? 5.461 -15.818 -8.817 1.00 92.56 322 LYS A O 1
ATOM 2525 N N . GLY A 1 323 ? 3.708 -16.036 -10.200 1.00 95.88 323 GLY A N 1
ATOM 2526 C CA . GLY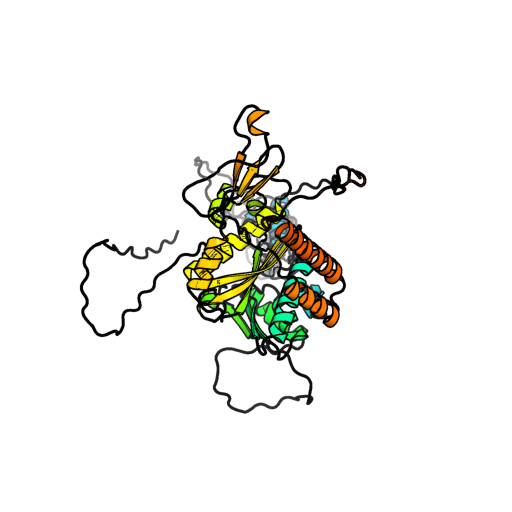 A 1 323 ? 3.898 -14.815 -10.965 1.00 95.88 323 GLY A CA 1
ATOM 2527 C C . GLY A 1 323 ? 3.002 -13.678 -10.492 1.00 95.88 323 GLY A C 1
ATOM 2528 O O . GLY A 1 323 ? 2.118 -13.863 -9.650 1.00 95.88 323 GLY A O 1
ATOM 2529 N N . ILE A 1 324 ? 3.214 -12.505 -11.084 1.00 96.75 324 ILE A N 1
ATOM 2530 C CA . ILE A 1 324 ? 2.386 -11.321 -10.872 1.00 96.75 324 ILE A CA 1
ATOM 2531 C C . ILE A 1 324 ? 1.957 -10.689 -12.199 1.00 96.75 324 ILE A C 1
ATOM 2533 O O . ILE A 1 324 ? 2.717 -10.619 -13.167 1.00 96.75 324 ILE A O 1
ATOM 2537 N N . GLU A 1 325 ? 0.745 -10.153 -12.207 1.00 97.44 325 GLU A N 1
ATOM 2538 C CA . GLU A 1 325 ? 0.261 -9.193 -13.193 1.00 97.44 325 GLU A CA 1
ATOM 2539 C C . GLU A 1 325 ? 0.050 -7.851 -12.484 1.00 97.44 325 GLU A C 1
ATOM 2541 O O . GLU A 1 325 ? -0.657 -7.781 -11.479 1.00 97.44 325 GLU A O 1
ATOM 2546 N N . VAL A 1 326 ? 0.671 -6.779 -12.976 1.00 97.94 326 VAL A N 1
ATOM 2547 C CA . VAL A 1 326 ? 0.489 -5.441 -12.396 1.00 97.94 326 VAL A CA 1
ATOM 2548 C C . VAL A 1 326 ? -0.836 -4.864 -12.879 1.00 97.94 326 VAL A C 1
ATOM 2550 O O . VAL A 1 326 ? -1.037 -4.694 -14.079 1.00 97.94 326 VAL A O 1
ATOM 2553 N N . LEU A 1 327 ? -1.726 -4.544 -11.941 1.00 97.56 327 LEU A N 1
ATOM 2554 C CA . LEU A 1 327 ? -3.016 -3.920 -12.236 1.00 97.56 327 LEU A CA 1
ATOM 2555 C C . LEU A 1 327 ? -2.908 -2.392 -12.194 1.00 97.56 327 LEU A C 1
ATOM 2557 O O . LEU A 1 327 ? -3.424 -1.702 -13.074 1.00 97.56 327 LEU A O 1
ATOM 2561 N N . LEU A 1 328 ? -2.197 -1.878 -11.190 1.00 96.56 328 LEU A N 1
ATOM 2562 C CA . LEU A 1 328 ? -1.948 -0.456 -10.977 1.00 96.56 328 LEU A CA 1
ATOM 2563 C C . LEU A 1 328 ? -0.643 -0.270 -10.195 1.00 96.56 328 LEU A C 1
ATOM 2565 O O . LEU A 1 328 ? -0.444 -0.913 -9.167 1.00 96.56 328 LEU A O 1
ATOM 2569 N N . ALA A 1 329 ? 0.199 0.668 -10.615 1.00 97.06 329 ALA A N 1
ATOM 2570 C CA . ALA A 1 329 ? 1.283 1.204 -9.804 1.00 97.06 329 ALA A CA 1
ATOM 2571 C C . ALA A 1 329 ? 1.264 2.736 -9.863 1.00 97.06 329 ALA A C 1
ATOM 2573 O O . ALA A 1 329 ? 1.312 3.313 -10.942 1.00 97.06 329 ALA A O 1
ATOM 2574 N N . VAL A 1 330 ? 1.199 3.406 -8.713 1.00 95.94 330 VAL A N 1
ATOM 2575 C CA . VAL A 1 330 ? 1.136 4.872 -8.638 1.00 95.94 330 VAL A CA 1
ATOM 2576 C C . VAL A 1 330 ? 2.067 5.403 -7.557 1.00 95.94 330 VAL A C 1
ATOM 2578 O O . VAL A 1 330 ? 2.138 4.865 -6.453 1.00 95.94 330 VAL A O 1
ATOM 2581 N N . ALA A 1 331 ? 2.777 6.481 -7.875 1.00 94.62 331 ALA A N 1
ATOM 2582 C CA . ALA A 1 331 ? 3.670 7.180 -6.963 1.00 94.62 331 ALA A CA 1
ATOM 2583 C C . ALA A 1 331 ? 3.163 8.610 -6.735 1.00 94.62 331 ALA A C 1
ATOM 2585 O O . ALA A 1 331 ? 3.281 9.476 -7.605 1.00 94.62 331 ALA A O 1
ATOM 2586 N N . LEU A 1 332 ? 2.597 8.853 -5.554 1.00 91.62 332 LEU A N 1
ATOM 2587 C CA . LEU A 1 332 ? 2.154 10.173 -5.107 1.00 91.62 332 LEU A CA 1
ATOM 2588 C C . LEU A 1 332 ? 3.153 10.756 -4.098 1.00 91.62 332 LEU A C 1
ATOM 2590 O O . LEU A 1 332 ? 4.147 10.129 -3.736 1.00 91.62 332 LEU A O 1
ATOM 2594 N N . GLU A 1 333 ? 2.909 11.984 -3.641 1.00 84.25 333 GLU A N 1
ATOM 2595 C CA . GLU A 1 333 ? 3.817 12.702 -2.735 1.00 84.25 333 GLU A CA 1
ATOM 2596 C C . GLU A 1 333 ? 4.146 11.910 -1.456 1.00 84.25 333 GLU A C 1
ATOM 2598 O O . GLU A 1 333 ? 5.282 11.929 -0.985 1.00 84.25 333 GLU A O 1
ATOM 2603 N N . HIS A 1 334 ? 3.167 11.184 -0.910 1.00 81.31 334 HIS A N 1
ATOM 2604 C CA . HIS A 1 334 ? 3.275 10.549 0.407 1.00 81.31 334 HIS A CA 1
ATOM 2605 C C . HIS A 1 334 ? 3.484 9.033 0.374 1.00 81.31 334 HIS A C 1
ATOM 2607 O O . HIS A 1 334 ? 3.870 8.459 1.391 1.00 81.31 334 HIS A O 1
ATOM 2613 N N . PHE A 1 335 ? 3.220 8.378 -0.757 1.00 90.25 335 PHE A N 1
ATOM 2614 C CA . PHE A 1 335 ? 3.294 6.925 -0.859 1.00 90.25 335 PHE A CA 1
ATOM 2615 C C . PHE A 1 335 ? 3.490 6.456 -2.301 1.00 90.25 335 PHE A C 1
ATOM 2617 O O . PHE A 1 335 ? 3.102 7.128 -3.258 1.00 90.25 335 PHE A O 1
ATOM 2624 N N . VAL A 1 336 ? 4.017 5.243 -2.429 1.00 94.75 336 VAL A N 1
ATOM 2625 C CA . VAL A 1 336 ? 3.961 4.434 -3.647 1.00 94.75 336 VAL A CA 1
ATOM 2626 C C . VAL A 1 336 ? 3.030 3.257 -3.387 1.00 94.75 336 VAL A C 1
ATOM 2628 O O . VAL A 1 336 ? 3.232 2.517 -2.427 1.00 94.75 336 VAL A O 1
ATOM 2631 N N . LEU A 1 337 ? 1.999 3.105 -4.215 1.00 96.19 337 LEU A N 1
ATOM 2632 C CA . LEU A 1 337 ? 1.020 2.022 -4.155 1.00 96.19 337 LEU A CA 1
ATOM 2633 C C . LEU A 1 337 ? 1.193 1.125 -5.375 1.00 96.19 337 LEU A C 1
ATOM 2635 O O . LEU A 1 337 ? 1.207 1.609 -6.504 1.00 96.19 337 LEU A O 1
ATOM 2639 N N . VAL A 1 338 ? 1.283 -0.178 -5.140 1.00 96.69 338 VAL A N 1
ATOM 2640 C CA . VAL A 1 338 ? 1.335 -1.212 -6.169 1.00 96.69 338 VAL A CA 1
ATOM 2641 C C . VAL A 1 338 ? 0.240 -2.232 -5.887 1.00 96.69 338 VAL A C 1
ATOM 2643 O O . VAL A 1 338 ? 0.202 -2.825 -4.814 1.00 96.69 338 VAL A O 1
ATOM 2646 N N . VAL A 1 339 ? -0.629 -2.454 -6.866 1.00 97.31 339 VAL A N 1
ATOM 2647 C CA . VAL A 1 339 ? -1.699 -3.451 -6.842 1.00 97.31 339 VAL A CA 1
ATOM 2648 C C . VAL A 1 339 ? -1.388 -4.500 -7.902 1.00 97.31 339 VAL A C 1
ATOM 2650 O O . VAL A 1 339 ? -1.297 -4.190 -9.094 1.00 97.31 339 VAL A O 1
ATOM 2653 N N . VAL A 1 340 ? -1.210 -5.746 -7.470 1.00 96.19 340 VAL A N 1
ATOM 2654 C CA . VAL A 1 340 ? -0.869 -6.876 -8.343 1.00 96.19 340 VAL A CA 1
ATOM 2655 C C . VAL A 1 340 ? -1.875 -8.000 -8.201 1.00 96.19 340 VAL A C 1
ATOM 2657 O O . VAL A 1 340 ? -2.388 -8.259 -7.116 1.00 96.19 340 VAL A O 1
ATOM 2660 N N . ARG A 1 341 ? -2.113 -8.713 -9.295 1.00 95.25 341 ARG A N 1
ATOM 2661 C CA . ARG A 1 341 ? -2.823 -9.985 -9.318 1.00 95.25 341 ARG A CA 1
ATOM 2662 C C . ARG A 1 341 ? -1.817 -11.128 -9.275 1.00 95.25 341 ARG A C 1
ATOM 2664 O O . ARG A 1 341 ? -0.853 -11.139 -10.036 1.00 95.25 341 ARG A O 1
ATOM 2671 N N . VAL A 1 342 ? -2.051 -12.093 -8.397 1.00 93.38 342 VAL A N 1
ATOM 2672 C CA . VAL A 1 342 ? -1.187 -13.262 -8.219 1.00 93.38 342 VAL A CA 1
ATOM 2673 C C . VAL A 1 342 ? -1.568 -14.352 -9.216 1.00 93.38 342 VAL A C 1
ATOM 2675 O O . VAL A 1 342 ? -2.725 -14.768 -9.286 1.00 93.38 342 VAL A O 1
ATOM 2678 N N . LEU A 1 343 ? -0.581 -14.848 -9.959 1.00 94.81 343 LEU A N 1
ATOM 2679 C CA . LEU A 1 343 ? -0.730 -15.918 -10.944 1.00 94.81 343 LEU A CA 1
ATOM 2680 C C . LEU A 1 343 ? -0.024 -17.175 -10.429 1.00 94.81 343 LEU A C 1
ATOM 2682 O O . LEU A 1 343 ? 1.187 -17.173 -10.223 1.00 94.81 343 LEU A O 1
ATOM 2686 N N . ARG A 1 344 ? -0.757 -18.261 -10.180 1.00 91.56 344 ARG A N 1
ATOM 2687 C CA . ARG A 1 344 ? -0.180 -19.485 -9.604 1.00 91.56 344 ARG A CA 1
ATOM 2688 C C . ARG A 1 344 ? 0.533 -20.325 -10.666 1.00 91.56 344 ARG A C 1
ATOM 2690 O O . ARG A 1 344 ? -0.022 -20.571 -11.732 1.00 91.56 344 ARG A O 1
ATOM 2697 N N . GLY A 1 345 ? 1.706 -20.846 -10.316 1.00 92.94 345 GLY A N 1
ATOM 2698 C CA . GLY A 1 345 ? 2.430 -21.854 -11.087 1.00 92.94 345 GLY A CA 1
ATOM 2699 C C . GLY A 1 345 ? 3.857 -21.419 -11.441 1.00 92.94 345 GLY A C 1
ATOM 2700 O O . GLY A 1 345 ? 4.103 -20.224 -11.620 1.00 92.94 345 GLY A O 1
ATOM 2701 N N . PRO A 1 346 ? 4.790 -22.378 -11.585 1.00 94.81 346 PRO A N 1
ATOM 2702 C CA . PRO A 1 346 ? 6.196 -22.091 -11.880 1.00 94.81 346 PRO A CA 1
ATOM 2703 C C . PRO A 1 346 ? 6.370 -21.346 -13.208 1.00 94.81 346 PRO A C 1
ATOM 2705 O O . PRO A 1 346 ? 7.084 -20.356 -13.252 1.00 94.81 346 PRO A O 1
ATOM 2708 N N . VAL A 1 347 ? 5.602 -21.699 -14.247 1.00 97.31 347 VAL A N 1
ATOM 2709 C CA . VAL A 1 347 ? 5.626 -20.985 -15.539 1.00 97.31 347 VAL A CA 1
ATOM 2710 C C . VAL A 1 347 ? 5.322 -19.491 -15.366 1.00 97.31 347 VAL A C 1
ATOM 2712 O O . VAL A 1 347 ? 5.997 -18.640 -15.934 1.00 97.31 347 VAL A O 1
ATOM 2715 N N . GLN A 1 348 ? 4.337 -19.144 -14.533 1.00 97.25 348 GLN A N 1
ATOM 2716 C CA . GLN A 1 348 ? 3.976 -17.746 -14.274 1.00 97.25 348 GLN A CA 1
ATOM 2717 C C . GLN A 1 348 ? 5.052 -17.017 -13.456 1.00 97.25 348 GLN A C 1
ATOM 2719 O O . GLN A 1 348 ? 5.296 -15.822 -13.667 1.00 97.25 348 GLN A O 1
ATOM 2724 N N . ALA A 1 349 ? 5.705 -17.732 -12.535 1.00 95.56 349 ALA A N 1
ATOM 2725 C CA . ALA A 1 349 ? 6.849 -17.227 -11.785 1.00 95.56 349 ALA A CA 1
ATOM 2726 C C . ALA A 1 349 ? 8.017 -16.907 -12.727 1.00 95.56 349 ALA A C 1
ATOM 2728 O O . ALA A 1 349 ? 8.543 -15.794 -12.677 1.00 95.56 349 ALA A O 1
ATOM 2729 N N . ASP A 1 350 ? 8.344 -17.819 -13.642 1.00 96.94 350 ASP A N 1
ATOM 2730 C CA . ASP A 1 350 ? 9.404 -17.646 -14.637 1.00 96.94 350 ASP A CA 1
ATOM 2731 C C . ASP A 1 350 ? 9.115 -16.462 -15.568 1.00 96.94 350 ASP A C 1
ATOM 2733 O O . ASP A 1 350 ? 9.982 -15.614 -15.787 1.00 96.94 350 ASP A O 1
ATOM 2737 N N . GLU A 1 351 ? 7.879 -16.327 -16.061 1.00 96.81 351 GLU A N 1
ATOM 2738 C CA . GLU A 1 351 ? 7.470 -15.186 -16.896 1.00 96.81 351 GLU A CA 1
ATOM 2739 C C . GLU A 1 351 ? 7.555 -13.841 -16.162 1.00 96.81 351 GLU A C 1
ATOM 2741 O O . GLU A 1 351 ? 7.894 -12.807 -16.745 1.00 96.81 351 GLU A O 1
ATOM 2746 N N . SER A 1 352 ? 7.286 -13.837 -14.858 1.00 96.38 352 SER A N 1
ATOM 2747 C CA . SER A 1 352 ? 7.437 -12.644 -14.021 1.00 96.38 352 SER A CA 1
ATOM 2748 C C . SER A 1 352 ? 8.908 -12.337 -13.742 1.00 96.38 352 SER A C 1
ATOM 2750 O O . SER A 1 352 ? 9.320 -11.179 -13.825 1.00 96.38 352 SER A O 1
ATOM 2752 N N . ALA A 1 353 ? 9.728 -13.359 -13.484 1.00 95.00 353 ALA A N 1
ATOM 2753 C CA . ALA A 1 353 ? 11.168 -13.223 -13.287 1.00 95.00 353 ALA A CA 1
ATOM 2754 C C . ALA A 1 353 ? 11.864 -12.690 -14.549 1.00 95.00 353 ALA A C 1
ATOM 2756 O O . ALA A 1 353 ? 12.724 -11.813 -14.455 1.00 95.00 353 ALA A O 1
ATOM 2757 N N . LYS A 1 354 ? 11.416 -13.101 -15.744 1.00 95.12 354 LYS A N 1
ATOM 2758 C CA . LYS A 1 354 ? 11.865 -12.544 -17.033 1.00 95.12 354 LYS A CA 1
ATOM 2759 C C . LYS A 1 354 ? 11.581 -11.047 -17.183 1.00 95.12 354 LYS A C 1
ATOM 2761 O O . LYS A 1 354 ? 12.170 -10.417 -18.055 1.00 95.12 354 LYS A O 1
ATOM 2766 N N . LYS A 1 355 ? 10.712 -10.433 -16.379 1.00 96.19 355 LYS A N 1
ATOM 2767 C CA . LYS A 1 355 ? 10.460 -8.979 -16.413 1.00 96.19 355 LYS A CA 1
ATOM 2768 C C . LYS A 1 355 ? 11.331 -8.203 -15.422 1.00 96.19 355 LYS A C 1
ATOM 2770 O O . LYS A 1 355 ? 11.295 -6.972 -15.437 1.00 96.19 355 LYS A O 1
ATOM 2775 N N . LEU A 1 356 ? 12.147 -8.878 -14.612 1.00 95.56 356 LEU A N 1
ATOM 2776 C CA . LEU A 1 356 ? 13.118 -8.253 -13.714 1.00 95.56 356 LEU A CA 1
ATOM 2777 C C . LEU A 1 356 ? 14.405 -7.931 -14.472 1.00 95.56 356 LEU A C 1
ATOM 2779 O O . LEU A 1 356 ? 15.175 -8.823 -14.821 1.00 95.56 356 LEU A O 1
ATOM 2783 N N . ARG A 1 357 ? 14.634 -6.647 -14.745 1.00 94.38 357 ARG A N 1
ATOM 2784 C CA . ARG A 1 357 ? 15.702 -6.174 -15.631 1.00 94.38 357 ARG A CA 1
ATOM 2785 C C . ARG A 1 357 ? 16.525 -5.078 -14.995 1.00 94.38 357 ARG A C 1
ATOM 2787 O O . ARG A 1 357 ? 16.024 -4.258 -14.233 1.00 94.38 357 ARG A O 1
ATOM 2794 N N . LYS A 1 358 ? 17.798 -5.036 -15.358 1.00 94.12 358 LYS A N 1
ATOM 2795 C CA . LYS A 1 358 ? 18.645 -3.868 -15.129 1.00 94.12 358 LYS A CA 1
ATOM 2796 C C . LYS A 1 358 ? 18.279 -2.779 -16.141 1.00 94.12 358 LYS A C 1
ATOM 2798 O O . LYS A 1 358 ? 17.906 -3.091 -17.271 1.00 94.12 358 LYS A O 1
ATOM 2803 N N . LEU A 1 359 ? 18.374 -1.523 -15.727 1.00 93.44 359 LEU A N 1
ATOM 2804 C CA . LEU A 1 359 ? 18.134 -0.348 -16.560 1.00 93.44 359 LEU A CA 1
ATOM 2805 C C . LEU A 1 359 ? 19.459 0.382 -16.742 1.00 93.44 359 LEU A C 1
ATOM 2807 O O . LEU A 1 359 ? 20.044 0.825 -15.758 1.00 93.44 359 LEU A O 1
ATOM 2811 N N . MET A 1 360 ? 19.922 0.517 -17.977 1.00 92.62 360 MET A N 1
ATOM 2812 C CA . MET A 1 360 ? 21.005 1.442 -18.289 1.00 92.62 360 MET A CA 1
ATOM 2813 C C . MET A 1 360 ? 20.431 2.849 -18.376 1.00 92.62 360 MET A C 1
ATOM 2815 O O . MET A 1 360 ? 19.376 3.044 -18.978 1.00 92.62 360 MET A O 1
ATOM 2819 N N . HIS A 1 361 ? 21.108 3.819 -17.771 1.00 92.50 361 HIS A N 1
ATOM 2820 C CA . HIS A 1 361 ? 20.680 5.213 -17.705 1.00 92.50 361 HIS A CA 1
ATOM 2821 C C . HIS A 1 361 ? 21.865 6.152 -17.941 1.00 92.50 361 HIS A C 1
ATOM 2823 O O . HIS A 1 361 ? 22.913 6.000 -17.314 1.00 92.50 361 HIS A O 1
ATOM 2829 N N . CYS A 1 362 ? 21.697 7.139 -18.821 1.00 91.81 362 CYS A N 1
ATOM 2830 C CA . CYS A 1 362 ? 22.646 8.236 -18.980 1.00 91.81 362 CYS A CA 1
ATOM 2831 C C . CYS A 1 362 ? 22.405 9.290 -17.897 1.00 91.81 362 CYS A C 1
ATOM 2833 O O . CYS A 1 362 ? 21.355 9.927 -17.895 1.00 91.81 362 CYS A O 1
ATOM 2835 N N . GLN A 1 363 ? 23.393 9.560 -17.046 1.00 90.50 363 GLN A N 1
ATOM 2836 C CA . GLN A 1 363 ? 23.282 10.599 -16.012 1.00 90.50 363 GLN A CA 1
ATOM 2837 C C . GLN A 1 363 ? 23.247 12.028 -16.576 1.00 90.50 363 GLN A C 1
ATOM 2839 O O . GLN A 1 363 ? 23.017 12.972 -15.828 1.00 90.50 363 GLN A O 1
ATOM 2844 N N . TRP A 1 364 ? 23.510 12.194 -17.877 1.00 89.81 364 TRP A N 1
ATOM 2845 C CA . TRP A 1 364 ? 23.562 13.496 -18.535 1.00 89.81 364 TRP A CA 1
ATOM 2846 C C . TRP A 1 364 ? 22.274 13.841 -19.287 1.00 89.81 364 TRP A C 1
ATOM 2848 O O . TRP A 1 364 ? 21.676 14.881 -19.038 1.00 89.81 364 TRP A O 1
ATOM 2858 N N . CYS A 1 365 ? 21.851 12.982 -20.220 1.00 90.50 365 CYS A N 1
ATOM 2859 C CA . CYS A 1 365 ? 20.670 13.226 -21.059 1.00 90.50 365 CYS A CA 1
ATOM 2860 C C . CYS A 1 365 ? 19.424 12.438 -20.630 1.00 90.50 365 CYS A C 1
ATOM 2862 O O . CYS A 1 365 ? 18.384 12.559 -21.265 1.00 90.50 365 CYS A O 1
ATOM 2864 N N . GLU A 1 366 ? 19.532 11.611 -19.588 1.00 90.62 366 GLU A N 1
ATOM 2865 C CA . GLU A 1 366 ? 18.471 10.738 -19.068 1.00 90.62 366 GLU A CA 1
ATOM 2866 C C . GLU A 1 366 ? 17.927 9.651 -20.003 1.00 90.62 366 GLU A C 1
ATOM 2868 O O . GLU A 1 366 ? 16.981 8.935 -19.636 1.00 90.62 366 GLU A O 1
ATOM 2873 N N . GLU A 1 367 ? 18.565 9.472 -21.160 1.00 91.00 367 GLU A N 1
ATOM 2874 C CA . GLU A 1 367 ? 18.324 8.346 -22.056 1.00 91.00 367 GLU A CA 1
ATOM 2875 C C . GLU A 1 367 ? 18.486 7.027 -21.299 1.00 91.00 367 GLU A C 1
ATOM 2877 O O . GLU A 1 367 ? 19.363 6.892 -20.432 1.00 91.00 367 GLU A O 1
ATOM 2882 N N . ARG A 1 368 ? 17.606 6.062 -21.578 1.00 92.00 368 ARG A N 1
ATOM 2883 C CA . ARG A 1 368 ? 17.516 4.853 -20.759 1.00 92.00 368 ARG A CA 1
ATOM 2884 C C . ARG A 1 368 ? 16.930 3.666 -21.501 1.00 92.00 368 ARG A C 1
ATOM 2886 O O . ARG A 1 368 ? 15.943 3.791 -22.217 1.00 92.00 368 ARG A O 1
ATOM 2893 N N . VAL A 1 369 ? 17.502 2.490 -21.256 1.00 91.62 369 VAL A N 1
ATOM 2894 C CA . VAL A 1 369 ? 17.084 1.235 -21.892 1.00 91.62 369 VAL A CA 1
ATOM 2895 C C . VAL A 1 369 ? 17.173 0.068 -20.912 1.00 91.62 369 VAL A C 1
ATOM 2897 O O . VAL A 1 369 ? 18.134 -0.058 -20.150 1.00 91.62 369 VAL A O 1
ATOM 2900 N N . PHE A 1 370 ? 16.150 -0.788 -20.893 1.00 92.50 370 PHE A N 1
ATOM 2901 C CA . PHE A 1 370 ? 16.212 -2.040 -20.141 1.00 92.50 370 PHE A CA 1
ATOM 2902 C C . PHE A 1 370 ? 17.124 -3.035 -20.853 1.00 92.50 370 PHE A C 1
ATOM 2904 O O . PHE A 1 370 ? 16.965 -3.288 -22.046 1.00 92.50 370 PHE A O 1
ATOM 2911 N N . LEU A 1 371 ? 18.039 -3.647 -20.105 1.00 89.69 371 LEU A N 1
ATOM 2912 C CA . LEU A 1 371 ? 18.926 -4.673 -20.641 1.00 89.69 371 LEU A CA 1
ATOM 2913 C C . LEU A 1 371 ? 18.140 -5.947 -20.991 1.00 89.69 371 LEU A C 1
ATOM 2915 O O . LEU A 1 371 ? 17.300 -6.412 -20.213 1.00 89.69 371 LEU A O 1
ATOM 2919 N N . LYS A 1 372 ? 18.428 -6.522 -22.165 1.00 83.88 372 LYS A N 1
ATOM 2920 C CA . LYS A 1 372 ? 17.816 -7.770 -22.661 1.00 83.88 372 LYS A CA 1
ATOM 2921 C C . LYS A 1 372 ? 18.268 -8.990 -21.838 1.00 83.88 372 LYS A C 1
ATOM 2923 O O . LYS A 1 372 ? 19.185 -8.909 -21.027 1.00 83.88 372 LYS A O 1
ATOM 2928 N N . LEU A 1 373 ? 17.587 -10.134 -21.997 1.00 75.06 373 LEU A N 1
ATOM 2929 C CA . LEU A 1 373 ? 18.002 -11.400 -21.359 1.00 75.06 373 LEU A CA 1
ATOM 2930 C C . LEU A 1 373 ? 19.100 -12.018 -22.213 1.00 75.06 373 LEU A C 1
ATOM 2932 O O . LEU A 1 373 ? 18.859 -12.260 -23.392 1.00 75.06 373 LEU A O 1
ATOM 2936 N N . GLY A 1 374 ? 20.261 -12.293 -21.631 1.00 66.69 374 GLY A N 1
ATOM 2937 C CA . GLY A 1 374 ? 21.338 -12.987 -22.327 1.00 66.69 374 GLY A CA 1
ATOM 2938 C C . GLY A 1 374 ? 22.719 -12.622 -21.798 1.00 66.69 374 GLY A C 1
ATOM 2939 O O . GLY A 1 374 ? 22.874 -11.665 -21.044 1.00 66.69 374 GLY A O 1
ATOM 2940 N N . ASN A 1 375 ? 23.712 -13.408 -22.215 1.00 52.81 375 ASN A N 1
ATOM 2941 C CA . ASN A 1 375 ? 25.119 -13.247 -21.830 1.00 52.81 375 ASN A CA 1
ATOM 2942 C C . ASN A 1 375 ? 25.868 -12.219 -22.700 1.00 52.81 375 ASN A C 1
ATOM 2944 O O . ASN A 1 375 ? 26.970 -11.814 -22.350 1.00 52.81 375 ASN A O 1
ATOM 2948 N N . MET A 1 376 ? 25.280 -11.808 -23.828 1.00 55.94 376 MET A N 1
ATOM 2949 C CA . MET A 1 376 ? 25.821 -10.785 -24.723 1.00 55.94 376 MET A CA 1
ATOM 2950 C C . MET A 1 376 ? 25.166 -9.453 -24.363 1.00 55.94 376 MET A C 1
ATOM 2952 O O . MET A 1 376 ? 23.983 -9.247 -24.646 1.00 55.94 376 MET A O 1
ATOM 2956 N N . VAL A 1 377 ? 25.909 -8.580 -23.691 1.00 56.25 377 VAL A N 1
ATOM 2957 C CA . VAL A 1 377 ? 25.414 -7.260 -23.311 1.00 56.25 377 VAL A CA 1
ATOM 2958 C C . VAL A 1 377 ? 25.876 -6.267 -24.366 1.00 56.25 377 VAL A C 1
ATOM 2960 O O . VAL A 1 377 ? 27.052 -5.927 -24.435 1.00 56.25 377 VAL A O 1
ATOM 2963 N N . ASP A 1 378 ? 24.956 -5.818 -25.213 1.00 60.34 378 ASP A N 1
ATOM 2964 C CA . ASP A 1 378 ? 25.158 -4.545 -25.895 1.00 60.34 378 ASP A CA 1
ATOM 2965 C C . ASP A 1 378 ? 24.874 -3.458 -24.849 1.00 60.34 378 ASP A C 1
ATOM 2967 O O . ASP A 1 378 ? 23.737 -3.031 -24.651 1.00 60.34 378 ASP A O 1
ATOM 2971 N N . ASP A 1 379 ? 25.905 -3.130 -24.064 1.00 63.91 379 ASP A N 1
ATOM 2972 C CA . ASP A 1 379 ? 25.879 -2.175 -22.943 1.00 63.91 379 ASP A CA 1
ATOM 2973 C C . ASP A 1 379 ? 25.748 -0.711 -23.409 1.00 63.91 379 ASP A C 1
ATOM 2975 O O . ASP A 1 379 ? 25.989 0.234 -22.649 1.00 63.91 379 ASP A O 1
ATOM 2979 N N . THR A 1 380 ? 25.388 -0.498 -24.673 1.00 70.31 380 THR A N 1
ATOM 2980 C CA . THR A 1 380 ? 25.341 0.823 -25.276 1.00 70.31 380 THR A CA 1
ATOM 2981 C C . THR A 1 380 ? 23.977 1.472 -25.074 1.00 70.31 380 THR A C 1
ATOM 2983 O O . THR A 1 380 ? 22.912 0.928 -25.366 1.00 70.31 380 THR A O 1
ATOM 2986 N N . LEU A 1 381 ? 24.007 2.685 -24.526 1.00 81.56 381 LEU A N 1
ATOM 2987 C CA . LEU A 1 381 ? 22.857 3.575 -24.568 1.00 81.56 381 LEU A CA 1
ATOM 2988 C C . LEU A 1 381 ? 22.721 4.129 -25.993 1.00 81.56 381 LEU A C 1
ATOM 2990 O O . LEU A 1 381 ? 23.740 4.436 -26.609 1.00 81.56 381 LEU A O 1
ATOM 2994 N N . PRO A 1 382 ? 21.497 4.363 -26.493 1.00 82.88 382 PRO A N 1
ATOM 2995 C CA . PRO A 1 382 ? 21.288 4.949 -27.818 1.00 82.88 382 PRO A CA 1
ATOM 2996 C C . PRO A 1 382 ? 21.727 6.426 -27.924 1.00 82.88 382 PRO A C 1
ATOM 2998 O O . PRO A 1 382 ? 21.605 7.034 -28.983 1.00 82.88 382 PRO A O 1
ATOM 3001 N N . CYS A 1 383 ? 22.256 7.021 -26.847 1.00 85.88 383 CYS A N 1
ATOM 3002 C CA . CYS A 1 383 ? 22.805 8.375 -26.836 1.00 85.88 383 CYS A CA 1
ATOM 3003 C C . CYS A 1 383 ? 24.321 8.401 -27.102 1.00 85.88 383 CYS A C 1
ATOM 3005 O O . CYS A 1 383 ? 25.066 7.551 -26.615 1.00 85.88 383 CYS A O 1
ATOM 3007 N N . ASN A 1 384 ? 24.814 9.467 -27.741 1.00 84.44 384 ASN A N 1
ATOM 3008 C CA . ASN A 1 384 ? 26.249 9.662 -27.999 1.00 84.44 384 ASN A CA 1
ATOM 3009 C C . ASN A 1 384 ? 27.005 10.408 -26.869 1.00 84.44 384 ASN A C 1
ATOM 3011 O O . ASN A 1 384 ? 28.138 10.850 -27.048 1.00 84.44 384 ASN A O 1
ATOM 3015 N N . CYS A 1 385 ? 26.405 10.571 -25.682 1.00 85.44 385 CYS A N 1
ATOM 3016 C CA . CYS A 1 385 ? 27.003 11.356 -24.589 1.00 85.44 385 CYS A CA 1
ATOM 3017 C C . CYS A 1 385 ? 28.362 10.817 -24.118 1.00 85.44 385 CYS A C 1
ATOM 3019 O O . CYS A 1 385 ? 29.193 11.596 -23.667 1.00 85.44 385 CYS A O 1
ATOM 3021 N N . HIS A 1 386 ? 28.600 9.508 -24.229 1.00 78.50 386 HIS A N 1
ATOM 3022 C CA . HIS A 1 386 ? 29.887 8.893 -23.891 1.00 78.50 386 HIS A CA 1
ATOM 3023 C C . HIS A 1 386 ? 31.031 9.352 -24.814 1.00 78.50 386 HIS A C 1
ATOM 3025 O O . HIS A 1 386 ? 32.170 9.433 -24.373 1.00 78.50 386 HIS A O 1
ATOM 3031 N N . GLY A 1 387 ? 30.746 9.656 -26.086 1.00 77.69 387 GLY A N 1
ATOM 3032 C CA . GLY A 1 387 ? 31.753 10.150 -27.032 1.00 77.69 387 GLY A CA 1
ATOM 3033 C C . GLY A 1 387 ? 32.016 11.653 -26.918 1.00 77.69 387 GLY A C 1
ATOM 3034 O O . GLY A 1 387 ? 33.080 12.121 -27.307 1.00 77.69 387 GLY A O 1
ATOM 3035 N N . SER A 1 388 ? 31.056 12.417 -26.389 1.00 77.31 388 SER A N 1
ATOM 3036 C CA . SER A 1 388 ? 31.122 13.886 -26.330 1.00 77.31 388 SER A CA 1
ATOM 3037 C C . SER A 1 388 ? 31.555 14.452 -24.975 1.00 77.31 388 SER A C 1
ATOM 3039 O O . SER A 1 388 ? 31.878 15.635 -24.898 1.00 77.31 388 SER A O 1
ATOM 3041 N N . LEU A 1 389 ? 31.538 13.653 -23.904 1.00 78.31 389 LEU A N 1
ATOM 3042 C CA . LEU A 1 389 ? 31.848 14.097 -22.541 1.00 78.31 389 LEU A CA 1
ATOM 3043 C C . LEU A 1 389 ? 32.965 13.241 -21.928 1.00 78.31 389 LEU A C 1
ATOM 3045 O O . LEU A 1 389 ? 32.994 12.031 -22.149 1.00 78.31 389 LEU A O 1
ATOM 3049 N N . PRO A 1 390 ? 33.863 13.828 -21.118 1.00 75.25 390 PRO A N 1
ATOM 3050 C CA . PRO A 1 390 ? 34.867 13.056 -20.401 1.00 75.25 390 PRO A CA 1
ATOM 3051 C C . PRO A 1 390 ? 34.215 12.198 -19.302 1.00 75.25 390 PRO A C 1
ATOM 3053 O O . PRO A 1 390 ? 33.485 12.705 -18.451 1.00 75.25 390 PRO A O 1
ATOM 3056 N N . GLY A 1 391 ? 34.530 10.900 -19.286 1.00 74.75 391 GLY A N 1
ATOM 3057 C CA . GLY A 1 391 ? 34.116 9.955 -18.241 1.00 74.75 391 GLY A CA 1
ATOM 3058 C C . GLY A 1 391 ? 32.940 9.043 -18.615 1.00 74.75 391 GLY A C 1
ATOM 3059 O O . GLY A 1 391 ? 32.325 9.157 -19.673 1.00 74.75 391 GLY A O 1
ATOM 3060 N N . LYS A 1 392 ? 32.625 8.093 -17.723 1.00 78.69 392 LYS A N 1
ATOM 3061 C CA . LYS A 1 392 ? 31.493 7.173 -17.904 1.00 78.69 392 LYS A CA 1
ATOM 3062 C C . LYS A 1 392 ? 30.189 7.895 -17.570 1.00 78.69 392 LYS A C 1
ATOM 3064 O O . LYS A 1 392 ? 29.922 8.179 -16.409 1.00 78.69 392 LYS A O 1
ATOM 3069 N N . THR A 1 393 ? 29.375 8.165 -18.586 1.00 86.81 393 THR A N 1
ATOM 3070 C CA . THR A 1 393 ? 28.057 8.811 -18.436 1.00 86.81 393 THR A CA 1
ATOM 3071 C C . THR A 1 393 ? 26.926 7.818 -18.155 1.00 86.81 393 THR A C 1
ATOM 3073 O O . THR A 1 393 ? 25.849 8.219 -17.714 1.00 86.81 393 THR A O 1
ATOM 3076 N N . ALA A 1 394 ? 27.155 6.528 -18.413 1.00 89.25 394 ALA A N 1
ATOM 3077 C CA . ALA A 1 394 ? 26.178 5.459 -18.260 1.00 89.25 394 ALA A CA 1
ATOM 3078 C C . ALA A 1 394 ? 26.284 4.788 -16.883 1.00 89.25 394 ALA A C 1
ATOM 3080 O O . ALA A 1 394 ? 27.369 4.388 -16.458 1.00 89.25 394 ALA A O 1
ATOM 3081 N N . VAL A 1 395 ? 25.143 4.607 -16.219 1.00 91.69 395 VAL A N 1
ATOM 3082 C CA . VAL A 1 395 ? 25.021 3.862 -14.961 1.00 91.69 395 VAL A CA 1
ATOM 3083 C C . VAL A 1 395 ? 23.964 2.775 -15.079 1.00 91.69 395 VAL A C 1
ATOM 3085 O O . VAL A 1 395 ? 22.933 2.949 -15.728 1.00 91.69 395 VAL A O 1
ATOM 3088 N N . GLN A 1 396 ? 24.216 1.649 -14.421 1.00 92.88 396 GLN A N 1
ATOM 3089 C CA . GLN A 1 396 ? 23.307 0.512 -14.398 1.00 92.88 396 GLN A CA 1
ATOM 3090 C C . GLN A 1 396 ? 22.484 0.528 -13.104 1.00 92.88 396 GLN A C 1
ATOM 3092 O O . GLN A 1 396 ? 23.027 0.385 -12.008 1.00 92.88 396 GLN A O 1
ATOM 3097 N N . LEU A 1 397 ? 21.168 0.654 -13.232 1.00 94.62 397 LEU A N 1
ATOM 3098 C CA . LEU A 1 397 ? 20.199 0.648 -12.137 1.00 94.62 397 LEU A CA 1
ATOM 3099 C C . LEU A 1 397 ? 19.474 -0.705 -12.061 1.00 94.62 397 LEU A C 1
ATOM 3101 O O . LEU A 1 397 ? 19.397 -1.444 -13.046 1.00 94.62 397 LEU A O 1
ATOM 3105 N N . GLY A 1 398 ? 18.893 -1.023 -10.905 1.00 93.88 398 GLY A N 1
ATOM 3106 C CA . GLY A 1 398 ? 18.022 -2.183 -10.716 1.00 93.88 398 GLY A CA 1
ATOM 3107 C C . GLY A 1 398 ? 18.590 -3.319 -9.859 1.00 93.88 398 GLY A C 1
ATOM 3108 O O . GLY A 1 398 ? 19.506 -3.090 -9.065 1.00 93.88 398 GLY A O 1
ATOM 3109 N N . PRO A 1 399 ? 18.023 -4.537 -9.988 1.00 94.31 399 PRO A N 1
ATOM 3110 C CA . PRO A 1 399 ? 16.976 -4.922 -10.945 1.00 94.31 399 PRO A CA 1
ATOM 3111 C C . PRO A 1 399 ? 15.600 -4.290 -10.653 1.00 94.31 399 PRO A C 1
ATOM 3113 O O . PRO A 1 399 ? 15.139 -4.254 -9.512 1.00 94.31 399 PRO A O 1
ATOM 3116 N N . LEU A 1 400 ? 14.932 -3.843 -11.717 1.00 96.56 400 LEU A N 1
ATOM 3117 C CA . LEU A 1 400 ? 13.631 -3.169 -11.748 1.00 96.56 400 LEU A CA 1
ATOM 3118 C C . LEU A 1 400 ? 12.610 -3.990 -12.542 1.00 96.56 400 LEU A C 1
ATOM 3120 O O . LEU A 1 400 ? 12.967 -4.835 -13.361 1.00 96.56 400 LEU A O 1
ATOM 3124 N N . TRP A 1 401 ? 11.327 -3.693 -12.359 1.00 97.62 401 TRP A N 1
ATOM 3125 C CA . TRP A 1 401 ? 10.279 -4.211 -13.228 1.00 97.62 401 TRP A CA 1
ATOM 3126 C C . TRP A 1 401 ? 10.287 -3.497 -14.583 1.00 97.62 401 TRP A C 1
ATOM 3128 O O . TRP A 1 401 ? 10.067 -2.288 -14.656 1.00 97.62 401 TRP A O 1
ATOM 3138 N N . SER A 1 402 ? 10.510 -4.250 -15.658 1.00 96.50 402 SER A N 1
ATOM 3139 C CA . SER A 1 402 ? 10.475 -3.757 -17.046 1.00 96.50 402 SER A CA 1
ATOM 3140 C C . SER A 1 402 ? 9.105 -3.874 -17.713 1.00 96.50 402 SER A C 1
ATOM 3142 O O . SER A 1 402 ? 8.881 -3.264 -18.753 1.00 96.50 402 SER A O 1
ATOM 3144 N N . GLY A 1 403 ? 8.184 -4.642 -17.126 1.00 95.38 403 GLY A N 1
ATOM 3145 C CA . GLY A 1 403 ? 6.848 -4.836 -17.682 1.00 95.38 403 GLY A CA 1
ATOM 3146 C C . GLY A 1 403 ? 5.936 -3.607 -17.540 1.00 95.38 403 GLY A C 1
ATOM 3147 O O . GLY A 1 403 ? 6.352 -2.565 -17.013 1.00 95.38 403 GLY A O 1
ATOM 3148 N N . PRO A 1 404 ? 4.667 -3.743 -17.967 1.00 95.94 404 PRO A N 1
ATOM 3149 C CA . PRO A 1 404 ? 3.643 -2.719 -17.781 1.00 95.94 404 PRO A CA 1
ATOM 3150 C C . PRO A 1 404 ? 3.429 -2.383 -16.301 1.00 95.94 404 PRO A C 1
ATOM 3152 O O . PRO A 1 404 ? 3.537 -3.258 -15.439 1.00 95.94 404 PRO A O 1
ATOM 3155 N N . LEU A 1 405 ? 3.115 -1.117 -16.020 1.00 96.62 405 LEU A N 1
ATOM 3156 C CA . LEU A 1 405 ? 2.758 -0.618 -14.684 1.00 96.62 405 LEU A CA 1
ATOM 3157 C C . LEU A 1 405 ? 1.240 -0.493 -14.475 1.00 96.62 405 LEU A C 1
ATOM 3159 O O . LEU A 1 405 ? 0.788 -0.213 -13.368 1.00 96.62 405 LEU A O 1
ATOM 3163 N N . PHE A 1 406 ? 0.459 -0.708 -15.534 1.00 96.38 406 PHE A N 1
ATOM 3164 C CA . PHE A 1 406 ? -0.979 -0.483 -15.560 1.00 96.38 406 PHE A CA 1
ATOM 3165 C C . PHE A 1 406 ? -1.675 -1.568 -16.377 1.00 96.38 406 PHE A C 1
ATOM 3167 O O . PHE A 1 406 ? -1.167 -1.977 -17.423 1.00 96.38 406 PHE A O 1
ATOM 3174 N N . ASN A 1 407 ? -2.875 -1.955 -15.946 1.00 97.00 407 ASN A N 1
ATOM 3175 C CA . ASN A 1 407 ? -3.840 -2.673 -16.768 1.00 97.00 407 ASN A CA 1
ATOM 3176 C C . ASN A 1 407 ? -5.000 -1.717 -17.100 1.00 97.00 407 ASN A C 1
ATOM 3178 O O . ASN A 1 407 ? -5.840 -1.427 -16.249 1.00 97.00 407 ASN A O 1
ATOM 3182 N N . THR A 1 408 ? -5.055 -1.218 -18.340 1.00 96.44 408 THR A N 1
ATOM 3183 C CA . THR A 1 408 ? -6.054 -0.223 -18.780 1.00 96.44 408 THR A CA 1
ATOM 3184 C C . THR A 1 408 ? -7.491 -0.702 -18.571 1.00 96.44 408 THR A C 1
ATOM 3186 O O . THR A 1 408 ? -8.348 0.067 -18.135 1.00 96.44 408 THR A O 1
ATOM 3189 N N . GLY A 1 409 ? -7.764 -1.985 -18.832 1.00 96.75 409 GLY A N 1
ATOM 3190 C CA . GLY A 1 409 ? -9.085 -2.575 -18.616 1.00 96.75 409 GLY A CA 1
ATOM 3191 C C . GLY A 1 409 ? -9.491 -2.565 -17.142 1.00 96.75 409 GLY A C 1
ATOM 3192 O O . GLY A 1 409 ? -10.636 -2.250 -16.823 1.00 96.75 409 GLY A O 1
ATOM 3193 N N . PHE A 1 410 ? -8.551 -2.858 -16.241 1.00 97.44 410 PHE A N 1
ATOM 3194 C CA . PHE A 1 410 ? -8.766 -2.787 -14.797 1.00 97.44 410 PHE A CA 1
ATOM 3195 C C . PHE A 1 410 ? -8.986 -1.342 -14.327 1.00 97.44 410 PHE A C 1
ATOM 3197 O O . PHE A 1 410 ? -9.942 -1.081 -13.602 1.00 97.44 410 PHE A O 1
ATOM 3204 N N . LEU A 1 411 ? -8.180 -0.384 -14.803 1.00 98.19 411 LEU A N 1
ATOM 3205 C CA . LEU A 1 411 ? -8.328 1.038 -14.460 1.00 98.19 411 LEU A CA 1
ATOM 3206 C C . LEU A 1 411 ? -9.683 1.616 -14.888 1.00 98.19 411 LEU A C 1
ATOM 3208 O O . LEU A 1 411 ? -10.293 2.380 -14.140 1.00 98.19 411 LEU A O 1
ATOM 3212 N N . ARG A 1 412 ? -10.196 1.226 -16.061 1.00 98.38 412 ARG A N 1
ATOM 3213 C CA . ARG A 1 412 ? -11.542 1.625 -16.507 1.00 98.38 412 ARG A CA 1
ATOM 3214 C C . ARG A 1 412 ? -12.629 1.098 -15.567 1.00 98.38 412 ARG A C 1
ATOM 3216 O O . ARG A 1 412 ? -13.517 1.858 -15.197 1.00 98.38 412 ARG A O 1
ATOM 3223 N N . ARG A 1 413 ? -12.524 -0.157 -15.109 1.00 98.31 413 ARG A N 1
ATOM 3224 C CA . ARG A 1 413 ? -13.445 -0.706 -14.094 1.00 98.31 413 ARG A CA 1
ATOM 3225 C C . ARG A 1 413 ? -13.292 -0.009 -12.739 1.00 98.31 413 ARG A C 1
ATOM 3227 O O . ARG A 1 413 ? -14.294 0.257 -12.085 1.00 98.31 413 ARG A O 1
ATOM 3234 N N . MET A 1 414 ? -12.071 0.371 -12.345 1.00 98.12 414 MET A N 1
ATOM 3235 C CA . MET A 1 414 ? -11.847 1.182 -11.139 1.00 98.12 414 MET A CA 1
ATOM 3236 C C . MET A 1 414 ? -12.535 2.548 -11.233 1.00 98.12 414 MET A C 1
ATOM 3238 O O . MET A 1 414 ? -13.092 3.007 -10.240 1.00 98.12 414 MET A O 1
ATOM 3242 N N . LEU A 1 415 ? -12.537 3.188 -12.408 1.00 98.44 415 LEU A N 1
ATOM 3243 C CA . LEU A 1 415 ? -13.263 4.442 -12.617 1.00 98.44 415 LEU A CA 1
ATOM 3244 C C . LEU A 1 415 ? -14.777 4.243 -12.455 1.00 98.44 415 LEU A C 1
ATOM 3246 O O . LEU A 1 415 ? -15.421 5.034 -11.771 1.00 98.44 415 LEU A O 1
ATOM 3250 N N . SER A 1 416 ? -15.336 3.170 -13.023 1.00 98.19 416 SER A N 1
ATOM 3251 C CA . SER A 1 416 ? -16.748 2.811 -12.827 1.00 98.19 416 SER A CA 1
ATOM 3252 C C . SER A 1 416 ? -17.083 2.574 -11.350 1.00 98.19 416 SER A C 1
ATOM 3254 O O . SER A 1 416 ? -18.097 3.078 -10.869 1.00 98.19 416 SER A O 1
ATOM 3256 N N . ALA A 1 417 ? -16.212 1.881 -10.609 1.00 97.31 417 ALA A N 1
ATOM 3257 C CA . ALA A 1 417 ? -16.369 1.677 -9.170 1.00 97.31 417 ALA A CA 1
ATOM 3258 C C . ALA A 1 417 ? -16.316 3.002 -8.386 1.00 97.31 417 ALA A C 1
ATOM 3260 O O . ALA A 1 417 ? -17.158 3.236 -7.519 1.00 97.31 417 ALA A O 1
ATOM 3261 N N . ALA A 1 418 ? -15.386 3.902 -8.720 1.00 97.88 418 ALA A N 1
ATOM 3262 C CA . ALA A 1 418 ? -15.288 5.219 -8.089 1.00 97.88 418 ALA A CA 1
ATOM 3263 C C . ALA A 1 418 ? -16.567 6.052 -8.283 1.00 97.88 418 ALA A C 1
ATOM 3265 O O . ALA A 1 418 ? -17.032 6.683 -7.336 1.00 97.88 418 ALA A O 1
ATOM 3266 N N . VAL A 1 419 ? -17.165 6.019 -9.481 1.00 97.88 419 VAL A N 1
ATOM 3267 C CA . VAL A 1 419 ? -18.447 6.689 -9.771 1.00 97.88 419 VAL A CA 1
ATOM 3268 C C . VAL A 1 419 ? -19.588 6.053 -8.973 1.00 97.88 419 VAL A C 1
ATOM 3270 O O . VAL A 1 419 ? -20.330 6.757 -8.290 1.00 97.88 419 VAL A O 1
ATOM 3273 N N . LYS A 1 420 ? -19.700 4.719 -8.999 1.00 97.06 420 LYS A N 1
ATOM 3274 C CA . LYS A 1 420 ? -20.743 3.953 -8.291 1.00 97.06 420 LYS A CA 1
ATOM 3275 C C . LYS A 1 420 ? -20.759 4.216 -6.783 1.00 97.06 420 LYS A C 1
ATOM 3277 O O . LYS A 1 420 ? -21.825 4.222 -6.178 1.00 97.06 420 LYS A O 1
ATOM 3282 N N . HIS A 1 421 ? -19.590 4.439 -6.186 1.00 96.00 421 HIS A N 1
ATOM 3283 C CA . HIS A 1 421 ? -19.429 4.693 -4.753 1.00 96.00 421 HIS A CA 1
ATOM 3284 C C . HIS A 1 421 ? -19.201 6.177 -4.407 1.00 96.00 421 HIS A C 1
ATOM 3286 O O . HIS A 1 421 ? -18.742 6.477 -3.306 1.00 96.00 421 HIS A O 1
ATOM 3292 N N . SER A 1 422 ? -19.518 7.102 -5.325 1.00 95.44 422 SER A N 1
ATOM 3293 C CA . SER A 1 422 ? -19.462 8.560 -5.108 1.00 95.44 422 SER A CA 1
ATOM 3294 C C . SER A 1 422 ? -18.099 9.075 -4.610 1.00 95.44 422 SER A C 1
ATOM 3296 O O . SER A 1 422 ? -18.015 9.917 -3.717 1.00 95.44 422 SER A O 1
ATOM 3298 N N . MET A 1 423 ? -17.006 8.553 -5.175 1.00 95.94 423 MET A N 1
ATOM 3299 C CA . MET A 1 423 ? -15.630 8.984 -4.894 1.00 95.94 423 MET A CA 1
ATOM 3300 C C . MET A 1 423 ? -15.152 10.029 -5.911 1.00 95.94 423 MET A C 1
ATOM 3302 O O . MET A 1 423 ? -14.244 9.772 -6.699 1.00 95.94 423 MET A O 1
ATOM 3306 N N . ASP A 1 424 ? -15.778 11.203 -5.946 1.00 95.25 424 ASP A N 1
ATOM 3307 C CA . ASP A 1 424 ? -15.517 12.215 -6.986 1.00 95.25 424 ASP A CA 1
ATOM 3308 C C . ASP A 1 424 ? -14.083 12.762 -6.984 1.00 95.25 424 ASP A C 1
ATOM 3310 O O . ASP A 1 424 ? -13.534 13.098 -8.032 1.00 95.25 424 ASP A O 1
ATOM 3314 N N . ASP A 1 425 ? -13.433 12.786 -5.823 1.00 93.88 425 ASP A N 1
ATOM 3315 C CA . ASP A 1 425 ? -12.074 13.293 -5.642 1.00 93.88 425 ASP A CA 1
ATOM 3316 C C . ASP A 1 425 ? -10.984 12.396 -6.247 1.00 93.88 425 ASP A C 1
ATOM 3318 O O . ASP A 1 425 ? -9.941 12.908 -6.659 1.00 93.88 425 ASP A O 1
ATOM 3322 N N . ILE A 1 426 ? -11.212 11.080 -6.353 1.00 96.25 426 ILE A N 1
ATOM 3323 C CA . ILE A 1 426 ? -10.230 10.157 -6.949 1.00 96.25 426 ILE A CA 1
ATOM 3324 C C . ILE A 1 426 ? -10.390 10.011 -8.467 1.00 96.25 426 ILE A C 1
ATOM 3326 O O . ILE A 1 426 ? -9.434 9.646 -9.157 1.00 96.25 426 ILE A O 1
ATOM 3330 N N . GLN A 1 427 ? -11.569 10.326 -9.017 1.00 97.81 427 GLN A N 1
ATOM 3331 C CA . GLN A 1 427 ? -11.865 10.143 -10.443 1.00 97.81 427 GLN A CA 1
ATOM 3332 C C . GLN A 1 427 ? -10.877 10.862 -11.383 1.00 97.81 427 GLN A C 1
ATOM 3334 O O . GLN A 1 427 ? -10.466 10.232 -12.362 1.00 97.81 427 GLN A O 1
ATOM 3339 N N . PRO A 1 428 ? -10.444 12.122 -11.140 1.00 98.19 428 PRO A N 1
ATOM 3340 C CA . PRO A 1 428 ? -9.458 12.781 -11.998 1.00 98.19 428 PRO A CA 1
ATOM 3341 C C . PRO A 1 428 ? -8.128 12.026 -12.052 1.00 98.19 428 PRO A C 1
ATOM 3343 O O . PRO A 1 428 ? -7.567 11.858 -13.131 1.00 98.19 428 PRO A O 1
ATOM 3346 N N . LEU A 1 429 ? -7.657 11.508 -10.911 1.00 97.19 429 LEU A N 1
ATOM 3347 C CA . LEU A 1 429 ? -6.427 10.721 -10.858 1.00 97.19 429 LEU A CA 1
ATOM 3348 C C . LEU A 1 429 ? -6.572 9.423 -11.657 1.00 97.19 429 LEU A C 1
ATOM 3350 O O . LEU A 1 429 ? -5.701 9.111 -12.462 1.00 97.19 429 LEU A O 1
ATOM 3354 N N . VAL A 1 430 ? -7.678 8.689 -11.491 1.00 97.69 430 VAL A N 1
ATOM 3355 C CA . VAL A 1 430 ? -7.913 7.445 -12.246 1.00 97.69 430 VAL A CA 1
ATOM 3356 C C . VAL A 1 430 ? -7.990 7.715 -13.753 1.00 97.69 430 VAL A C 1
ATOM 3358 O O . VAL A 1 430 ? -7.408 6.962 -14.528 1.00 97.69 430 VAL A O 1
ATOM 3361 N N . LYS A 1 431 ? -8.629 8.813 -14.183 1.00 97.62 431 LYS A N 1
ATOM 3362 C CA . LYS A 1 431 ? -8.647 9.231 -15.597 1.00 97.62 431 LYS A CA 1
ATOM 3363 C C . LYS A 1 431 ? -7.236 9.500 -16.126 1.00 97.62 431 LYS A C 1
ATOM 3365 O O . LYS A 1 431 ? -6.893 8.997 -17.191 1.00 97.62 431 LYS A O 1
ATOM 3370 N N . THR A 1 432 ? -6.402 10.219 -15.373 1.00 96.69 432 THR A N 1
ATOM 3371 C CA . THR A 1 432 ? -4.990 10.439 -15.733 1.00 96.69 432 THR A CA 1
ATOM 3372 C C . THR A 1 432 ? -4.230 9.123 -15.883 1.00 96.69 432 THR A C 1
ATOM 3374 O O . THR A 1 432 ? -3.521 8.943 -16.868 1.00 96.69 432 THR A O 1
ATOM 3377 N N . LEU A 1 433 ? -4.426 8.174 -14.962 1.00 95.75 433 LEU A N 1
ATOM 3378 C CA . LEU A 1 433 ? -3.788 6.854 -15.027 1.00 95.75 433 LEU A CA 1
ATOM 3379 C C . LEU A 1 433 ? -4.252 6.044 -16.250 1.00 95.75 433 LEU A C 1
ATOM 3381 O O . LEU A 1 433 ? -3.452 5.331 -16.853 1.00 95.75 433 LEU A O 1
ATOM 3385 N N . ILE A 1 434 ? -5.524 6.166 -16.651 1.00 96.75 434 ILE A N 1
ATOM 3386 C CA . ILE A 1 434 ? -6.036 5.551 -17.886 1.00 96.75 434 ILE A CA 1
ATOM 3387 C C . ILE A 1 434 ? -5.305 6.133 -19.100 1.00 96.75 434 ILE A C 1
ATOM 3389 O O . ILE A 1 434 ? -4.747 5.359 -19.878 1.00 96.75 434 ILE A O 1
ATOM 3393 N N . TYR A 1 435 ? -5.224 7.462 -19.221 1.00 95.69 435 TYR A N 1
ATOM 3394 C CA . TYR A 1 435 ? -4.494 8.106 -20.319 1.00 95.69 435 TYR A CA 1
ATOM 3395 C C . TYR A 1 435 ? -3.012 7.698 -20.349 1.00 95.69 435 TYR A C 1
ATOM 3397 O O . TYR A 1 435 ? -2.477 7.359 -21.403 1.00 95.69 435 TYR A O 1
ATOM 3405 N N . GLU A 1 436 ? -2.349 7.650 -19.192 1.00 93.44 436 GLU A N 1
ATOM 3406 C CA . GLU A 1 436 ? -0.949 7.221 -19.089 1.00 93.44 436 GLU A CA 1
ATOM 3407 C C . GLU A 1 436 ? -0.754 5.754 -19.515 1.00 93.44 436 GLU A C 1
ATOM 3409 O O . GLU A 1 436 ? 0.221 5.411 -20.193 1.00 93.44 436 GLU A O 1
ATOM 3414 N N . SER A 1 437 ? -1.704 4.878 -19.171 1.00 93.31 437 SER A N 1
ATOM 3415 C CA . SER A 1 437 ? -1.658 3.464 -19.557 1.00 93.31 437 SER A CA 1
ATOM 3416 C C . SER A 1 437 ? -1.746 3.254 -21.077 1.00 93.31 437 SER A C 1
ATOM 3418 O O . SER A 1 437 ? -1.102 2.355 -21.622 1.00 93.31 437 SER A O 1
ATOM 3420 N N . GLU A 1 438 ? -2.478 4.119 -21.779 1.00 90.00 438 GLU A N 1
ATOM 3421 C CA . GLU A 1 438 ? -2.653 4.060 -23.234 1.00 90.00 438 GLU A CA 1
ATOM 3422 C C . GLU A 1 438 ? -1.408 4.582 -23.975 1.00 90.00 438 GLU A C 1
ATOM 3424 O O . GLU A 1 438 ? -0.981 3.989 -24.970 1.00 90.00 438 GLU A O 1
ATOM 3429 N N . CYS A 1 439 ? -0.734 5.602 -23.431 1.00 82.06 439 CYS A N 1
ATOM 3430 C CA . CYS A 1 439 ? 0.523 6.137 -23.971 1.00 82.06 439 CYS A CA 1
ATOM 3431 C C . CYS A 1 439 ? 1.668 5.108 -23.992 1.00 82.06 439 CYS A C 1
ATOM 3433 O O . CYS A 1 439 ? 2.476 5.091 -24.924 1.00 82.06 439 CYS A O 1
ATOM 3435 N N . ASN A 1 440 ? 1.739 4.219 -22.994 1.00 62.06 440 ASN A N 1
ATOM 3436 C CA . ASN A 1 440 ? 2.734 3.138 -22.969 1.00 62.06 440 ASN A CA 1
ATOM 3437 C C . ASN A 1 440 ? 2.512 2.103 -24.086 1.00 62.06 440 ASN A C 1
ATOM 3439 O O . ASN A 1 440 ? 3.474 1.529 -24.598 1.00 62.06 440 ASN A O 1
ATOM 3443 N N . THR A 1 441 ? 1.260 1.893 -24.498 1.00 51.53 441 THR A N 1
ATOM 3444 C CA . THR A 1 441 ? 0.902 0.915 -25.537 1.00 51.53 441 THR A CA 1
ATOM 3445 C C . THR A 1 441 ? 1.307 1.406 -26.931 1.00 51.53 441 THR A C 1
ATOM 3447 O O . THR A 1 441 ? 1.816 0.632 -27.742 1.00 51.53 441 THR A O 1
ATOM 3450 N N . LEU A 1 442 ? 1.188 2.713 -27.185 1.00 38.44 442 LEU A N 1
ATOM 3451 C CA . LEU A 1 442 ? 1.591 3.344 -28.448 1.00 38.44 442 LEU A CA 1
ATOM 3452 C C . LEU A 1 442 ? 3.100 3.222 -28.726 1.00 38.44 442 LEU A C 1
ATOM 3454 O O . LEU A 1 442 ? 3.481 2.943 -29.860 1.00 38.44 442 LEU A O 1
ATOM 3458 N N . LYS A 1 443 ? 3.969 3.323 -27.709 1.00 41.88 443 LYS A N 1
ATOM 3459 C CA . LYS A 1 443 ? 5.419 3.091 -27.889 1.00 41.88 443 LYS A CA 1
ATOM 3460 C C . LYS A 1 443 ? 5.754 1.642 -28.263 1.00 41.88 443 LYS A C 1
ATOM 3462 O O . LYS A 1 443 ? 6.695 1.418 -29.018 1.00 41.88 443 LYS A O 1
ATOM 3467 N N . SER A 1 444 ? 4.982 0.665 -27.779 1.00 35.59 444 SER A N 1
ATOM 3468 C CA . SER A 1 444 ? 5.184 -0.751 -28.118 1.00 35.59 444 SER A CA 1
ATOM 3469 C C . SER A 1 444 ? 4.771 -1.087 -29.555 1.00 35.59 444 SER A C 1
ATOM 3471 O O . SER A 1 444 ? 5.339 -2.004 -30.142 1.00 35.59 444 SER A O 1
ATOM 3473 N N . LEU A 1 445 ? 3.800 -0.368 -30.126 1.00 30.78 445 LEU A N 1
ATOM 3474 C CA . LEU A 1 445 ? 3.328 -0.574 -31.502 1.00 30.78 445 LEU A CA 1
ATOM 3475 C C . LEU A 1 445 ? 4.275 0.031 -32.551 1.00 30.78 445 LEU A C 1
ATOM 3477 O O . LEU A 1 445 ? 4.389 -0.501 -33.649 1.00 30.78 445 LEU A O 1
ATOM 3481 N N . VAL A 1 446 ? 5.007 1.094 -32.205 1.00 32.69 446 VAL A N 1
ATOM 3482 C CA . VAL A 1 446 ? 5.962 1.770 -33.109 1.00 32.69 446 VAL A CA 1
ATOM 3483 C C . VAL A 1 446 ? 7.299 1.010 -33.240 1.00 32.69 446 VAL A C 1
ATOM 3485 O O . VAL A 1 446 ? 8.136 1.358 -34.067 1.00 32.69 446 VAL A O 1
ATOM 3488 N N . HIS A 1 447 ? 7.522 -0.058 -32.465 1.00 32.50 447 HIS A N 1
ATOM 3489 C CA . HIS A 1 447 ? 8.731 -0.900 -32.534 1.00 32.50 447 HIS A CA 1
ATOM 3490 C C . HIS A 1 447 ? 8.476 -2.326 -33.061 1.00 32.50 447 HIS A C 1
ATOM 3492 O O . HIS A 1 447 ? 9.255 -3.241 -32.788 1.00 32.50 447 HIS A O 1
ATOM 3498 N N . GLY A 1 448 ? 7.413 -2.530 -33.846 1.00 26.38 448 GLY A N 1
ATOM 3499 C CA . GLY A 1 448 ? 7.299 -3.715 -34.705 1.00 26.38 448 GLY A CA 1
ATOM 3500 C C . GLY A 1 448 ? 8.319 -3.660 -35.857 1.00 26.38 448 GLY A C 1
ATOM 3501 O O . GLY A 1 448 ? 8.622 -2.566 -36.334 1.00 26.38 448 GLY A O 1
ATOM 3502 N N . PRO A 1 449 ? 8.883 -4.795 -36.313 1.00 29.81 449 PRO A N 1
ATOM 3503 C CA . PRO A 1 449 ? 9.840 -4.790 -37.412 1.00 29.81 449 PRO A CA 1
ATOM 3504 C C . PRO A 1 449 ? 9.133 -4.356 -38.699 1.00 29.81 449 PRO A C 1
ATOM 3506 O O . PRO A 1 449 ? 8.282 -5.072 -39.223 1.00 29.81 449 PRO A O 1
ATOM 3509 N N . SER A 1 450 ? 9.492 -3.179 -39.210 1.00 28.08 450 SER A N 1
ATOM 3510 C CA . SER A 1 450 ? 9.070 -2.703 -40.525 1.00 28.08 450 SER A CA 1
ATOM 3511 C C . SER A 1 450 ? 9.682 -3.589 -41.610 1.00 28.08 450 SER A C 1
ATOM 3513 O O . SER A 1 450 ? 10.780 -3.334 -42.098 1.00 28.08 450 SER A O 1
ATOM 3515 N N . ALA A 1 451 ? 8.969 -4.644 -41.990 1.00 30.33 451 ALA A N 1
ATOM 3516 C CA . ALA A 1 451 ? 9.166 -5.322 -43.258 1.00 30.33 451 ALA A CA 1
ATOM 3517 C C . ALA A 1 451 ? 8.102 -4.810 -44.233 1.00 30.33 451 ALA A C 1
ATOM 3519 O O . ALA A 1 451 ? 6.932 -5.134 -44.059 1.00 30.33 451 ALA A O 1
ATOM 3520 N N . LEU A 1 452 ? 8.519 -3.993 -45.212 1.00 28.56 452 LEU A N 1
ATOM 3521 C CA . LEU A 1 452 ? 8.167 -4.080 -46.644 1.00 28.56 452 LEU A CA 1
ATOM 3522 C C . LEU A 1 452 ? 8.424 -2.750 -47.387 1.00 28.56 452 LEU A C 1
ATOM 3524 O O . LEU A 1 452 ? 7.735 -1.756 -47.200 1.00 28.56 452 LEU A O 1
ATOM 3528 N N . THR A 1 453 ? 9.452 -2.811 -48.240 1.00 27.03 453 THR A N 1
ATOM 3529 C CA . THR A 1 453 ? 9.551 -2.315 -49.630 1.00 27.03 453 THR A CA 1
ATOM 3530 C C . THR A 1 453 ? 9.048 -0.919 -50.032 1.00 27.03 453 THR A C 1
ATOM 3532 O O . THR A 1 453 ? 7.857 -0.646 -50.101 1.00 27.03 453 THR A O 1
ATOM 3535 N N . ASN A 1 454 ? 10.030 -0.124 -50.479 1.00 28.28 454 ASN A N 1
ATOM 3536 C CA . ASN A 1 454 ? 10.020 0.909 -51.523 1.00 28.28 454 ASN A CA 1
ATOM 3537 C C . ASN A 1 454 ? 8.756 1.031 -52.397 1.00 28.28 454 ASN A C 1
ATOM 3539 O O . ASN A 1 454 ? 8.473 0.136 -53.188 1.00 28.28 454 ASN A O 1
ATOM 3543 N N . GLN A 1 455 ? 8.168 2.230 -52.411 1.00 27.83 455 GLN A N 1
ATOM 3544 C CA . GLN A 1 455 ? 8.029 3.078 -53.607 1.00 27.83 455 GLN A CA 1
ATOM 3545 C C . GLN A 1 455 ? 7.685 4.509 -53.163 1.00 27.83 455 GLN A C 1
ATOM 3547 O O . GLN A 1 455 ? 6.817 4.723 -52.321 1.00 27.83 455 GLN A O 1
ATOM 3552 N N . GLY A 1 456 ? 8.443 5.485 -53.666 1.00 23.12 456 GLY A N 1
ATOM 3553 C CA . GLY A 1 456 ? 8.306 6.893 -53.305 1.00 23.12 456 GLY A CA 1
ATOM 3554 C C . GLY A 1 456 ? 7.197 7.603 -54.077 1.00 23.12 456 GLY A C 1
ATOM 3555 O O . GLY A 1 456 ? 6.892 7.222 -55.197 1.00 23.12 456 GLY A O 1
ATOM 3556 N N . THR A 1 457 ? 6.641 8.659 -53.479 1.00 25.25 457 THR A N 1
ATOM 3557 C CA . THR A 1 457 ? 6.814 10.057 -53.925 1.00 25.25 457 THR A CA 1
ATOM 3558 C C . THR A 1 457 ? 6.132 11.004 -52.931 1.00 25.25 457 THR A C 1
ATOM 3560 O O . THR A 1 457 ? 4.947 10.872 -52.656 1.00 25.25 457 THR A O 1
ATOM 3563 N N . ASN A 1 458 ? 6.937 11.929 -52.401 1.00 24.19 458 ASN A N 1
ATOM 3564 C CA . ASN A 1 458 ? 6.654 13.253 -51.833 1.00 24.19 458 ASN A CA 1
ATOM 3565 C C . ASN A 1 458 ? 5.208 13.646 -51.475 1.00 24.19 458 ASN A C 1
ATOM 3567 O O . ASN A 1 458 ? 4.389 13.836 -52.366 1.00 24.19 458 ASN A O 1
ATOM 3571 N N . LEU A 1 459 ? 5.000 14.046 -50.211 1.00 23.44 459 LEU A N 1
ATOM 3572 C CA . LEU A 1 459 ? 4.526 15.404 -49.911 1.00 23.44 459 LEU A CA 1
ATOM 3573 C C . LEU A 1 459 ? 4.892 15.843 -48.476 1.00 23.44 459 LEU A C 1
ATOM 3575 O O . LEU A 1 459 ? 4.533 15.203 -47.494 1.00 23.44 459 LEU A O 1
ATOM 3579 N N . SER A 1 460 ? 5.604 16.973 -48.420 1.00 22.56 460 SER A N 1
ATOM 3580 C CA . SER A 1 460 ? 5.725 17.960 -47.334 1.00 22.56 460 SER A CA 1
ATOM 3581 C C . SER A 1 460 ? 6.070 17.497 -45.912 1.00 22.56 460 SER A C 1
ATOM 3583 O O . SER A 1 460 ? 5.225 17.113 -45.108 1.00 22.56 460 SER A O 1
ATOM 3585 N N . SER A 1 461 ? 7.339 17.733 -45.583 1.00 25.39 461 SER A N 1
ATOM 3586 C CA . SER A 1 461 ? 7.860 18.025 -44.251 1.00 25.39 461 SER A CA 1
ATOM 3587 C C . SER A 1 461 ? 6.952 18.964 -43.446 1.00 25.39 461 SER A C 1
ATOM 3589 O O . SER A 1 461 ? 6.818 20.141 -43.784 1.00 25.39 461 SER A O 1
ATOM 3591 N N . VAL A 1 462 ? 6.424 18.471 -42.328 1.00 22.09 462 VAL A N 1
ATOM 3592 C CA . VAL A 1 462 ? 6.060 19.307 -41.181 1.00 22.09 462 VAL A CA 1
ATOM 3593 C C . VAL A 1 462 ? 6.913 18.833 -40.017 1.00 22.09 462 VAL A C 1
ATOM 3595 O O . VAL A 1 462 ? 6.698 17.774 -39.431 1.00 22.09 462 VAL A O 1
ATOM 3598 N N . THR A 1 463 ? 7.949 19.614 -39.741 1.00 20.80 463 THR A N 1
ATOM 3599 C CA . THR A 1 463 ? 8.744 19.550 -38.523 1.00 20.80 463 THR A CA 1
ATOM 3600 C C . THR A 1 463 ? 7.825 19.766 -37.325 1.00 20.80 463 THR A C 1
ATOM 3602 O O . THR A 1 463 ? 7.344 20.879 -37.121 1.00 20.80 463 THR A O 1
ATOM 3605 N N . TRP A 1 464 ? 7.593 18.727 -36.521 1.00 22.45 464 TRP A N 1
ATOM 3606 C CA . TRP A 1 464 ? 7.074 18.917 -35.170 1.00 22.45 464 TRP A CA 1
ATOM 3607 C C . TRP A 1 464 ? 8.237 19.125 -34.211 1.00 22.45 464 TRP A C 1
ATOM 3609 O O . TRP A 1 464 ? 8.999 18.230 -33.851 1.00 22.45 464 TRP A O 1
ATOM 3619 N N . GLU A 1 465 ? 8.360 20.400 -33.895 1.00 21.64 465 GLU A N 1
ATOM 3620 C CA . GLU A 1 465 ? 9.216 21.055 -32.937 1.00 21.64 465 GLU A CA 1
ATOM 3621 C C . GLU A 1 465 ? 9.097 20.430 -31.538 1.00 21.64 465 GLU A C 1
ATOM 3623 O O . GLU A 1 465 ? 8.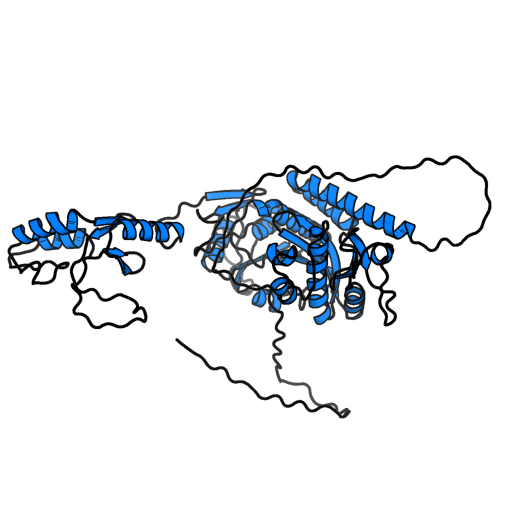008 20.223 -31.008 1.00 21.64 465 GLU A O 1
ATOM 3628 N N . ASN A 1 466 ? 10.260 20.149 -30.952 1.00 26.75 466 ASN A N 1
ATOM 3629 C CA . ASN A 1 466 ? 10.568 20.097 -29.523 1.00 26.75 466 ASN A CA 1
ATOM 3630 C C . ASN A 1 466 ? 9.397 20.398 -28.555 1.00 26.75 466 ASN A C 1
ATOM 3632 O O . ASN A 1 466 ? 9.258 21.513 -28.045 1.00 26.75 466 ASN A O 1
ATOM 3636 N N . GLN A 1 467 ? 8.621 19.382 -28.172 1.00 22.72 467 GLN A N 1
ATOM 3637 C CA . GLN A 1 467 ? 7.779 19.472 -26.978 1.00 22.72 467 GLN A CA 1
ATOM 3638 C C . GLN A 1 467 ? 8.611 19.147 -25.734 1.00 22.72 467 GLN A C 1
ATOM 3640 O O . GLN A 1 467 ? 8.582 18.058 -25.166 1.00 22.72 467 GLN A O 1
ATOM 3645 N N . ARG A 1 468 ? 9.345 20.171 -25.279 1.00 24.03 468 ARG A N 1
ATOM 3646 C CA . ARG A 1 468 ? 9.657 20.353 -23.859 1.00 24.03 468 ARG A CA 1
ATOM 3647 C C . ARG A 1 468 ? 8.332 20.358 -23.096 1.00 24.03 468 ARG A C 1
ATOM 3649 O O . ARG A 1 468 ? 7.647 21.379 -23.055 1.00 24.03 468 ARG A O 1
ATOM 3656 N N . ALA A 1 469 ? 7.997 19.254 -22.439 1.00 23.38 469 ALA A N 1
ATOM 3657 C CA . ALA A 1 469 ? 7.048 19.277 -21.337 1.00 23.38 469 ALA A CA 1
ATOM 3658 C C . ALA A 1 469 ? 7.694 20.053 -20.176 1.00 23.38 469 ALA A C 1
ATOM 3660 O O . ALA A 1 469 ? 8.377 19.500 -19.317 1.00 23.38 469 ALA A O 1
ATOM 3661 N N . ARG A 1 470 ? 7.533 21.381 -20.195 1.00 22.72 470 ARG A N 1
ATOM 3662 C CA . ARG A 1 470 ? 7.726 22.230 -19.021 1.00 22.72 470 ARG A CA 1
ATOM 3663 C C . ARG A 1 470 ? 6.608 21.899 -18.040 1.00 22.72 470 ARG A C 1
ATOM 3665 O O . ARG A 1 470 ? 5.531 22.484 -18.097 1.00 22.72 470 ARG A O 1
ATOM 3672 N N . THR A 1 471 ? 6.863 20.961 -17.139 1.00 23.64 471 THR A N 1
ATOM 3673 C CA . THR A 1 471 ? 6.075 20.846 -15.914 1.00 23.64 471 THR A CA 1
ATOM 3674 C C . THR A 1 471 ? 6.359 22.102 -15.095 1.00 23.64 471 THR A C 1
ATOM 3676 O O . THR A 1 471 ? 7.492 22.338 -14.673 1.00 23.64 471 THR A O 1
ATOM 3679 N N . PHE A 1 472 ? 5.351 22.960 -14.952 1.00 22.08 472 PHE A N 1
ATOM 3680 C CA . PHE A 1 472 ? 5.430 24.172 -14.145 1.00 22.08 472 PHE A CA 1
ATOM 3681 C C . PHE A 1 472 ? 5.804 23.816 -12.699 1.00 22.08 472 PHE A C 1
ATOM 3683 O O . PHE A 1 472 ? 5.073 23.111 -12.005 1.00 22.08 472 PHE A O 1
ATOM 3690 N N . PHE A 1 473 ? 6.952 24.327 -12.256 1.00 22.19 473 PHE A N 1
ATOM 3691 C CA . PHE A 1 473 ? 7.329 24.409 -10.853 1.00 22.19 473 PHE A CA 1
ATOM 3692 C C . PHE A 1 473 ? 6.584 25.579 -10.205 1.00 22.19 473 PHE A C 1
ATOM 3694 O O . PHE A 1 473 ? 6.721 26.721 -10.638 1.00 22.19 473 PHE A O 1
ATOM 3701 N N . LEU A 1 474 ? 5.877 25.305 -9.111 1.00 21.30 474 LEU A N 1
ATOM 3702 C CA . LEU A 1 474 ? 5.781 26.244 -7.999 1.00 21.30 474 LEU A CA 1
ATOM 3703 C C . LEU A 1 474 ? 6.589 25.645 -6.852 1.00 21.30 474 LEU A C 1
ATOM 3705 O O . LEU A 1 474 ? 6.171 24.720 -6.161 1.00 21.30 474 LEU A O 1
ATOM 3709 N N . SER A 1 475 ? 7.807 26.152 -6.721 1.00 20.02 475 SER A N 1
ATOM 3710 C CA . SER A 1 475 ? 8.684 25.979 -5.578 1.00 20.02 475 SER A CA 1
ATOM 3711 C C . SER A 1 475 ? 8.086 26.700 -4.372 1.00 20.02 475 SER A C 1
ATOM 3713 O O . SER A 1 475 ? 7.946 27.918 -4.384 1.00 20.02 475 SER A O 1
ATOM 3715 N N . PHE A 1 476 ? 7.805 25.965 -3.298 1.00 19.47 476 PHE A N 1
ATOM 3716 C CA . PHE A 1 476 ? 7.745 26.543 -1.959 1.00 19.47 476 PHE A CA 1
ATOM 3717 C C . PHE A 1 476 ? 8.589 25.706 -1.001 1.00 19.47 476 PHE A C 1
ATOM 3719 O O . PHE A 1 476 ? 8.422 24.494 -0.871 1.00 19.47 476 PHE A O 1
ATOM 3726 N N . PHE A 1 477 ? 9.542 26.384 -0.364 1.00 18.58 477 PHE A N 1
ATOM 3727 C CA . PHE A 1 477 ? 10.364 25.870 0.721 1.00 18.58 477 PHE A CA 1
ATOM 3728 C C . PHE A 1 477 ? 9.484 25.464 1.909 1.00 18.58 477 PHE A C 1
ATOM 3730 O O . PHE A 1 477 ? 8.674 26.258 2.381 1.00 18.58 477 PHE A O 1
ATOM 3737 N N . SER A 1 478 ? 9.740 24.289 2.481 1.00 19.88 478 SER A N 1
ATOM 3738 C CA . SER A 1 478 ? 9.610 24.112 3.927 1.00 19.88 478 SER A CA 1
ATOM 3739 C C . SER A 1 478 ? 10.544 23.009 4.421 1.00 19.88 478 SER A C 1
ATOM 3741 O O . SER A 1 478 ? 10.372 21.824 4.140 1.00 19.88 478 SER A O 1
ATOM 3743 N N . LEU A 1 479 ? 11.574 23.436 5.148 1.00 18.52 479 LEU A N 1
ATOM 3744 C CA . LEU A 1 479 ? 12.298 22.621 6.112 1.00 18.52 479 LEU A CA 1
ATOM 3745 C C . LEU A 1 479 ? 11.355 22.299 7.274 1.00 18.52 479 LEU A C 1
ATOM 3747 O O . LEU A 1 479 ? 10.822 23.222 7.884 1.00 18.52 479 LEU A O 1
ATOM 3751 N N . SER A 1 480 ? 11.260 21.030 7.666 1.00 19.27 480 SER A N 1
ATOM 3752 C CA . SER A 1 480 ? 11.428 20.649 9.074 1.00 19.27 480 SER A CA 1
ATOM 3753 C C . SER A 1 480 ? 11.506 19.141 9.272 1.00 19.27 480 SER A C 1
ATOM 3755 O O . SER A 1 480 ? 10.826 18.342 8.633 1.00 19.27 480 SER A O 1
ATOM 3757 N N . PHE A 1 481 ? 12.406 18.800 10.186 1.00 22.05 481 PHE A N 1
ATOM 3758 C CA . PHE A 1 481 ? 12.729 17.484 10.703 1.00 22.05 481 PHE A CA 1
ATOM 3759 C C . PHE A 1 481 ? 11.541 16.794 11.377 1.00 22.05 481 PHE A C 1
ATOM 3761 O O . PHE A 1 481 ? 10.747 17.417 12.072 1.00 22.05 481 PHE A O 1
ATOM 3768 N N . GLY A 1 482 ? 11.540 15.467 11.292 1.00 21.64 482 GLY A N 1
ATOM 3769 C CA . GLY A 1 482 ? 10.712 14.606 12.124 1.00 21.64 482 GLY A CA 1
ATOM 3770 C C . GLY A 1 482 ? 11.250 13.184 12.124 1.00 21.64 482 GLY A C 1
ATOM 3771 O O . GLY A 1 482 ? 10.646 12.294 11.537 1.00 21.64 482 GLY A O 1
ATOM 3772 N N . ARG A 1 483 ? 12.407 12.962 12.766 1.00 23.27 483 ARG A N 1
ATOM 3773 C CA . ARG A 1 483 ? 12.769 11.627 13.261 1.00 23.27 483 ARG A CA 1
ATOM 3774 C C . ARG A 1 483 ? 11.661 11.196 14.220 1.00 23.27 483 ARG A C 1
ATOM 3776 O O . ARG A 1 483 ? 11.611 11.686 15.344 1.00 23.27 483 ARG A O 1
ATOM 3783 N N . VAL A 1 484 ? 10.814 10.265 13.801 1.00 24.62 484 VAL A N 1
ATOM 3784 C CA . VAL A 1 484 ? 10.073 9.428 14.744 1.00 24.62 484 VAL A CA 1
ATOM 3785 C C . VAL A 1 484 ? 10.980 8.242 15.044 1.00 24.62 484 VAL A C 1
ATOM 3787 O O . VAL A 1 484 ? 11.068 7.274 14.294 1.00 24.62 484 VAL A O 1
ATOM 3790 N N . GLN A 1 485 ? 11.764 8.388 16.109 1.00 25.42 485 GLN A N 1
ATOM 3791 C CA . GLN A 1 485 ? 12.419 7.264 16.762 1.00 25.42 485 GLN A CA 1
ATOM 3792 C C . GLN A 1 485 ? 11.318 6.386 17.363 1.00 25.42 485 GLN A C 1
ATOM 3794 O O . GLN A 1 485 ? 10.574 6.856 18.219 1.00 25.42 485 GLN A O 1
ATOM 3799 N N . GLY A 1 486 ? 11.236 5.131 16.917 1.00 24.44 486 GLY A N 1
ATOM 3800 C CA . GLY A 1 486 ? 10.380 4.117 17.537 1.00 24.44 486 GLY A CA 1
ATOM 3801 C C . GLY A 1 486 ? 9.204 3.641 16.686 1.00 24.44 486 GLY A C 1
ATOM 3802 O O . GLY A 1 486 ? 8.082 3.661 17.159 1.00 24.44 486 GLY A O 1
ATOM 3803 N N . CYS A 1 487 ? 9.463 3.216 15.449 1.00 26.14 487 CYS A N 1
ATOM 3804 C CA . CYS A 1 487 ? 8.722 2.157 14.745 1.00 26.14 487 CYS A CA 1
ATOM 3805 C C . CYS A 1 487 ? 9.633 1.642 13.623 1.00 26.14 487 CYS A C 1
ATOM 3807 O O . CYS A 1 487 ? 9.442 1.899 12.438 1.00 26.14 487 CYS A O 1
ATOM 3809 N N . GLY A 1 488 ? 10.721 0.989 14.031 1.00 24.12 488 GLY A N 1
ATOM 3810 C CA . GLY A 1 488 ? 11.551 0.190 13.140 1.00 24.12 488 GLY A CA 1
ATOM 3811 C C . GLY A 1 488 ? 10.911 -1.179 12.949 1.00 24.12 488 GLY A C 1
ATOM 3812 O O . GLY A 1 488 ? 11.394 -2.150 13.508 1.00 24.12 488 GLY A O 1
ATOM 3813 N N . LEU A 1 489 ? 9.824 -1.242 12.188 1.00 26.05 489 LEU A N 1
ATOM 3814 C CA . LEU A 1 489 ? 9.347 -2.473 11.557 1.00 26.05 489 LEU A CA 1
ATOM 3815 C C . LEU A 1 489 ? 9.498 -2.227 10.058 1.00 26.05 489 LEU A C 1
ATOM 3817 O O . LEU A 1 489 ? 8.659 -1.609 9.412 1.00 26.05 489 LEU A O 1
ATOM 3821 N N . MET A 1 490 ? 10.743 -2.320 9.581 1.00 28.34 490 MET A N 1
ATOM 3822 C CA . MET A 1 490 ? 11.152 -3.397 8.678 1.00 28.34 490 MET A CA 1
ATOM 3823 C C . MET A 1 490 ? 10.013 -3.786 7.731 1.00 28.34 490 MET A C 1
ATOM 3825 O O . MET A 1 490 ? 9.105 -4.515 8.113 1.00 28.34 490 MET A O 1
ATOM 3829 N N . LEU A 1 491 ? 10.140 -3.390 6.457 1.00 25.61 491 LEU A N 1
ATOM 3830 C CA . LEU A 1 491 ? 9.822 -4.327 5.379 1.00 25.61 491 LEU A CA 1
ATOM 3831 C C . LEU A 1 491 ? 10.389 -5.671 5.833 1.00 25.61 491 LEU A C 1
ATOM 3833 O O . LEU A 1 491 ? 11.604 -5.702 6.067 1.00 25.61 491 LEU A O 1
ATOM 3837 N N . PRO A 1 492 ? 9.568 -6.709 6.062 1.00 28.44 492 PRO A N 1
ATOM 3838 C CA . PRO A 1 492 ? 10.102 -7.977 6.497 1.00 28.44 492 PRO A CA 1
ATOM 3839 C C . PRO A 1 492 ? 11.121 -8.377 5.440 1.00 28.44 492 PRO A C 1
ATOM 3841 O O . PRO A 1 492 ? 10.812 -8.639 4.276 1.00 28.44 492 PRO A O 1
ATOM 3844 N N . VAL A 1 493 ? 12.383 -8.347 5.857 1.00 23.94 493 VAL A N 1
ATOM 3845 C CA . VAL A 1 493 ? 13.392 -9.222 5.307 1.00 23.94 493 VAL A CA 1
ATOM 3846 C C . VAL A 1 493 ? 12.739 -10.589 5.416 1.00 23.94 493 VAL A C 1
ATOM 3848 O O . VAL A 1 493 ? 12.525 -11.080 6.520 1.00 23.94 493 VAL A O 1
ATOM 3851 N N . PHE A 1 494 ? 12.290 -11.118 4.280 1.00 26.38 494 PHE A N 1
ATOM 3852 C CA . PHE A 1 494 ? 11.751 -12.462 4.167 1.00 26.38 494 PHE A CA 1
ATOM 3853 C C . PHE A 1 494 ? 12.827 -13.427 4.668 1.00 26.38 494 PHE A C 1
ATOM 3855 O O . PHE A 1 494 ? 13.702 -13.835 3.902 1.00 26.38 494 PHE A O 1
ATOM 3862 N N . TYR A 1 495 ? 12.798 -13.747 5.956 1.00 21.14 495 TYR A N 1
ATOM 3863 C CA . TYR A 1 495 ? 13.497 -14.897 6.486 1.00 21.14 495 TYR A CA 1
ATOM 3864 C C . TYR A 1 495 ? 12.618 -16.099 6.159 1.00 21.14 495 TYR A C 1
ATOM 3866 O O . TYR A 1 495 ? 11.553 -16.280 6.740 1.00 21.14 495 TYR A O 1
ATOM 3874 N N . CYS A 1 496 ? 13.055 -16.907 5.190 1.00 20.39 496 CYS A N 1
ATOM 3875 C CA . CYS A 1 496 ? 12.666 -18.309 5.172 1.00 20.39 496 CYS A CA 1
ATOM 3876 C C . CYS A 1 496 ? 13.129 -18.903 6.503 1.00 20.39 496 CYS A C 1
ATOM 3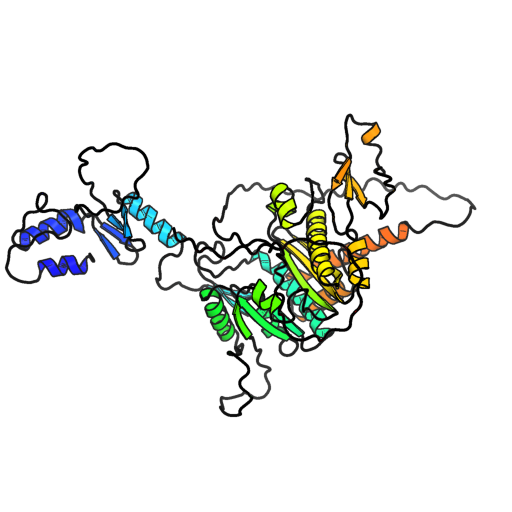878 O O . CYS A 1 496 ? 14.325 -19.125 6.685 1.00 20.39 496 CYS A O 1
ATOM 3880 N N . VAL A 1 497 ? 12.200 -19.153 7.418 1.00 21.06 497 VAL A N 1
ATOM 3881 C CA . VAL A 1 497 ? 12.424 -20.125 8.483 1.00 21.06 497 VAL A CA 1
ATOM 3882 C C . VAL A 1 497 ? 11.784 -21.415 7.995 1.00 21.06 497 VAL A C 1
ATOM 3884 O O . VAL A 1 497 ? 10.568 -21.510 7.852 1.00 21.06 497 VAL A O 1
ATOM 3887 N N . TYR A 1 498 ? 12.636 -22.372 7.635 1.00 23.72 498 TYR A N 1
ATOM 3888 C CA . TYR A 1 498 ? 12.235 -23.758 7.459 1.00 23.72 498 TYR A CA 1
ATOM 3889 C C . TYR A 1 498 ? 11.798 -24.292 8.819 1.00 23.72 498 TYR A C 1
ATOM 3891 O O . TYR A 1 498 ? 12.592 -24.276 9.755 1.00 23.72 498 TYR A O 1
ATOM 3899 N N . GLU A 1 499 ? 10.584 -24.822 8.908 1.00 22.39 499 GLU A N 1
ATOM 3900 C CA . GLU A 1 499 ? 10.239 -25.763 9.965 1.00 22.39 499 GLU A CA 1
ATOM 3901 C C . GLU A 1 499 ? 9.940 -27.106 9.297 1.00 22.39 499 GLU A C 1
ATOM 3903 O O . GLU A 1 499 ? 8.863 -27.354 8.753 1.00 22.39 499 GLU A O 1
ATOM 3908 N N . CYS A 1 500 ? 10.979 -27.947 9.255 1.00 22.94 500 CYS A N 1
ATOM 3909 C CA . CYS A 1 500 ? 10.846 -29.374 9.009 1.00 22.94 500 CYS A CA 1
ATOM 3910 C C . CYS A 1 500 ? 9.936 -29.946 10.096 1.00 22.94 500 CYS A C 1
ATOM 3912 O O . CYS A 1 500 ? 10.373 -30.150 11.225 1.00 22.94 500 CYS A O 1
ATOM 3914 N N . THR A 1 501 ? 8.690 -30.245 9.751 1.00 24.11 501 THR A N 1
ATOM 3915 C CA . THR A 1 501 ? 7.910 -31.222 10.504 1.00 24.11 501 THR A CA 1
ATOM 3916 C C . THR A 1 501 ? 8.221 -32.589 9.914 1.00 24.11 501 THR A C 1
ATOM 3918 O O . THR A 1 501 ? 7.747 -32.970 8.845 1.00 24.11 501 THR A O 1
ATOM 3921 N N . ALA A 1 502 ? 9.105 -33.309 10.600 1.00 28.08 502 ALA A N 1
ATOM 3922 C CA . ALA A 1 502 ? 9.160 -34.751 10.484 1.00 28.08 502 ALA A CA 1
ATOM 3923 C C . ALA A 1 502 ? 7.815 -35.294 10.981 1.00 28.08 502 ALA A C 1
ATOM 3925 O O . ALA A 1 502 ? 7.513 -35.160 12.160 1.00 28.08 502 ALA A O 1
ATOM 3926 N N . ASP A 1 503 ? 7.000 -35.839 10.079 1.00 24.16 503 ASP A N 1
ATOM 3927 C CA . ASP A 1 503 ? 6.349 -37.127 10.311 1.00 24.16 503 ASP A CA 1
ATOM 3928 C C . ASP A 1 503 ? 5.645 -37.662 9.052 1.00 24.16 503 ASP A C 1
ATOM 3930 O O . ASP A 1 503 ? 4.765 -37.036 8.468 1.00 24.16 503 ASP A O 1
ATOM 3934 N N . ARG A 1 504 ? 6.035 -38.897 8.703 1.00 26.80 504 ARG A N 1
ATOM 3935 C CA . ARG A 1 504 ? 5.404 -39.860 7.781 1.00 26.80 504 ARG A CA 1
ATOM 3936 C C . ARG A 1 504 ? 5.380 -39.522 6.286 1.00 26.80 504 ARG A C 1
ATOM 3938 O O . ARG A 1 504 ? 4.344 -39.207 5.712 1.00 26.80 504 ARG A O 1
ATOM 3945 N N . CYS A 1 505 ? 6.486 -39.831 5.615 1.00 22.38 505 CYS A N 1
ATOM 3946 C CA . CYS A 1 505 ? 6.437 -40.456 4.291 1.00 22.38 505 CYS A CA 1
ATOM 3947 C C . CYS A 1 505 ? 7.381 -41.663 4.291 1.00 22.38 505 CYS A C 1
ATOM 3949 O O . CYS A 1 505 ? 8.579 -41.535 4.527 1.00 22.38 505 CYS A O 1
ATOM 3951 N N . THR A 1 506 ? 6.800 -42.844 4.106 1.00 24.39 506 THR A N 1
ATOM 3952 C CA . THR A 1 506 ? 7.487 -44.128 3.953 1.00 24.39 506 THR A CA 1
ATOM 3953 C C . THR A 1 506 ? 8.389 -44.123 2.723 1.00 24.39 506 THR A C 1
ATOM 3955 O O . THR A 1 506 ? 8.010 -43.613 1.670 1.00 24.39 506 THR A O 1
ATOM 3958 N N . CYS A 1 507 ? 9.571 -44.711 2.889 1.00 22.36 507 CYS A N 1
ATOM 3959 C CA . CYS A 1 507 ? 10.637 -44.833 1.908 1.00 22.36 507 CYS A CA 1
ATOM 3960 C C . CYS A 1 507 ? 10.174 -45.462 0.585 1.00 22.36 507 CYS A C 1
ATOM 3962 O O . CYS A 1 507 ? 9.526 -46.508 0.572 1.00 22.36 507 CYS A O 1
ATOM 3964 N N . GLY A 1 508 ? 10.594 -44.849 -0.519 1.00 23.20 508 GLY A N 1
ATOM 3965 C CA . GLY A 1 508 ? 10.808 -45.504 -1.803 1.00 23.20 508 GLY A CA 1
ATOM 3966 C C . GLY A 1 508 ? 12.175 -45.052 -2.305 1.00 23.20 508 GLY A C 1
ATOM 3967 O O . GLY A 1 508 ? 12.360 -43.873 -2.600 1.00 23.20 508 GLY A O 1
ATOM 3968 N N . ASP A 1 509 ? 13.140 -45.966 -2.298 1.00 22.36 509 ASP A N 1
ATOM 3969 C CA . ASP A 1 509 ? 14.541 -45.725 -2.635 1.00 22.36 509 ASP A CA 1
ATOM 3970 C C . ASP A 1 509 ? 14.719 -45.243 -4.080 1.00 22.36 509 ASP A C 1
ATOM 3972 O O . ASP A 1 509 ? 14.417 -45.974 -5.020 1.00 22.36 509 ASP A O 1
ATOM 3976 N N . VAL A 1 510 ? 15.308 -44.057 -4.263 1.00 24.05 510 VAL A N 1
ATOM 3977 C CA . VAL A 1 510 ? 16.146 -43.755 -5.435 1.00 24.05 510 VAL A CA 1
ATOM 3978 C C . VAL A 1 510 ? 17.344 -42.931 -4.968 1.00 24.05 510 VAL A C 1
ATOM 3980 O O . VAL A 1 510 ? 17.249 -41.745 -4.664 1.00 24.05 510 VAL A O 1
ATOM 3983 N N . SER A 1 511 ? 18.491 -43.594 -4.897 1.00 22.30 511 SER A N 1
ATOM 3984 C CA . SER A 1 511 ? 19.803 -43.023 -4.610 1.00 22.30 511 SER A CA 1
ATOM 3985 C C . SER A 1 511 ? 20.340 -42.216 -5.798 1.00 22.30 511 SER A C 1
ATOM 3987 O O . SER A 1 511 ? 20.527 -42.782 -6.875 1.00 22.30 511 SER A O 1
ATOM 3989 N N . VAL A 1 512 ? 20.695 -40.942 -5.590 1.00 26.09 512 VAL A N 1
ATOM 3990 C CA . VAL A 1 512 ? 21.673 -40.222 -6.431 1.00 26.09 512 VAL A CA 1
ATOM 3991 C C . VAL A 1 512 ? 22.597 -39.393 -5.515 1.00 26.09 512 VAL A C 1
ATOM 3993 O O . VAL A 1 512 ? 22.088 -38.682 -4.648 1.00 26.09 512 VAL A O 1
ATOM 3996 N N . PRO A 1 513 ? 23.938 -39.499 -5.635 1.00 23.66 513 PRO A N 1
ATOM 3997 C CA . PRO A 1 513 ? 24.883 -38.989 -4.642 1.00 23.66 513 PRO A CA 1
ATOM 3998 C C . PRO A 1 513 ? 25.387 -37.567 -4.936 1.00 23.66 513 PRO A C 1
ATOM 4000 O O . PRO A 1 513 ? 25.605 -37.199 -6.087 1.00 23.66 513 PRO A O 1
ATOM 4003 N N . GLY A 1 514 ? 25.697 -36.829 -3.863 1.00 23.95 514 GLY A N 1
ATOM 4004 C CA . GLY A 1 514 ? 26.640 -35.706 -3.886 1.00 23.95 514 GLY A CA 1
ATOM 4005 C C . GLY A 1 514 ? 26.066 -34.373 -3.409 1.00 23.95 514 GLY A C 1
ATOM 4006 O O . GLY A 1 514 ? 25.559 -33.617 -4.220 1.00 23.95 514 GLY A O 1
ATOM 4007 N N . PHE A 1 515 ? 26.163 -34.105 -2.102 1.00 23.59 515 PHE A N 1
ATOM 4008 C CA . PHE A 1 515 ? 26.582 -32.840 -1.462 1.00 23.59 515 PHE A CA 1
ATOM 4009 C C . PHE A 1 515 ? 26.208 -32.903 0.030 1.00 23.59 515 PHE A C 1
ATOM 4011 O O . PHE A 1 515 ? 25.061 -32.717 0.422 1.00 23.59 515 PHE A O 1
ATOM 4018 N N . THR A 1 516 ? 27.194 -33.189 0.878 1.00 20.84 516 THR A N 1
ATOM 4019 C CA . THR A 1 516 ? 27.099 -33.083 2.339 1.00 20.84 516 THR A CA 1
ATOM 4020 C C . THR A 1 516 ? 27.365 -31.642 2.768 1.00 20.84 516 THR A C 1
ATOM 4022 O O . THR A 1 516 ? 28.474 -31.146 2.576 1.00 20.84 516 THR A O 1
ATOM 4025 N N . ALA A 1 517 ? 26.388 -30.987 3.395 1.00 22.78 517 ALA A N 1
ATOM 4026 C CA . ALA A 1 517 ? 26.614 -29.792 4.204 1.00 22.78 517 ALA A CA 1
ATOM 4027 C C . ALA A 1 517 ? 26.096 -30.059 5.623 1.00 22.78 517 ALA A C 1
ATOM 4029 O O . ALA A 1 517 ? 24.923 -30.366 5.823 1.00 22.78 517 ALA A O 1
ATOM 4030 N N . ALA A 1 518 ? 27.008 -29.996 6.592 1.00 21.03 518 ALA A N 1
ATOM 4031 C CA . ALA A 1 518 ? 26.730 -30.182 8.006 1.00 21.03 518 ALA A CA 1
ATOM 4032 C C . ALA A 1 518 ? 25.850 -29.040 8.539 1.00 21.03 518 ALA A C 1
ATOM 4034 O O . ALA A 1 518 ? 26.180 -27.865 8.376 1.00 21.03 518 ALA A O 1
ATOM 4035 N N . VAL A 1 519 ? 24.750 -29.392 9.204 1.00 21.95 519 VAL A N 1
ATOM 4036 C CA . VAL A 1 519 ? 23.920 -28.462 9.976 1.00 21.95 519 VAL A CA 1
ATOM 4037 C C . VAL A 1 519 ? 24.325 -28.598 11.442 1.00 21.95 519 VAL A C 1
ATOM 4039 O O . VAL A 1 519 ? 24.077 -29.628 12.064 1.00 21.95 519 VAL A O 1
ATOM 4042 N N . LEU A 1 520 ? 24.971 -27.568 11.989 1.00 19.91 520 LEU A N 1
ATOM 4043 C CA . LEU A 1 520 ? 25.147 -27.396 13.433 1.00 19.91 520 LEU A CA 1
ATOM 4044 C C . LEU A 1 520 ? 23.944 -26.604 13.982 1.00 19.91 520 LEU A C 1
ATOM 4046 O O . LEU A 1 520 ? 23.634 -25.545 13.431 1.00 19.91 520 LEU A O 1
ATOM 4050 N N . PRO A 1 521 ? 23.265 -27.070 15.045 1.00 21.75 521 PRO A N 1
ATOM 4051 C CA . PRO A 1 521 ? 22.157 -26.345 15.654 1.00 21.75 521 PRO A CA 1
ATOM 4052 C C . PRO A 1 521 ? 22.689 -25.249 16.588 1.00 21.75 521 PRO A C 1
ATOM 4054 O O . PRO A 1 521 ? 23.515 -25.515 17.461 1.00 21.75 521 PRO A O 1
ATOM 4057 N N . VAL A 1 522 ? 22.204 -24.014 16.433 1.00 22.73 522 VAL A N 1
ATOM 4058 C CA . VAL A 1 522 ? 22.447 -22.937 17.405 1.00 22.73 522 VAL A CA 1
ATOM 4059 C C . VAL A 1 522 ? 21.238 -22.837 18.328 1.00 22.73 522 VAL A C 1
ATOM 4061 O O . VAL A 1 522 ? 20.149 -22.447 17.912 1.00 22.73 522 VAL A O 1
ATOM 4064 N N . CYS A 1 523 ? 21.463 -23.225 19.583 1.00 21.12 523 CYS A N 1
ATOM 4065 C CA . CYS A 1 523 ? 20.552 -23.079 20.710 1.00 21.12 523 CYS A CA 1
ATOM 4066 C C . CYS A 1 523 ? 20.173 -21.616 20.972 1.00 21.12 523 CYS A C 1
ATOM 4068 O O . CYS A 1 523 ? 21.010 -20.714 20.916 1.00 21.12 523 CYS A O 1
ATOM 4070 N N . CYS A 1 524 ? 18.914 -21.421 21.365 1.00 21.98 524 CYS A N 1
ATOM 4071 C CA . CYS A 1 524 ? 18.414 -20.219 22.016 1.00 21.98 524 CYS A CA 1
ATOM 4072 C C . CYS A 1 524 ? 19.240 -19.894 23.270 1.00 21.98 524 CYS A C 1
ATOM 4074 O O . CYS A 1 524 ? 19.355 -20.725 24.170 1.00 21.98 524 CYS A O 1
ATOM 4076 N N . ILE A 1 525 ? 19.749 -18.666 23.360 1.00 23.05 525 ILE A N 1
ATOM 4077 C CA . ILE A 1 525 ? 20.199 -18.074 24.620 1.00 23.05 525 ILE A CA 1
ATOM 4078 C C . ILE A 1 525 ? 19.358 -16.821 24.853 1.00 23.05 525 ILE A C 1
ATOM 4080 O O . ILE A 1 525 ? 19.428 -15.854 24.097 1.00 23.05 525 ILE A O 1
ATOM 4084 N N . ASN A 1 526 ? 18.541 -16.891 25.905 1.00 23.06 526 ASN A N 1
ATOM 4085 C CA . ASN A 1 526 ? 17.976 -15.742 26.599 1.00 23.06 526 ASN A CA 1
ATOM 4086 C C . ASN A 1 526 ? 19.109 -14.817 27.047 1.00 23.06 526 ASN A C 1
ATOM 4088 O O . ASN A 1 526 ? 20.076 -15.283 27.647 1.00 23.06 526 ASN A O 1
ATOM 4092 N N . SER A 1 527 ? 18.943 -13.512 26.878 1.00 23.69 527 SER A N 1
ATOM 4093 C CA . SER A 1 527 ? 19.674 -12.557 27.703 1.00 23.69 527 SER A CA 1
ATOM 4094 C C . SER A 1 527 ? 18.775 -11.383 28.053 1.00 23.69 527 SER A C 1
ATOM 4096 O O . SER A 1 527 ? 18.543 -10.484 27.244 1.00 23.69 527 SER A O 1
ATOM 4098 N N . GLU A 1 528 ? 18.279 -11.435 29.286 1.00 23.72 528 GLU A N 1
ATOM 4099 C CA . GLU A 1 528 ? 18.166 -10.265 30.149 1.00 23.72 528 GLU A CA 1
ATOM 4100 C C . GLU A 1 528 ? 19.477 -9.459 30.103 1.00 23.72 528 GLU A C 1
ATOM 4102 O O . GLU A 1 528 ? 20.558 -10.052 30.147 1.00 23.72 528 GLU A O 1
ATOM 4107 N N . ILE A 1 529 ? 19.357 -8.132 29.976 1.00 27.22 529 ILE A N 1
ATOM 4108 C CA . ILE A 1 529 ? 20.024 -7.051 30.738 1.00 27.22 529 ILE A CA 1
ATOM 4109 C C . ILE A 1 529 ? 19.557 -5.703 30.172 1.00 27.22 529 ILE A C 1
ATOM 4111 O O . ILE A 1 529 ? 19.635 -5.506 28.937 1.00 27.22 529 ILE A O 1
#

pLDDT: mean 72.58, std 26.57, range [18.52, 98.44]

Radius of gyration: 32.6 Å; chains: 1; bounding box: 71×74×124 Å